Protein AF-A0A7S1AYF3-F1 (afdb_monomer_lite)

Sequence (453 aa):
MYRYEAGACAIVADTLNGVNEFLEQVSSAYAESTRLTEGALSRAVKERAADLDVLSENIHALALESGRELLPRVRAGDPLPLDALNALNTGIRECESKLGDPQSQSDVIPTQLLACNAGGKLYVNLGKKVVALCDRTLNTWSDILRTRLSNNILKGGVHAGFDAADTQISGERAELFQQLCCQYSDVLARSDHFPISETVPCDSSEIVIASWNVLEFPRLSGVESAFFSSCGRHVAPGLKPVIDGVQPHCCRLLTGLNRSSKELPWLLDAMCSRTVIQKHSDQVLEWLRSTLEGVCSIVTLQEVSQDMKERIRSEADLRGWWTHFSACAGAAGKCDAITAIISRLSLEDPTEFVCEANKKVRQFAAARFDDTWILSVHIPHAKHGACNEDIASALLERVATQFLRDGNSLICAGDWNADVRVVSRASRGQLFAPSGETQFMTGHPIDGVIKFS

InterPro domains:
  IPR036691 Endonuclease/exonuclease/phosphatase superfamily [G3DSA:3.60.10.10] (262-442)
  IPR036691 Endonuclease/exonuclease/phosphatase superfamily [SSF56219] (207-422)

Organism: Noctiluca scintillans (NCBI:txid2966)

Secondary structure (DSSP, 8-state):
---HHHHHHHHHHHHHHHHHHHHHHHHHHHHHHHHHHHHHHHHHHHHTHHHHHHHHHHHHHHHHHHHHHHHHHHHHTPPPPHHHHHHHHHHHHHHHHTTS-TTS---SPPHHHHTPPTTSHHHHHHHHHHHHHHT--HHHHHHHHHHHHHHHHHTSSS-HHHHHHHHHHHHHHHHHHHHHHHHTHHHHT--SBPPEEEEEEETTEEEEEEEEE---PPPHHHHTT---GGGS--PPTT-----TTHHHHHHHHHHHTT--GGGHHHHHHHHTSHHHHHHHHHHHHHHHHHHHHTT-SEEEEEEE-HHHHHHHHHHHHHHT-EEEEPPP---TTS---EEEEEESS--EEEEEEEEEETTEEEEEEEEEETTEEEEEEEPPPPGGG---HHHHHHHHHHHHHHHTTSSSEEEEEEE-SS-HHHHHHHHTPEEE--SS-SBTT-SS--EEEEEE-

Radius of gyration: 32.83 Å; chains: 1; bounding box: 61×55×93 Å

Foldseek 3Di:
DDPPPVVLVVLLVVLLVLVVVLLVLLVVLVVVLVVLLVVLLVVQLVVCLVVLLVLLVQLLVLLQVLCVQAVVCLVVLHDDDLVSLVSNQVSQLVSLVLLQDPPPDGLHDDPVLSPDDRPDPSVNVVSVSSCVRSVDDSVNSSVVSSVSSSVSVVVDPRGPSSNVSNVVSLVVSVVVLVVSLLVSLLSLLAALFDKDWFWDDDPVDIAIEIEDALFAFWDPQLLVQDQDPVSPDDRPPPRHTQCQRVQVVLVLSCVVNVHDPVSSVSSSSSSSDPSNNVSSLVVVLVCVCVQQVPRHFKYKYWQQAPVSVVVVVVSCVVVVKDKDKWAFQPDPSHGRGIMMMIGPDDWADWDWDWDDDPNRIDIWTWTHDPQEIEIRDDQDADPPLDADLPSLLVVVLVVCVVSVVRGVKYKYWYFSSHAVVSSCVSNVWDWDDDQADRGPPPRHDRTTMTMDD

pLDDT: mean 87.75, std 12.59, range [30.77, 98.56]

Structure (mmCIF, N/CA/C/O backbone):
data_AF-A0A7S1AYF3-F1
#
_entry.id   AF-A0A7S1AYF3-F1
#
loop_
_atom_site.group_PDB
_atom_site.id
_atom_site.type_symbol
_atom_site.label_atom_id
_atom_site.label_alt_id
_atom_site.label_comp_id
_atom_site.label_asym_id
_atom_site.label_entity_id
_atom_site.label_seq_id
_atom_site.pdbx_PDB_ins_code
_atom_site.Cartn_x
_atom_site.Cartn_y
_atom_site.Cartn_z
_atom_site.occupancy
_atom_site.B_iso_or_equiv
_atom_site.auth_seq_id
_atom_site.auth_comp_id
_atom_site.auth_asym_id
_atom_site.auth_atom_id
_atom_site.pdbx_PDB_model_num
ATOM 1 N N . MET A 1 1 ? -1.696 -8.951 35.986 1.00 30.77 1 MET A N 1
ATOM 2 C CA . MET A 1 1 ? -1.007 -7.664 35.758 1.00 30.77 1 MET A CA 1
ATOM 3 C C . MET A 1 1 ? 0.229 -7.948 34.903 1.00 30.77 1 MET A C 1
ATOM 5 O O . MET A 1 1 ? 1.269 -8.320 35.433 1.00 30.77 1 MET A O 1
ATOM 9 N N . TYR A 1 2 ? 0.063 -7.968 33.576 1.00 30.77 2 TYR A N 1
ATOM 10 C CA . TYR A 1 2 ? 1.123 -8.326 32.624 1.00 30.77 2 TYR A CA 1
ATOM 11 C C . TYR A 1 2 ? 2.004 -7.113 32.301 1.00 30.77 2 TYR A C 1
ATOM 13 O O . TYR A 1 2 ? 1.558 -5.972 32.356 1.00 30.77 2 TYR A O 1
ATOM 21 N N . ARG A 1 3 ? 3.267 -7.397 31.973 1.00 39.19 3 ARG A N 1
ATOM 22 C CA . ARG A 1 3 ? 4.348 -6.475 31.593 1.00 39.19 3 ARG A CA 1
ATOM 23 C C . ARG A 1 3 ? 4.040 -5.715 30.285 1.00 39.19 3 ARG A C 1
ATOM 25 O O . ARG A 1 3 ? 4.679 -5.979 29.271 1.00 39.19 3 ARG A O 1
ATOM 32 N N . TYR A 1 4 ? 3.067 -4.807 30.297 1.00 48.12 4 TYR A N 1
ATOM 33 C CA . TYR A 1 4 ? 2.606 -4.093 29.099 1.00 48.12 4 TYR A CA 1
ATOM 34 C C . TYR A 1 4 ? 3.722 -3.251 28.451 1.00 48.12 4 TYR A C 1
ATOM 36 O O . TYR A 1 4 ? 3.983 -3.383 27.260 1.00 48.12 4 TYR A O 1
ATOM 44 N N . GLU A 1 5 ? 4.472 -2.480 29.246 1.00 51.25 5 GLU A N 1
ATOM 45 C CA . GLU A 1 5 ? 5.506 -1.567 28.726 1.00 51.25 5 GLU A CA 1
ATOM 46 C C . GLU A 1 5 ? 6.706 -2.295 28.097 1.00 51.25 5 GLU A C 1
ATOM 48 O O . GLU A 1 5 ? 7.189 -1.907 27.036 1.00 51.25 5 GLU A O 1
ATOM 53 N N . ALA A 1 6 ? 7.167 -3.397 28.700 1.00 52.94 6 ALA A N 1
ATOM 54 C CA . ALA A 1 6 ? 8.260 -4.189 28.129 1.00 52.94 6 ALA A CA 1
ATOM 55 C C . ALA A 1 6 ? 7.823 -4.970 26.874 1.00 52.94 6 ALA A C 1
ATOM 57 O O . ALA A 1 6 ? 8.640 -5.207 25.986 1.00 52.94 6 ALA A O 1
ATOM 58 N N . GLY A 1 7 ? 6.545 -5.366 26.800 1.00 59.28 7 GLY A N 1
ATOM 59 C CA . GLY A 1 7 ? 5.970 -6.065 25.649 1.00 59.28 7 GLY A CA 1
ATOM 60 C C . GLY A 1 7 ? 5.776 -5.155 24.438 1.00 59.28 7 GLY A C 1
ATOM 61 O O . GLY A 1 7 ? 6.166 -5.534 23.337 1.00 59.28 7 GLY A O 1
ATOM 62 N N . ALA A 1 8 ? 5.255 -3.940 24.639 1.00 66.69 8 ALA A N 1
ATOM 63 C CA . ALA A 1 8 ? 5.050 -2.970 23.562 1.00 66.69 8 ALA A CA 1
ATOM 64 C C . ALA A 1 8 ? 6.377 -2.589 22.880 1.00 66.69 8 ALA A C 1
ATOM 66 O O . ALA A 1 8 ? 6.487 -2.686 21.661 1.00 66.69 8 ALA A O 1
ATOM 67 N N . CYS A 1 9 ? 7.426 -2.278 23.653 1.00 68.50 9 CYS A N 1
ATOM 68 C CA . CYS A 1 9 ? 8.747 -1.957 23.099 1.00 68.50 9 CYS A CA 1
ATOM 69 C C . CYS A 1 9 ? 9.353 -3.101 22.267 1.00 68.50 9 CYS A C 1
ATOM 71 O O . CYS A 1 9 ? 9.948 -2.846 21.220 1.00 68.50 9 CYS A O 1
ATOM 73 N N . ALA A 1 10 ? 9.196 -4.357 22.704 1.00 77.88 10 ALA A N 1
ATOM 74 C CA . ALA A 1 10 ? 9.683 -5.515 21.954 1.00 77.88 10 ALA A CA 1
ATOM 75 C C . ALA A 1 10 ? 8.902 -5.712 20.644 1.00 77.88 10 ALA A C 1
ATOM 77 O O . ALA A 1 10 ? 9.506 -5.886 19.591 1.00 77.88 10 ALA A O 1
ATOM 78 N N . ILE A 1 11 ? 7.569 -5.594 20.685 1.00 80.69 11 ILE A N 1
ATOM 79 C CA . ILE A 1 11 ? 6.719 -5.714 19.491 1.00 80.69 11 ILE A CA 1
ATOM 80 C C . ILE A 1 11 ? 7.039 -4.608 18.479 1.00 80.69 11 ILE A C 1
ATOM 82 O O . ILE A 1 11 ? 7.104 -4.887 17.279 1.00 80.69 11 ILE A O 1
ATOM 86 N N . VAL A 1 12 ? 7.266 -3.374 18.943 1.00 82.94 12 VAL A N 1
ATOM 87 C CA . VAL A 1 12 ? 7.681 -2.254 18.086 1.00 82.94 12 VAL A CA 1
ATOM 88 C C . VAL A 1 12 ? 8.998 -2.576 17.389 1.00 82.94 12 VAL A C 1
ATOM 90 O O . VAL A 1 12 ? 9.074 -2.488 16.164 1.00 82.94 12 VAL A O 1
ATOM 93 N N . ALA A 1 13 ? 10.014 -2.983 18.154 1.00 86.00 13 ALA A N 1
ATOM 94 C CA . ALA A 1 13 ? 11.328 -3.312 17.614 1.00 86.00 13 ALA A CA 1
ATOM 95 C C . ALA A 1 13 ? 11.255 -4.464 16.602 1.00 86.00 13 ALA A C 1
ATOM 97 O O . ALA A 1 13 ? 11.793 -4.342 15.506 1.00 86.00 13 ALA A O 1
ATOM 98 N N . ASP A 1 14 ? 10.534 -5.540 16.921 1.00 88.81 14 ASP A N 1
ATOM 99 C CA . ASP A 1 14 ? 10.357 -6.690 16.029 1.00 88.81 14 ASP A CA 1
ATOM 100 C C . ASP A 1 14 ? 9.645 -6.303 14.728 1.00 88.81 14 ASP A C 1
ATOM 102 O O . ASP A 1 14 ? 10.022 -6.754 13.647 1.00 88.81 14 ASP A O 1
ATOM 106 N N . THR A 1 15 ? 8.628 -5.441 14.819 1.00 90.00 15 THR A N 1
ATOM 107 C CA . THR A 1 15 ? 7.884 -4.962 13.646 1.00 90.00 15 THR A CA 1
ATOM 108 C C . THR A 1 15 ? 8.774 -4.094 12.763 1.00 90.00 15 THR A C 1
ATOM 110 O O . THR A 1 15 ? 8.853 -4.332 11.561 1.00 90.00 15 THR A O 1
ATOM 113 N N . LEU A 1 16 ? 9.494 -3.133 13.350 1.00 92.19 16 LEU A N 1
ATOM 114 C CA . LEU A 1 16 ? 10.424 -2.277 12.615 1.00 92.19 16 LEU A CA 1
ATOM 115 C C . LEU A 1 16 ? 11.549 -3.097 11.972 1.00 92.19 16 LEU A C 1
ATOM 117 O O . LEU A 1 16 ? 11.817 -2.920 10.787 1.00 92.19 16 LEU A O 1
ATOM 121 N N . ASN A 1 17 ? 12.153 -4.037 12.702 1.00 94.50 17 ASN A N 1
ATOM 122 C CA . ASN A 1 17 ? 13.199 -4.912 12.172 1.00 94.50 17 ASN A CA 1
ATOM 123 C C . ASN A 1 17 ? 12.688 -5.748 10.993 1.00 94.50 17 ASN A C 1
ATOM 125 O O . ASN A 1 17 ? 13.302 -5.740 9.929 1.00 94.50 17 ASN A O 1
ATOM 129 N N . GLY A 1 18 ? 11.532 -6.402 11.136 1.00 96.44 18 GLY A N 1
ATOM 130 C CA . GLY A 1 18 ? 10.958 -7.212 10.062 1.00 96.44 18 GLY A CA 1
ATOM 131 C C . GLY A 1 18 ? 10.568 -6.389 8.828 1.00 96.44 18 GLY A C 1
ATOM 132 O O . GLY A 1 18 ? 10.832 -6.804 7.702 1.00 96.44 18 GLY A O 1
ATOM 133 N N . VAL A 1 19 ? 9.998 -5.192 9.013 1.00 96.69 19 VAL A N 1
ATOM 134 C CA . VAL A 1 19 ? 9.696 -4.273 7.900 1.00 96.69 19 VAL A CA 1
ATOM 135 C C . VAL A 1 19 ? 10.980 -3.770 7.233 1.00 96.69 19 VAL A C 1
ATOM 137 O O . VAL A 1 19 ? 11.033 -3.651 6.008 1.00 96.69 19 VAL A O 1
ATOM 140 N N . ASN A 1 20 ? 12.029 -3.499 8.010 1.00 97.25 20 ASN A N 1
ATOM 141 C CA . ASN A 1 20 ? 13.323 -3.082 7.485 1.00 97.25 20 ASN A CA 1
ATOM 142 C C . ASN A 1 20 ? 13.962 -4.174 6.617 1.00 97.25 20 ASN A C 1
ATOM 144 O O . ASN A 1 20 ? 14.391 -3.889 5.501 1.00 97.25 20 ASN A O 1
ATOM 148 N N . GLU A 1 21 ? 13.979 -5.418 7.098 1.00 97.88 21 GLU A N 1
ATOM 149 C CA . GLU A 1 21 ? 14.482 -6.562 6.332 1.00 97.88 21 GLU A CA 1
ATOM 150 C C . GLU A 1 21 ? 13.672 -6.797 5.051 1.00 97.88 21 GLU A C 1
ATOM 152 O O . GLU A 1 21 ? 14.252 -7.024 3.987 1.00 97.88 21 GLU A O 1
ATOM 157 N N . PHE A 1 22 ? 12.340 -6.694 5.125 1.00 98.06 22 PHE A N 1
ATOM 158 C CA . PHE A 1 22 ? 11.476 -6.759 3.947 1.00 98.06 22 PHE A CA 1
ATOM 159 C C . PHE A 1 22 ? 11.894 -5.718 2.897 1.00 98.06 22 PHE A C 1
ATOM 161 O O . PHE A 1 22 ? 12.134 -6.061 1.738 1.00 98.06 22 PHE A O 1
ATOM 168 N N . LEU A 1 23 ? 12.034 -4.452 3.303 1.00 97.50 23 LEU A N 1
ATOM 169 C CA . LEU A 1 23 ? 12.423 -3.358 2.411 1.00 97.50 23 LEU A CA 1
ATOM 170 C C . LEU A 1 23 ? 13.820 -3.546 1.814 1.00 97.50 23 LEU A C 1
ATOM 172 O O . LEU A 1 23 ? 14.022 -3.257 0.635 1.00 97.50 23 LEU A O 1
ATOM 176 N N . GLU A 1 24 ? 14.779 -4.051 2.589 1.00 97.69 24 GLU A N 1
ATOM 177 C CA . GLU A 1 24 ? 16.127 -4.355 2.100 1.00 97.69 24 GLU A CA 1
ATOM 178 C C . GLU A 1 24 ? 16.113 -5.436 1.020 1.00 97.69 24 GLU A C 1
ATOM 180 O O . GLU A 1 24 ? 16.757 -5.274 -0.021 1.00 97.69 24 GLU A O 1
ATOM 185 N N . GLN A 1 25 ? 15.337 -6.503 1.219 1.00 97.69 25 GLN A N 1
ATOM 186 C CA . GLN A 1 25 ? 15.220 -7.577 0.236 1.00 97.69 25 GLN A CA 1
ATOM 187 C C . GLN A 1 25 ? 14.492 -7.128 -1.031 1.00 97.69 25 GLN A C 1
ATOM 189 O O . GLN A 1 25 ? 14.946 -7.435 -2.135 1.00 97.69 25 GLN A O 1
ATOM 194 N N . VAL A 1 26 ? 13.418 -6.342 -0.898 1.00 95.38 26 VAL A N 1
ATOM 195 C CA . VAL A 1 26 ? 12.737 -5.748 -2.057 1.00 95.38 26 VAL A CA 1
ATOM 196 C C . VAL A 1 26 ? 13.691 -4.825 -2.815 1.00 95.38 26 VAL A C 1
ATOM 198 O O . VAL A 1 26 ? 13.854 -4.974 -4.023 1.00 95.38 26 VAL A O 1
ATOM 201 N N . SER A 1 27 ? 14.378 -3.916 -2.124 1.00 95.12 27 SER A N 1
ATOM 202 C CA . SER A 1 27 ? 15.336 -2.992 -2.741 1.00 95.12 27 SER A CA 1
ATOM 203 C C . SER A 1 27 ? 16.444 -3.734 -3.498 1.00 95.12 27 SER A C 1
ATOM 205 O O . SER A 1 27 ? 16.735 -3.411 -4.652 1.00 95.12 27 SER A O 1
ATOM 207 N N . SER A 1 28 ? 16.990 -4.796 -2.897 1.00 95.75 28 SER A N 1
ATOM 208 C CA . SER A 1 28 ? 17.972 -5.683 -3.531 1.00 95.75 28 SER A CA 1
ATOM 209 C C . SER A 1 28 ? 17.422 -6.343 -4.802 1.00 95.75 28 SER A C 1
ATOM 211 O O . SER A 1 28 ? 18.072 -6.313 -5.848 1.00 95.75 28 SER A O 1
ATOM 213 N N . ALA A 1 29 ? 16.187 -6.855 -4.764 1.00 93.81 29 ALA A N 1
ATOM 214 C CA . ALA A 1 29 ? 15.530 -7.452 -5.925 1.00 93.81 29 ALA A CA 1
ATOM 215 C C . ALA A 1 29 ? 15.318 -6.447 -7.073 1.00 93.81 29 ALA A C 1
ATOM 217 O O . ALA A 1 29 ? 15.532 -6.779 -8.241 1.00 93.81 29 ALA A O 1
ATOM 218 N N . TYR A 1 30 ? 14.935 -5.203 -6.765 1.00 92.38 30 TYR A N 1
ATOM 219 C CA . TYR A 1 30 ? 14.793 -4.143 -7.770 1.00 92.38 30 TYR A CA 1
ATOM 220 C C . TYR A 1 30 ? 16.140 -3.717 -8.363 1.00 92.38 30 TYR A C 1
ATOM 222 O O . TYR A 1 30 ? 16.229 -3.488 -9.573 1.00 92.38 30 TYR A O 1
ATOM 230 N N . ALA A 1 31 ? 17.189 -3.634 -7.543 1.00 94.25 31 ALA A N 1
ATOM 231 C CA . ALA A 1 31 ? 18.538 -3.336 -8.012 1.00 94.25 31 ALA A CA 1
ATOM 232 C C . ALA A 1 31 ? 19.063 -4.438 -8.947 1.00 94.25 31 ALA A C 1
ATOM 234 O O . ALA A 1 31 ? 19.574 -4.139 -10.028 1.00 94.25 31 ALA A O 1
ATOM 235 N N . GLU A 1 32 ? 18.873 -5.707 -8.580 1.00 95.75 32 GLU A N 1
ATOM 236 C CA . GLU A 1 32 ? 19.278 -6.846 -9.405 1.00 95.75 32 GLU A CA 1
ATOM 237 C C . GLU A 1 32 ? 18.482 -6.912 -10.711 1.00 95.75 32 GLU A C 1
ATOM 239 O O . GLU A 1 32 ? 19.064 -7.049 -11.786 1.00 95.75 32 GLU A O 1
ATOM 244 N N . SER A 1 33 ? 17.163 -6.721 -10.648 1.00 93.69 33 SER A N 1
ATOM 245 C CA . SER A 1 33 ? 16.314 -6.641 -11.837 1.00 93.69 33 SER A CA 1
ATOM 246 C C . SER A 1 33 ? 16.767 -5.526 -12.783 1.00 93.69 33 SER A C 1
ATOM 248 O O . SER A 1 33 ? 16.907 -5.769 -13.979 1.00 93.69 33 SER A O 1
ATOM 250 N N . THR A 1 34 ? 17.083 -4.339 -12.253 1.00 94.50 34 THR A N 1
ATOM 251 C CA . THR A 1 34 ? 17.613 -3.217 -13.046 1.00 94.50 34 THR A CA 1
ATOM 252 C C . THR A 1 34 ? 18.924 -3.607 -13.730 1.00 94.50 34 THR A C 1
ATOM 254 O O . THR A 1 34 ? 19.063 -3.441 -14.940 1.00 94.50 34 THR A O 1
ATOM 257 N N . ARG A 1 35 ? 19.860 -4.213 -12.987 1.00 97.75 35 ARG A N 1
ATOM 258 C CA . ARG A 1 35 ? 21.152 -4.675 -13.514 1.00 97.75 35 ARG A CA 1
ATOM 259 C C . ARG A 1 35 ? 20.987 -5.725 -14.619 1.00 97.75 35 ARG A C 1
ATOM 261 O O . ARG A 1 35 ? 21.705 -5.691 -15.621 1.00 97.75 35 ARG A O 1
ATOM 268 N N . LEU A 1 36 ? 20.060 -6.669 -14.450 1.00 96.81 36 LEU A N 1
ATOM 269 C CA . LEU A 1 36 ? 19.768 -7.705 -15.443 1.00 96.81 36 LEU A CA 1
ATOM 270 C C . LEU A 1 36 ? 19.127 -7.113 -16.704 1.00 96.81 36 LEU A C 1
ATOM 272 O O . LEU A 1 36 ? 19.549 -7.473 -17.807 1.00 96.81 36 LEU A O 1
ATOM 276 N N . THR A 1 37 ? 18.185 -6.176 -16.558 1.00 95.38 37 THR A N 1
ATOM 277 C CA . THR A 1 37 ? 17.554 -5.463 -17.680 1.00 95.38 37 THR A CA 1
ATOM 278 C C . THR A 1 37 ? 18.577 -4.617 -18.441 1.00 95.38 37 THR A C 1
ATOM 280 O O . THR A 1 37 ? 18.648 -4.707 -19.666 1.00 95.38 37 THR A O 1
ATOM 283 N N . GLU A 1 38 ? 19.446 -3.869 -17.754 1.00 96.06 38 GLU A N 1
ATOM 284 C CA . GLU A 1 38 ? 20.549 -3.124 -18.382 1.00 96.06 38 GLU A CA 1
ATOM 285 C C . GLU A 1 38 ? 21.519 -4.056 -19.127 1.00 96.06 38 GLU A C 1
ATOM 287 O O . GLU A 1 38 ? 21.937 -3.771 -20.253 1.00 96.06 38 GLU A O 1
ATOM 292 N N . GLY A 1 39 ? 21.844 -5.209 -18.535 1.00 97.25 39 GLY A N 1
ATOM 293 C CA . GLY A 1 39 ? 22.662 -6.237 -19.174 1.00 97.25 39 GLY A CA 1
ATOM 294 C C . GLY A 1 39 ? 22.006 -6.831 -20.425 1.00 97.25 39 GLY A C 1
ATOM 295 O O . GLY A 1 39 ? 22.684 -7.036 -21.434 1.00 97.25 39 GLY A O 1
ATOM 296 N N . ALA A 1 40 ? 20.697 -7.090 -20.387 1.00 96.94 40 ALA A N 1
ATOM 297 C CA . ALA A 1 40 ? 19.927 -7.567 -21.533 1.00 96.94 40 ALA A CA 1
ATOM 298 C C . ALA A 1 40 ? 19.847 -6.512 -22.645 1.00 96.94 40 ALA A C 1
ATOM 300 O O . ALA A 1 40 ? 20.074 -6.838 -23.810 1.00 96.94 40 ALA A O 1
ATOM 301 N N . LEU A 1 41 ? 19.613 -5.248 -22.284 1.00 96.88 41 LEU A N 1
ATOM 302 C CA . LEU A 1 41 ? 19.594 -4.121 -23.212 1.00 96.88 41 LEU A CA 1
ATOM 303 C C . LEU A 1 41 ? 20.946 -3.955 -23.910 1.00 96.88 41 LEU A C 1
ATOM 305 O O . LEU A 1 41 ? 21.009 -3.851 -25.132 1.00 96.88 41 LEU A O 1
ATOM 309 N N . SER A 1 42 ? 22.039 -3.987 -23.144 1.00 96.69 42 SER A N 1
ATOM 310 C CA . SER A 1 42 ? 23.401 -3.889 -23.678 1.00 96.69 42 SER A CA 1
ATOM 311 C C . SER A 1 42 ? 23.709 -5.010 -24.677 1.00 96.69 42 SER A C 1
ATOM 313 O O . SER A 1 42 ? 24.269 -4.749 -25.744 1.00 96.69 42 SER A O 1
ATOM 315 N N . ARG A 1 43 ? 23.281 -6.251 -24.391 1.00 96.56 43 ARG A N 1
ATOM 316 C CA . ARG A 1 43 ? 23.396 -7.374 -25.340 1.00 96.56 43 ARG A CA 1
ATOM 317 C C . ARG A 1 43 ? 22.593 -7.128 -26.618 1.00 96.56 43 ARG A C 1
ATOM 319 O O . ARG A 1 43 ? 23.169 -7.227 -27.696 1.00 96.56 43 ARG A O 1
ATOM 326 N N . ALA A 1 44 ? 21.327 -6.730 -26.500 1.00 96.00 44 ALA A N 1
ATOM 327 C CA . ALA A 1 44 ? 20.456 -6.468 -27.647 1.00 96.00 44 ALA A CA 1
ATOM 328 C C . ALA A 1 44 ? 20.987 -5.334 -28.548 1.00 96.00 44 ALA A C 1
ATOM 330 O O . ALA A 1 44 ? 20.983 -5.437 -29.774 1.00 96.00 44 ALA A O 1
ATOM 331 N N . VAL A 1 45 ? 21.528 -4.265 -27.956 1.00 95.31 45 VAL A N 1
ATOM 332 C CA . VAL A 1 45 ? 22.181 -3.181 -28.710 1.00 95.31 45 VAL A CA 1
ATOM 333 C C . VAL A 1 45 ? 23.461 -3.676 -29.390 1.00 95.31 45 VAL A C 1
ATOM 335 O O . VAL A 1 45 ? 23.716 -3.330 -30.543 1.00 95.31 45 VAL A O 1
ATOM 338 N N . LYS A 1 46 ? 24.260 -4.510 -28.710 1.00 95.62 46 LYS A N 1
ATOM 339 C CA . LYS A 1 46 ? 25.500 -5.078 -29.260 1.00 95.62 46 LYS A CA 1
ATOM 340 C C . LYS A 1 46 ? 25.243 -6.030 -30.430 1.00 95.62 46 LYS A C 1
ATOM 342 O O . LYS A 1 46 ? 26.014 -6.013 -31.386 1.00 95.62 46 LYS A O 1
ATOM 347 N N . GLU A 1 47 ? 24.170 -6.816 -30.387 1.00 95.12 47 GLU A N 1
ATOM 348 C CA . GLU A 1 47 ? 23.745 -7.684 -31.498 1.00 95.12 47 GLU A CA 1
ATOM 349 C C . GLU A 1 47 ? 23.470 -6.883 -32.780 1.00 95.12 47 GLU A C 1
ATOM 351 O O . GLU A 1 47 ? 23.691 -7.381 -33.882 1.00 95.12 47 GLU A O 1
ATOM 356 N N . ARG A 1 48 ? 23.087 -5.608 -32.642 1.00 92.88 48 ARG A N 1
ATOM 357 C CA . ARG A 1 48 ? 22.865 -4.673 -33.753 1.00 92.88 48 ARG A CA 1
ATOM 358 C C . ARG A 1 48 ? 24.026 -3.716 -34.025 1.00 92.88 48 ARG A C 1
ATOM 360 O O . ARG A 1 48 ? 23.868 -2.797 -34.825 1.00 92.88 48 ARG A O 1
ATOM 367 N N . ALA A 1 49 ? 25.190 -3.904 -33.400 1.00 93.75 49 ALA A N 1
ATOM 368 C CA . ALA A 1 49 ? 26.304 -2.958 -33.511 1.00 93.75 49 ALA A CA 1
ATOM 369 C C . ALA A 1 49 ? 26.760 -2.743 -34.964 1.00 93.75 49 ALA A C 1
ATOM 371 O O . ALA A 1 49 ? 26.883 -1.601 -35.392 1.00 93.75 49 ALA A O 1
ATOM 372 N N . ALA A 1 50 ? 26.921 -3.823 -35.737 1.00 94.25 50 ALA A N 1
ATOM 373 C CA . ALA A 1 50 ? 27.342 -3.732 -37.136 1.00 94.25 50 ALA A CA 1
ATOM 374 C C . ALA A 1 50 ? 26.325 -2.970 -38.005 1.00 94.25 50 ALA A C 1
ATOM 376 O O . ALA A 1 50 ? 26.708 -2.120 -38.806 1.00 94.25 50 ALA A O 1
ATOM 377 N N . ASP A 1 51 ? 25.025 -3.218 -37.808 1.00 93.69 51 ASP A N 1
ATOM 378 C CA . ASP A 1 51 ? 23.972 -2.471 -38.500 1.00 93.69 51 ASP A CA 1
ATOM 379 C C . ASP A 1 51 ? 24.021 -0.985 -38.140 1.00 93.69 51 ASP A C 1
ATOM 381 O O . ASP A 1 51 ? 23.885 -0.129 -39.011 1.00 93.69 51 ASP A O 1
ATOM 385 N N . LEU A 1 52 ? 24.202 -0.666 -36.856 1.00 94.19 52 LEU A N 1
ATOM 386 C CA . LEU A 1 52 ? 24.284 0.714 -36.386 1.00 94.19 52 LEU A CA 1
ATOM 387 C C . LEU A 1 52 ? 25.497 1.440 -36.963 1.00 94.19 52 LEU A C 1
ATOM 389 O O . LEU A 1 52 ? 25.367 2.612 -37.314 1.00 94.19 52 LEU A O 1
ATOM 393 N N . ASP A 1 53 ? 26.639 0.769 -37.092 1.00 95.06 53 ASP A N 1
ATOM 394 C CA . ASP A 1 53 ? 27.839 1.346 -37.697 1.00 95.06 53 ASP A CA 1
ATOM 395 C C . ASP A 1 53 ? 27.573 1.680 -39.178 1.00 95.06 53 ASP A C 1
ATOM 397 O O . ASP A 1 53 ? 27.747 2.830 -39.584 1.00 95.06 53 ASP A O 1
ATOM 401 N N . VAL A 1 54 ? 26.983 0.750 -39.944 1.00 95.75 54 VAL A N 1
ATOM 402 C CA . VAL A 1 54 ? 26.575 0.984 -41.345 1.00 95.75 54 VAL A CA 1
ATOM 403 C C . VAL A 1 54 ? 25.552 2.121 -41.463 1.00 95.75 54 VAL A C 1
ATOM 405 O O . VAL A 1 54 ? 25.643 2.965 -42.355 1.00 95.75 54 VAL A O 1
ATOM 408 N N . LEU A 1 55 ? 24.552 2.181 -40.578 1.00 94.38 55 LEU A N 1
ATOM 409 C CA . LEU A 1 55 ? 23.565 3.267 -40.577 1.00 94.38 55 LEU A CA 1
ATOM 410 C C . LEU A 1 55 ? 24.207 4.618 -40.243 1.00 94.38 55 LEU A C 1
ATOM 412 O O . LEU A 1 55 ? 23.866 5.621 -40.868 1.00 94.38 55 LEU A O 1
ATOM 416 N N . SER A 1 56 ? 25.147 4.643 -39.299 1.00 94.88 56 SER A N 1
ATOM 417 C CA . SER A 1 56 ? 25.874 5.857 -38.913 1.00 94.88 56 SER A CA 1
ATOM 418 C C . SER A 1 56 ? 26.722 6.379 -40.068 1.00 94.88 56 SER A C 1
ATOM 420 O O . SER A 1 56 ? 26.681 7.573 -40.362 1.00 94.88 56 SER A O 1
ATOM 422 N N . GLU A 1 57 ? 27.443 5.490 -40.754 1.00 96.31 57 GLU A N 1
ATOM 423 C CA . GLU A 1 57 ? 28.236 5.816 -41.942 1.00 96.31 57 GLU A CA 1
ATOM 424 C C . GLU A 1 57 ? 27.357 6.371 -43.066 1.00 96.31 57 GLU A C 1
ATOM 426 O O . GLU A 1 57 ? 27.683 7.410 -43.638 1.00 96.31 57 GLU A O 1
ATOM 431 N N . ASN A 1 58 ? 26.204 5.745 -43.328 1.00 94.69 58 ASN A N 1
ATOM 432 C CA . ASN A 1 58 ? 25.260 6.202 -44.349 1.00 94.69 58 ASN A CA 1
ATOM 433 C C . ASN A 1 58 ? 24.691 7.594 -44.038 1.00 94.69 58 ASN A C 1
ATOM 435 O O . ASN A 1 58 ? 24.695 8.465 -44.911 1.00 94.69 58 ASN A O 1
ATOM 439 N N . ILE A 1 59 ? 24.232 7.835 -42.802 1.00 94.12 59 ILE A N 1
ATOM 440 C CA . ILE A 1 59 ? 23.731 9.159 -42.405 1.00 94.12 59 ILE A CA 1
ATOM 441 C C . ILE A 1 59 ? 24.856 10.194 -42.464 1.00 94.12 59 ILE A C 1
ATOM 443 O O . ILE A 1 59 ? 24.635 11.308 -42.938 1.00 94.12 59 ILE A O 1
ATOM 447 N N . HIS A 1 60 ? 26.063 9.853 -42.009 1.00 95.56 60 HIS A N 1
ATOM 448 C CA . HIS A 1 60 ? 27.188 10.781 -42.032 1.00 95.56 60 HIS A CA 1
ATOM 449 C C . HIS A 1 60 ? 27.607 11.137 -43.464 1.00 95.56 60 HIS A C 1
ATOM 451 O O . HIS A 1 60 ? 27.780 12.316 -43.768 1.00 95.56 60 HIS A O 1
ATOM 457 N N . ALA A 1 61 ? 27.700 10.154 -44.364 1.00 94.81 61 ALA A N 1
ATOM 458 C CA . ALA A 1 61 ? 27.996 10.383 -45.776 1.00 94.81 61 ALA A CA 1
ATOM 459 C C . ALA A 1 61 ? 26.928 11.267 -46.444 1.00 94.81 61 ALA A C 1
ATOM 461 O O . ALA A 1 61 ? 27.272 12.224 -47.138 1.00 94.81 61 ALA A O 1
ATOM 462 N N . LEU A 1 62 ? 25.644 11.008 -46.171 1.00 94.69 62 LEU A N 1
ATOM 463 C CA . LEU A 1 62 ? 24.529 11.842 -46.630 1.00 94.69 62 LEU A CA 1
ATOM 464 C C . LEU A 1 62 ? 24.637 13.280 -46.103 1.00 94.69 62 LEU A C 1
ATOM 466 O O . LEU A 1 62 ? 24.476 14.236 -46.862 1.00 94.69 62 LEU A O 1
ATOM 470 N N . ALA A 1 63 ? 24.917 13.435 -44.808 1.00 93.81 63 ALA A N 1
ATOM 471 C CA . ALA A 1 63 ? 25.047 14.727 -44.147 1.00 93.81 63 ALA A CA 1
ATOM 472 C C . ALA A 1 63 ? 26.229 15.538 -44.701 1.00 93.81 63 ALA A C 1
ATOM 474 O O . ALA A 1 63 ? 26.085 16.745 -44.900 1.00 93.81 63 ALA A O 1
ATOM 475 N N . LEU A 1 64 ? 27.357 14.883 -45.005 1.00 94.19 64 LEU A N 1
ATOM 476 C CA . LEU A 1 64 ? 28.512 15.497 -45.664 1.00 94.19 64 LEU A CA 1
ATOM 477 C C . LEU A 1 64 ? 28.184 15.932 -47.092 1.00 94.19 64 LEU A C 1
ATOM 479 O O . LEU A 1 64 ? 28.501 17.060 -47.468 1.00 94.19 64 LEU A O 1
ATOM 483 N N . GLU A 1 65 ? 27.541 15.065 -47.877 1.00 93.50 65 GLU A N 1
ATOM 484 C CA . GLU A 1 65 ? 27.201 15.367 -49.268 1.00 93.50 65 GLU A CA 1
ATOM 485 C C . GLU A 1 65 ? 26.189 16.515 -49.355 1.00 93.50 65 GLU A C 1
ATOM 487 O O . GLU A 1 65 ? 26.446 17.517 -50.018 1.00 93.50 65 GLU A O 1
ATOM 492 N N . SER A 1 66 ? 25.103 16.449 -48.580 1.00 93.50 66 SER A N 1
ATOM 493 C CA . SER A 1 66 ? 24.146 17.559 -48.463 1.00 93.50 66 SER A CA 1
ATOM 494 C C . SER A 1 66 ? 24.801 18.815 -47.876 1.00 93.50 66 SER A C 1
ATOM 496 O O . SER A 1 66 ? 24.484 19.936 -48.271 1.00 93.50 66 SER A O 1
ATOM 498 N N . GLY A 1 67 ? 25.753 18.652 -46.954 1.00 92.94 67 GLY A N 1
ATOM 499 C CA . GLY A 1 67 ? 26.483 19.747 -46.323 1.00 92.94 67 GLY A CA 1
ATOM 500 C C . GLY A 1 67 ? 27.346 20.550 -47.299 1.00 92.94 67 GLY A C 1
ATOM 501 O O . GLY A 1 67 ? 27.438 21.769 -47.148 1.00 92.94 67 GLY A O 1
ATOM 502 N N . ARG A 1 68 ? 27.921 19.911 -48.329 1.00 93.75 68 ARG A N 1
ATOM 503 C CA . ARG A 1 68 ? 28.701 20.591 -49.384 1.00 93.75 68 ARG A CA 1
ATOM 504 C C . ARG A 1 68 ? 27.878 21.633 -50.134 1.00 93.75 68 ARG A C 1
ATOM 506 O O . ARG A 1 68 ? 28.411 22.683 -50.483 1.00 93.75 68 ARG A O 1
ATOM 513 N N . GLU A 1 69 ? 26.594 21.363 -50.348 1.00 93.62 69 GLU A N 1
ATOM 514 C CA . GLU A 1 69 ? 25.677 22.290 -51.012 1.00 93.62 69 GLU A CA 1
ATOM 515 C C . GLU A 1 69 ? 25.012 23.263 -50.026 1.00 93.62 69 GLU A C 1
ATOM 517 O O . GLU A 1 69 ? 24.940 24.469 -50.279 1.00 93.62 69 GLU A O 1
ATOM 522 N N . LEU A 1 70 ? 24.522 22.755 -48.892 1.00 94.06 70 LEU A N 1
ATOM 523 C CA . LEU A 1 70 ? 23.672 23.515 -47.977 1.00 94.06 70 LEU A CA 1
ATOM 524 C C . LEU A 1 70 ? 24.464 24.468 -47.072 1.00 94.06 70 LEU A C 1
ATOM 526 O O . LEU A 1 70 ? 24.043 25.608 -46.875 1.00 94.06 70 LEU A O 1
ATOM 530 N N . LEU A 1 71 ? 25.610 24.048 -46.522 1.00 94.44 71 LEU A N 1
ATOM 531 C CA . LEU A 1 71 ? 26.348 24.851 -45.535 1.00 94.44 71 LEU A CA 1
ATOM 532 C C . LEU A 1 71 ? 26.887 26.177 -46.099 1.00 94.44 71 LEU A C 1
ATOM 534 O O . LEU A 1 71 ? 26.749 27.191 -45.407 1.00 94.44 71 LEU A O 1
ATOM 538 N N . PRO A 1 72 ? 27.461 26.243 -47.322 1.00 94.44 72 PRO A N 1
ATOM 539 C CA . PRO A 1 72 ? 27.871 27.519 -47.908 1.00 94.44 72 PRO A CA 1
ATOM 540 C C . PRO A 1 72 ? 26.702 28.503 -48.047 1.00 94.44 72 PRO A C 1
ATOM 542 O O . PRO A 1 72 ? 26.856 29.678 -47.720 1.00 94.44 72 PRO A O 1
ATOM 545 N N . ARG A 1 73 ? 25.518 28.013 -48.439 1.00 92.88 73 ARG A N 1
ATOM 546 C CA . ARG A 1 73 ? 24.300 28.826 -48.592 1.00 92.88 73 ARG A CA 1
ATOM 547 C C . ARG A 1 73 ? 23.766 29.325 -47.253 1.00 92.88 73 ARG A C 1
ATOM 549 O O . ARG A 1 73 ? 23.435 30.501 -47.139 1.00 92.88 73 ARG A O 1
ATOM 556 N N . VAL A 1 74 ? 23.763 28.479 -46.213 1.00 92.00 74 VAL A N 1
ATOM 557 C CA . VAL A 1 74 ? 23.414 28.915 -44.846 1.00 92.00 74 VAL A CA 1
ATOM 558 C C . VAL A 1 74 ? 24.323 30.063 -44.398 1.00 92.00 74 VAL A C 1
ATOM 560 O O . VAL A 1 74 ? 23.834 31.046 -43.844 1.00 92.00 74 VAL A O 1
ATOM 563 N N . ARG A 1 75 ? 25.636 29.962 -44.649 1.00 90.06 75 ARG A N 1
ATOM 564 C CA . ARG A 1 75 ? 26.626 30.984 -44.259 1.00 90.06 75 ARG A CA 1
ATOM 565 C C . ARG A 1 75 ? 26.472 32.288 -45.043 1.00 90.06 75 ARG A C 1
ATOM 567 O O . ARG A 1 75 ? 26.673 33.352 -44.469 1.00 90.06 75 ARG A O 1
ATOM 574 N N . ALA A 1 76 ? 26.112 32.199 -46.322 1.00 89.06 76 ALA A N 1
ATOM 575 C CA . ALA A 1 76 ? 25.841 33.354 -47.176 1.00 89.06 76 ALA A CA 1
ATOM 576 C C . ALA A 1 76 ? 24.473 34.009 -46.899 1.00 89.06 76 ALA A C 1
ATOM 578 O O . ALA A 1 76 ? 24.243 35.142 -47.309 1.00 89.06 76 ALA A O 1
ATOM 579 N N . GLY A 1 77 ? 23.573 33.322 -46.183 1.00 84.69 77 GLY A N 1
ATOM 580 C CA . GLY A 1 77 ? 22.188 33.760 -45.994 1.00 84.69 77 GLY A CA 1
ATOM 581 C C . GLY A 1 77 ? 21.299 33.529 -47.222 1.00 84.69 77 GLY A C 1
ATOM 582 O O . GLY A 1 77 ? 20.196 34.071 -47.285 1.00 84.69 77 GLY A O 1
ATOM 583 N N . ASP A 1 78 ? 21.758 32.716 -48.174 1.00 89.25 78 ASP A N 1
ATOM 584 C CA . ASP A 1 78 ? 21.064 32.428 -49.427 1.00 89.25 78 ASP A CA 1
ATOM 585 C C . ASP A 1 78 ? 19.914 31.430 -49.231 1.00 89.25 78 ASP A C 1
ATOM 587 O O . ASP A 1 78 ? 19.976 30.609 -48.308 1.00 89.25 78 ASP A O 1
ATOM 591 N N . PRO A 1 79 ? 18.893 31.434 -50.115 1.00 88.81 79 PRO A N 1
ATOM 592 C CA . PRO A 1 79 ? 17.848 30.410 -50.170 1.00 88.81 79 PRO A CA 1
ATOM 593 C C . PRO A 1 79 ? 18.405 28.974 -50.225 1.00 88.81 79 PRO A C 1
ATOM 595 O O . PRO A 1 79 ? 19.252 28.654 -51.067 1.00 88.81 79 PRO A O 1
ATOM 598 N N . LEU A 1 80 ? 17.900 28.102 -49.344 1.00 91.44 80 LEU A N 1
ATOM 599 C CA . LEU A 1 80 ? 18.238 26.676 -49.295 1.00 91.44 80 LEU A CA 1
ATOM 600 C C . LEU A 1 80 ? 17.359 25.865 -50.267 1.00 91.44 80 LEU A C 1
ATOM 602 O O . LEU A 1 80 ? 16.133 25.976 -50.193 1.00 91.44 80 LEU A O 1
ATOM 606 N N . PRO A 1 81 ? 17.944 25.035 -51.153 1.00 92.06 81 PRO A N 1
ATOM 607 C CA . PRO A 1 81 ? 17.187 24.213 -52.095 1.00 92.06 81 PRO A CA 1
ATOM 608 C C . PRO A 1 81 ? 16.305 23.186 -51.381 1.00 92.06 81 PRO A C 1
ATOM 610 O O . PRO A 1 81 ? 16.793 22.355 -50.613 1.00 92.06 81 PRO A O 1
ATOM 613 N N . LEU A 1 82 ? 15.001 23.222 -51.662 1.00 90.38 82 LEU A N 1
ATOM 614 C CA . LEU A 1 82 ? 14.031 22.326 -51.031 1.00 90.38 82 LEU A CA 1
ATOM 615 C C . LEU A 1 82 ? 14.309 20.850 -51.356 1.00 90.38 82 LEU A C 1
ATOM 617 O O . LEU A 1 82 ? 14.165 20.005 -50.478 1.00 90.38 82 LEU A O 1
ATOM 621 N N . ASP A 1 83 ? 14.763 20.547 -52.573 1.00 90.94 83 ASP A N 1
ATOM 622 C CA . ASP A 1 83 ? 15.092 19.178 -52.987 1.00 90.94 83 ASP A CA 1
ATOM 623 C C . ASP A 1 83 ? 16.251 18.596 -52.169 1.00 90.94 83 ASP A C 1
ATOM 625 O O . ASP A 1 83 ? 16.158 17.464 -51.698 1.00 90.94 83 ASP A O 1
ATOM 629 N N . ALA A 1 84 ? 17.293 19.390 -51.898 1.00 91.25 84 ALA A N 1
ATOM 630 C CA . ALA A 1 84 ? 18.414 18.980 -51.053 1.00 91.25 84 ALA A CA 1
ATOM 631 C C . ALA A 1 84 ? 17.988 18.785 -49.584 1.00 91.25 84 ALA A C 1
ATOM 633 O O . ALA A 1 84 ? 18.377 17.808 -48.943 1.00 91.25 84 ALA A O 1
ATOM 634 N N . LEU A 1 85 ? 17.131 19.667 -49.049 1.00 93.81 85 LEU A N 1
ATOM 635 C CA . LEU A 1 85 ? 16.569 19.516 -47.699 1.00 93.81 85 LEU A CA 1
ATOM 636 C C . LEU A 1 85 ? 15.677 18.269 -47.581 1.00 93.81 85 LEU A C 1
ATOM 638 O O . LEU A 1 85 ? 15.732 17.555 -46.577 1.00 93.81 85 LEU A O 1
ATOM 642 N N . ASN A 1 86 ? 14.869 17.990 -48.606 1.00 92.75 86 ASN A N 1
ATOM 643 C CA . ASN A 1 86 ? 14.020 16.804 -48.672 1.00 92.75 86 ASN A CA 1
ATOM 644 C C . ASN A 1 86 ? 14.844 15.523 -48.823 1.00 92.75 86 ASN A C 1
ATOM 646 O O . ASN A 1 86 ? 14.517 14.533 -48.172 1.00 92.75 86 ASN A O 1
ATOM 650 N N . ALA A 1 87 ? 15.915 15.537 -49.620 1.00 91.12 87 ALA A N 1
ATOM 651 C CA . ALA A 1 87 ? 16.831 14.409 -49.762 1.00 91.12 87 ALA A CA 1
ATOM 652 C C . ALA A 1 87 ? 17.522 14.079 -48.430 1.00 91.12 87 ALA A C 1
ATOM 654 O O . ALA A 1 87 ? 17.492 12.927 -47.995 1.00 91.12 87 ALA A O 1
ATOM 655 N N . LEU A 1 88 ? 18.042 15.095 -47.726 1.00 93.56 88 LEU A N 1
ATOM 656 C CA . LEU A 1 88 ? 18.631 14.937 -46.393 1.00 93.56 88 LEU A CA 1
ATOM 657 C C . LEU A 1 88 ? 17.623 14.347 -45.396 1.00 93.56 88 LEU A C 1
ATOM 659 O O . LEU A 1 88 ? 17.920 13.374 -44.703 1.00 93.56 88 LEU A O 1
ATOM 663 N N . ASN A 1 89 ? 16.408 14.898 -45.346 1.00 94.44 89 ASN A N 1
ATOM 664 C CA . ASN A 1 89 ? 15.347 14.379 -44.486 1.00 94.44 89 ASN A CA 1
ATOM 665 C C . ASN A 1 89 ? 14.967 12.936 -44.830 1.00 94.44 89 ASN A C 1
ATOM 667 O O . ASN A 1 89 ? 14.763 12.130 -43.927 1.00 94.44 89 ASN A O 1
ATOM 671 N N . THR A 1 90 ? 14.849 12.617 -46.117 1.00 91.94 90 THR A N 1
ATOM 672 C CA . THR A 1 90 ? 14.456 11.284 -46.585 1.00 91.94 90 THR A CA 1
ATOM 673 C C . THR A 1 90 ? 15.496 10.253 -46.178 1.00 91.94 90 THR A C 1
ATOM 675 O O . THR A 1 90 ? 15.143 9.284 -45.512 1.00 91.94 90 THR A O 1
ATOM 678 N N . GLY A 1 91 ? 16.778 10.502 -46.452 1.00 90.94 91 GLY A N 1
ATOM 679 C CA . GLY A 1 91 ? 17.831 9.554 -46.093 1.00 90.94 91 GLY A CA 1
ATOM 680 C C . GLY A 1 91 ? 18.005 9.378 -44.577 1.00 90.94 91 GLY A C 1
ATOM 681 O O . GLY A 1 91 ? 18.236 8.259 -44.115 1.00 90.94 91 GLY A O 1
ATOM 682 N N . ILE A 1 92 ? 17.800 10.435 -43.774 1.00 92.19 92 ILE A N 1
ATOM 683 C CA . ILE A 1 92 ? 17.752 10.308 -42.306 1.00 92.19 92 ILE A CA 1
ATOM 684 C C . ILE A 1 92 ? 16.578 9.410 -41.880 1.00 92.19 92 ILE A C 1
ATOM 686 O O . ILE A 1 92 ? 16.788 8.474 -41.108 1.00 92.19 92 ILE A O 1
ATOM 690 N N . ARG A 1 93 ? 15.360 9.630 -42.404 1.00 90.56 93 ARG A N 1
ATOM 691 C CA . ARG A 1 93 ? 14.184 8.796 -42.068 1.00 90.56 93 ARG A CA 1
ATOM 692 C C . ARG A 1 93 ? 14.360 7.348 -42.480 1.00 90.56 93 ARG A C 1
ATOM 694 O O . ARG A 1 93 ? 13.973 6.460 -41.730 1.00 90.56 93 ARG A O 1
ATOM 701 N N . GLU A 1 94 ? 14.921 7.098 -43.657 1.00 89.31 94 GLU A N 1
ATOM 702 C CA . GLU A 1 94 ? 15.175 5.742 -44.139 1.00 89.31 94 GLU A CA 1
ATOM 703 C C . GLU A 1 94 ? 16.109 4.988 -43.191 1.00 89.31 94 GLU A C 1
ATOM 705 O O . GLU A 1 94 ? 15.838 3.836 -42.845 1.00 89.31 94 GLU A O 1
ATOM 710 N N . CYS A 1 95 ? 17.162 5.643 -42.699 1.00 89.00 95 CYS A N 1
ATOM 711 C CA . CYS A 1 95 ? 18.062 5.039 -41.723 1.00 89.00 95 CYS A CA 1
ATOM 712 C C . CYS A 1 95 ? 17.386 4.835 -40.358 1.00 89.00 95 CYS A C 1
ATOM 714 O O . CYS A 1 95 ? 17.486 3.755 -39.780 1.00 89.00 95 CYS A O 1
ATOM 716 N N . GLU A 1 96 ? 16.652 5.833 -39.863 1.00 89.06 96 GLU A N 1
ATOM 717 C CA . GLU A 1 96 ? 15.915 5.752 -38.595 1.00 89.06 96 GLU A CA 1
ATOM 718 C C . GLU A 1 96 ? 14.809 4.685 -38.619 1.00 89.06 96 GLU A C 1
ATOM 720 O O . GLU A 1 96 ? 14.595 3.999 -37.621 1.00 89.06 96 GLU A O 1
ATOM 725 N N . SER A 1 97 ? 14.140 4.483 -39.760 1.00 87.88 97 SER A N 1
ATOM 726 C CA . SER A 1 97 ? 13.061 3.494 -39.913 1.00 87.88 97 SER A CA 1
ATOM 727 C C . SER A 1 97 ? 13.521 2.061 -39.625 1.00 87.88 97 SER A C 1
ATOM 729 O O . SER A 1 97 ? 12.747 1.233 -39.146 1.00 87.88 97 SER A O 1
ATOM 731 N N . LYS A 1 98 ? 14.815 1.784 -39.824 1.00 88.38 98 LYS A N 1
ATOM 732 C CA . LYS A 1 98 ? 15.446 0.487 -39.547 1.00 88.38 98 LYS A CA 1
ATOM 733 C C . LYS A 1 98 ? 15.692 0.240 -38.052 1.00 88.38 98 LYS A C 1
ATOM 735 O O . LYS A 1 98 ? 16.196 -0.825 -37.691 1.00 88.38 98 LYS A O 1
ATOM 740 N N . LEU A 1 99 ? 15.352 1.193 -37.177 1.00 86.31 99 LEU A N 1
ATOM 741 C CA . LEU A 1 99 ? 15.436 1.067 -35.716 1.00 86.31 99 LEU A CA 1
ATOM 742 C C . LEU A 1 99 ? 14.137 0.557 -35.062 1.00 86.31 99 LEU A C 1
ATOM 744 O O . LEU A 1 99 ? 14.100 0.432 -33.840 1.00 86.31 99 LEU A O 1
ATOM 748 N N . GLY A 1 100 ? 13.088 0.266 -35.840 1.00 76.00 100 GLY A N 1
ATOM 749 C CA . GLY A 1 100 ? 11.937 -0.526 -35.384 1.00 76.00 100 GLY A CA 1
ATOM 750 C C . GLY A 1 100 ? 10.794 0.214 -34.674 1.00 76.00 100 GLY A C 1
ATOM 751 O O . GLY A 1 100 ? 9.803 -0.431 -34.358 1.00 76.00 100 GLY A O 1
ATOM 752 N N . ASP A 1 101 ? 10.865 1.537 -34.467 1.00 75.44 101 ASP A N 1
ATOM 753 C CA . ASP A 1 101 ? 9.744 2.331 -33.925 1.00 75.44 101 ASP A CA 1
ATOM 754 C C . ASP A 1 101 ? 9.408 3.530 -34.840 1.00 75.44 101 ASP A C 1
ATOM 756 O O . ASP A 1 101 ? 10.121 4.544 -34.814 1.00 75.44 101 ASP A O 1
ATOM 760 N N . PRO A 1 102 ? 8.316 3.462 -35.630 1.00 64.44 102 PRO A N 1
ATOM 761 C CA . PRO A 1 102 ? 7.894 4.554 -36.505 1.00 64.44 102 PRO A CA 1
ATOM 762 C C . PRO A 1 102 ? 7.352 5.777 -35.744 1.00 64.44 102 PRO A C 1
ATOM 764 O O . PRO A 1 102 ? 7.195 6.835 -36.350 1.00 64.44 102 PRO A O 1
ATOM 767 N N . GLN A 1 103 ? 7.066 5.660 -34.440 1.00 67.06 103 GLN A N 1
ATOM 768 C CA . GLN A 1 103 ? 6.636 6.771 -33.582 1.00 67.06 103 GLN A CA 1
ATOM 769 C C . GLN A 1 103 ? 7.798 7.434 -32.823 1.00 67.06 103 GLN A C 1
ATOM 771 O O . GLN A 1 103 ? 7.586 8.407 -32.093 1.00 67.06 103 GLN A O 1
ATOM 776 N N . SER A 1 104 ? 9.032 6.944 -32.984 1.00 69.62 104 SER A N 1
ATOM 777 C CA . SER A 1 104 ? 10.206 7.577 -32.381 1.00 69.62 104 SER A CA 1
ATOM 778 C C . SER A 1 104 ? 10.440 8.985 -32.957 1.00 69.62 104 SER A C 1
ATOM 780 O O . SER A 1 104 ? 10.222 9.246 -34.142 1.00 69.62 104 SER A O 1
ATOM 782 N N . GLN A 1 105 ? 10.848 9.937 -32.107 1.00 74.94 105 GLN A N 1
ATOM 783 C CA . GLN A 1 105 ? 11.113 11.310 -32.548 1.00 74.94 105 GLN A CA 1
ATOM 784 C C . GLN A 1 105 ? 12.296 11.333 -33.526 1.00 74.94 105 GLN A C 1
ATOM 786 O O . GLN A 1 105 ? 13.446 11.134 -33.138 1.00 74.94 105 GLN A O 1
ATOM 791 N N . SER A 1 106 ? 11.990 11.597 -34.795 1.00 82.06 106 SER A N 1
ATOM 792 C CA . SER A 1 106 ? 12.960 11.715 -35.884 1.00 82.06 106 SER A CA 1
ATOM 793 C C . SER A 1 106 ? 13.833 12.966 -35.735 1.00 82.06 106 SER A C 1
ATOM 795 O O . SER A 1 106 ? 13.363 14.016 -35.294 1.00 82.06 106 SER A O 1
ATOM 797 N N . ASP A 1 107 ? 15.114 12.882 -36.113 1.00 85.06 107 ASP A N 1
ATOM 798 C CA . ASP A 1 107 ? 16.047 14.020 -36.041 1.00 85.06 107 ASP A CA 1
ATOM 799 C C . ASP A 1 107 ? 15.920 14.986 -37.228 1.00 85.06 107 ASP A C 1
ATOM 801 O O . ASP A 1 107 ? 16.624 15.996 -37.284 1.00 85.06 107 ASP A O 1
ATOM 805 N N . VAL A 1 108 ? 15.017 14.700 -38.162 1.00 91.00 108 VAL A N 1
ATOM 806 C CA . VAL A 1 108 ? 14.799 15.452 -39.403 1.00 91.00 108 VAL A CA 1
ATOM 807 C C . VAL A 1 108 ? 14.415 16.911 -39.179 1.00 91.00 108 VAL A C 1
ATOM 809 O O . VAL A 1 108 ? 14.005 17.341 -38.099 1.00 91.00 108 VAL A O 1
ATOM 812 N N . ILE A 1 109 ? 14.510 17.694 -40.247 1.00 93.06 109 ILE A N 1
ATOM 813 C CA . ILE A 1 109 ? 13.998 19.058 -40.306 1.00 93.06 109 ILE A CA 1
ATOM 814 C C . ILE A 1 109 ? 12.457 19.004 -40.246 1.00 93.06 109 ILE A C 1
ATOM 816 O O . ILE A 1 109 ? 11.844 18.394 -41.131 1.00 93.06 109 ILE A O 1
ATOM 820 N N . PRO A 1 110 ? 11.810 19.634 -39.243 1.00 90.88 110 PRO A N 1
ATOM 821 C CA . PRO A 1 110 ? 10.354 19.692 -39.146 1.00 90.88 110 PRO A CA 1
ATOM 822 C C . PRO A 1 110 ? 9.710 20.343 -40.372 1.00 90.88 110 PRO A C 1
ATOM 824 O O . PRO A 1 110 ? 10.252 21.291 -40.944 1.00 90.88 110 PRO A O 1
ATOM 827 N N . THR A 1 111 ? 8.507 19.897 -40.733 1.00 90.25 111 THR A N 1
ATOM 828 C CA . THR A 1 111 ? 7.767 20.405 -41.902 1.00 90.25 111 THR A CA 1
ATOM 829 C C . THR A 1 111 ? 7.508 21.909 -41.833 1.00 90.25 111 THR A C 1
ATOM 831 O O . THR A 1 111 ? 7.560 22.577 -42.863 1.00 90.25 111 THR A O 1
ATOM 834 N N . GLN A 1 112 ? 7.322 22.477 -40.633 1.00 90.44 112 GLN A N 1
ATOM 835 C CA . GLN A 1 112 ? 7.155 23.928 -40.475 1.00 90.44 112 GLN A CA 1
ATOM 836 C C . GLN A 1 112 ? 8.425 24.716 -40.832 1.00 90.44 112 GLN A C 1
ATOM 838 O O . GLN A 1 112 ? 8.326 25.861 -41.269 1.00 90.44 112 GLN A O 1
ATOM 843 N N . LEU A 1 113 ? 9.613 24.124 -40.650 1.00 91.31 113 LEU A N 1
ATOM 844 C CA . LEU A 1 113 ? 10.874 24.748 -41.058 1.00 91.31 113 LEU A CA 1
ATOM 845 C C . LEU A 1 113 ? 11.119 24.587 -42.560 1.00 91.31 113 LEU A C 1
ATOM 847 O O . LEU A 1 113 ? 11.642 25.509 -43.172 1.00 91.31 113 LEU A O 1
ATOM 851 N N . LEU A 1 114 ? 10.701 23.473 -43.169 1.00 90.19 114 LEU A N 1
ATOM 852 C CA . LEU A 1 114 ? 10.798 23.288 -44.625 1.00 90.19 114 LEU A CA 1
ATOM 853 C C . LEU A 1 114 ? 9.934 24.290 -45.407 1.00 90.19 114 LEU A C 1
ATOM 855 O O . LEU A 1 114 ? 10.308 24.693 -46.500 1.00 90.19 114 LEU A O 1
ATOM 859 N N . ALA A 1 115 ? 8.796 24.705 -44.845 1.00 87.25 115 ALA A N 1
ATOM 860 C CA . ALA A 1 115 ? 7.852 25.625 -45.483 1.00 87.25 115 ALA A CA 1
ATOM 861 C C . ALA A 1 115 ? 8.138 27.118 -45.211 1.00 87.25 115 ALA A C 1
ATOM 863 O O . ALA A 1 115 ? 7.293 27.968 -45.496 1.00 87.25 115 ALA A O 1
ATOM 864 N N . CYS A 1 116 ? 9.275 27.464 -44.596 1.00 87.75 116 CYS A N 1
ATOM 865 C CA . CYS A 1 116 ? 9.544 28.845 -44.198 1.00 87.75 116 CYS A CA 1
ATOM 866 C C . CYS A 1 116 ? 10.089 29.716 -45.349 1.00 87.75 116 CYS A C 1
ATOM 868 O O . CYS A 1 116 ? 10.821 29.249 -46.216 1.00 87.75 116 CYS A O 1
ATOM 870 N N . ASN A 1 117 ? 9.763 31.014 -45.327 1.00 82.50 117 ASN A N 1
ATOM 871 C CA . ASN A 1 117 ? 10.260 31.983 -46.309 1.00 82.50 117 ASN A CA 1
ATOM 872 C C . ASN A 1 117 ? 11.677 32.460 -45.962 1.00 82.50 117 ASN A C 1
ATOM 874 O O . ASN A 1 117 ? 11.972 32.739 -44.793 1.00 82.50 117 ASN A O 1
ATOM 878 N N . ALA A 1 118 ? 12.519 32.638 -46.984 1.00 77.12 118 ALA A N 1
ATOM 879 C CA . ALA A 1 118 ? 13.848 33.228 -46.839 1.00 77.12 118 ALA A CA 1
ATOM 880 C C . ALA A 1 118 ? 13.781 34.605 -46.145 1.00 77.12 118 ALA A C 1
ATOM 882 O O . ALA A 1 118 ? 12.893 35.411 -46.420 1.00 77.12 118 ALA A O 1
ATOM 883 N N . GLY A 1 119 ? 14.700 34.858 -45.206 1.00 73.75 119 GLY A N 1
ATOM 884 C CA . GLY A 1 119 ? 14.778 36.115 -44.442 1.00 73.75 119 GLY A CA 1
ATOM 885 C C . GLY A 1 119 ? 13.850 36.226 -43.219 1.00 73.75 119 GLY A C 1
ATOM 886 O O . GLY A 1 119 ? 13.948 37.192 -42.465 1.00 73.75 119 GLY A O 1
ATOM 887 N N . GLY A 1 120 ? 12.970 35.248 -42.972 1.00 81.81 120 GL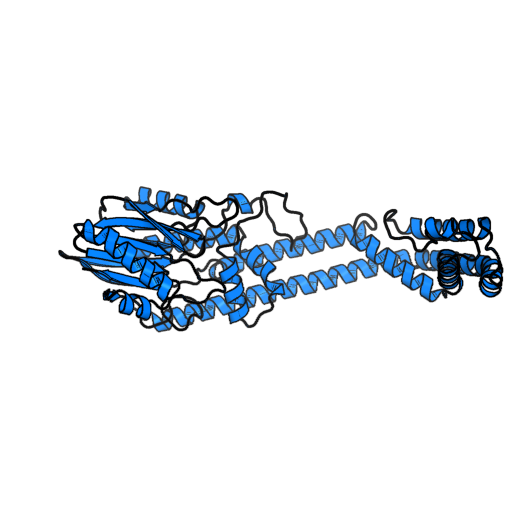Y A N 1
ATOM 888 C CA . GLY A 1 120 ? 12.096 35.224 -41.792 1.00 81.81 120 GLY A CA 1
ATOM 889 C C . GLY A 1 120 ? 12.756 34.661 -40.521 1.00 81.81 120 GLY A C 1
ATOM 890 O O . GLY A 1 120 ? 13.771 33.970 -40.568 1.00 81.81 120 GLY A O 1
ATOM 891 N N . LYS A 1 121 ? 12.125 34.862 -39.352 1.00 83.75 121 LYS A N 1
ATOM 892 C CA . LYS A 1 121 ? 12.603 34.303 -38.063 1.00 83.75 121 LYS A CA 1
ATOM 893 C C . LYS A 1 121 ? 12.731 32.770 -38.071 1.00 83.75 121 LYS A C 1
ATOM 895 O O . LYS A 1 121 ? 13.644 32.230 -37.454 1.00 83.75 121 LYS A O 1
ATOM 900 N N . LEU A 1 122 ? 11.837 32.069 -38.773 1.00 87.56 122 LEU A N 1
ATOM 901 C CA . LEU A 1 122 ? 11.884 30.607 -38.916 1.00 87.56 122 LEU A CA 1
ATOM 902 C C . LEU A 1 122 ? 13.030 30.136 -39.825 1.00 87.56 122 LEU A C 1
ATOM 904 O O . LEU A 1 122 ? 13.566 29.056 -39.600 1.00 87.56 122 LEU A O 1
ATOM 908 N N . TYR A 1 123 ? 13.463 30.968 -40.775 1.00 88.19 123 TYR A N 1
ATOM 909 C CA . TYR A 1 123 ? 14.579 30.669 -41.673 1.00 88.19 123 TYR A CA 1
ATOM 910 C C . TYR A 1 123 ? 15.911 30.568 -40.926 1.00 88.19 123 TYR A C 1
ATOM 912 O O . TYR A 1 123 ? 16.713 29.671 -41.171 1.00 88.19 123 TYR A O 1
ATOM 920 N N . VAL A 1 124 ? 16.109 31.429 -39.922 1.00 88.75 124 VAL A N 1
ATOM 921 C CA . VAL A 1 124 ? 17.260 31.345 -39.010 1.00 88.75 124 VAL A CA 1
ATOM 922 C C . VAL A 1 124 ? 17.280 29.999 -38.272 1.00 88.75 124 VAL A C 1
ATOM 924 O O . VAL A 1 124 ? 18.339 29.396 -38.111 1.00 88.75 124 VAL A O 1
ATOM 927 N N . ASN A 1 125 ? 16.118 29.492 -37.849 1.00 92.12 125 ASN A N 1
ATOM 928 C CA . ASN A 1 125 ? 16.017 28.189 -37.185 1.00 92.12 125 ASN A CA 1
ATOM 929 C C . ASN A 1 125 ? 16.225 27.019 -38.155 1.00 92.12 125 ASN A C 1
ATOM 931 O O . ASN A 1 125 ? 16.843 26.028 -37.767 1.00 92.12 125 ASN A O 1
ATOM 935 N N . LEU A 1 126 ? 15.772 27.143 -39.408 1.00 93.75 126 LEU A N 1
ATOM 936 C CA . LEU A 1 126 ? 16.078 26.184 -40.471 1.00 93.75 126 LEU A CA 1
ATOM 937 C C . LEU A 1 126 ? 17.595 26.091 -40.688 1.00 93.75 126 LEU A C 1
ATOM 939 O O . LEU A 1 126 ? 18.148 24.997 -40.613 1.00 93.75 126 LEU A O 1
ATOM 943 N N . GLY A 1 127 ? 18.278 27.230 -40.855 1.00 92.69 127 GLY A N 1
ATOM 944 C CA . GLY A 1 127 ? 19.735 27.280 -41.000 1.00 92.69 127 GLY A CA 1
ATOM 945 C C . GLY A 1 127 ? 20.468 26.637 -39.818 1.00 92.69 127 GLY A C 1
ATOM 946 O O . GLY A 1 127 ? 21.343 25.800 -40.022 1.00 92.69 127 GLY A O 1
ATOM 947 N N . LYS A 1 128 ? 20.055 26.937 -38.576 1.00 93.25 128 LYS A N 1
ATOM 948 C CA . LYS A 1 128 ? 20.598 26.283 -37.369 1.00 93.25 128 LYS A CA 1
ATOM 949 C C . LYS A 1 128 ? 20.400 24.767 -37.377 1.00 93.25 128 LYS A C 1
ATOM 951 O O . LYS A 1 128 ? 21.315 24.045 -36.997 1.00 93.25 128 LYS A O 1
ATOM 956 N N . LYS A 1 129 ? 19.226 24.275 -37.793 1.00 94.50 129 LYS A N 1
ATOM 957 C CA . LYS A 1 129 ? 18.940 22.833 -37.852 1.00 94.50 129 LYS A CA 1
ATOM 958 C C . LYS A 1 129 ? 19.772 22.140 -38.933 1.00 94.50 129 LYS A C 1
ATOM 960 O O . LYS A 1 129 ? 20.287 21.063 -38.670 1.00 94.50 129 LYS A O 1
ATOM 965 N N . VAL A 1 130 ? 19.941 22.764 -40.100 1.00 95.00 130 VAL A N 1
ATOM 966 C CA . VAL A 1 130 ? 20.793 22.253 -41.188 1.00 95.00 130 VAL A CA 1
ATOM 967 C C . VAL A 1 130 ? 22.248 22.164 -40.741 1.00 95.00 130 VAL A C 1
ATOM 969 O O . VAL A 1 130 ? 22.847 21.102 -40.863 1.00 95.00 130 VAL A O 1
ATOM 972 N N . VAL A 1 131 ? 22.786 23.227 -40.137 1.00 94.69 131 VAL A N 1
ATOM 973 C CA . VAL A 1 131 ? 24.132 23.218 -39.538 1.00 94.69 131 VAL A CA 1
ATOM 974 C C . VAL A 1 131 ? 24.248 22.094 -38.511 1.00 94.69 131 VAL A C 1
ATOM 976 O O . VAL A 1 131 ? 25.142 21.263 -38.601 1.00 94.69 131 VAL A O 1
ATOM 979 N N . ALA A 1 132 ? 23.288 21.991 -37.590 1.00 93.94 132 ALA A N 1
ATOM 980 C CA . ALA A 1 132 ? 23.292 20.965 -36.553 1.00 93.94 132 ALA A CA 1
ATOM 981 C C . ALA A 1 132 ? 23.168 19.525 -37.077 1.00 93.94 132 ALA A C 1
ATOM 983 O O . ALA A 1 132 ? 23.473 18.608 -36.322 1.00 93.94 132 ALA A O 1
ATOM 984 N N . LEU A 1 133 ? 22.687 19.301 -38.303 1.00 94.31 133 LEU A N 1
ATOM 985 C CA . LEU A 1 133 ? 22.620 17.977 -38.928 1.00 94.31 133 LEU A CA 1
ATOM 986 C C . LEU A 1 133 ? 23.880 17.676 -39.746 1.00 94.31 133 LEU A C 1
ATOM 988 O O . LEU A 1 133 ? 24.438 16.589 -39.616 1.00 94.31 133 LEU A O 1
ATOM 992 N N . CYS A 1 134 ? 24.336 18.637 -40.551 1.00 94.44 134 CYS A N 1
ATOM 993 C CA . CYS A 1 134 ? 25.478 18.482 -41.452 1.00 94.44 134 CYS A CA 1
ATOM 994 C C . CYS A 1 134 ? 26.840 18.533 -40.739 1.00 94.44 134 CYS A C 1
ATOM 996 O O . CYS A 1 134 ? 27.773 17.883 -41.199 1.00 94.44 134 CYS A O 1
ATOM 998 N N . ASP A 1 135 ? 26.957 19.242 -39.610 1.00 93.19 135 ASP A N 1
ATOM 999 C CA . ASP A 1 135 ? 28.218 19.353 -38.856 1.00 93.19 135 ASP A CA 1
ATOM 1000 C C . ASP A 1 135 ? 28.429 18.202 -37.850 1.00 93.19 135 ASP A C 1
ATOM 1002 O O . ASP A 1 135 ? 29.460 18.136 -37.177 1.00 93.19 135 ASP A O 1
ATOM 1006 N N . ARG A 1 136 ? 27.469 17.276 -37.712 1.00 94.00 136 ARG A N 1
ATOM 1007 C CA . ARG A 1 136 ? 27.613 16.118 -36.815 1.00 94.00 136 ARG A CA 1
ATOM 1008 C C . ARG A 1 136 ? 28.700 15.177 -37.324 1.00 94.00 136 ARG A C 1
ATOM 1010 O O . ARG A 1 136 ? 28.704 14.754 -38.481 1.00 94.00 136 ARG A O 1
ATOM 1017 N N . THR A 1 137 ? 29.585 14.791 -36.412 1.00 95.44 137 THR A N 1
ATOM 1018 C CA . THR A 1 137 ? 30.599 13.767 -36.679 1.00 95.44 137 THR A CA 1
ATOM 1019 C C . THR A 1 137 ? 29.963 12.382 -36.796 1.00 95.44 137 THR A C 1
ATOM 1021 O O . THR A 1 137 ? 28.854 12.160 -36.301 1.00 95.44 137 THR A O 1
ATOM 1024 N N . LEU A 1 138 ? 30.690 11.431 -37.389 1.00 95.12 138 LEU A N 1
ATOM 1025 C CA . LEU A 1 138 ? 30.292 10.023 -37.409 1.00 95.12 138 LEU A CA 1
ATOM 1026 C C . LEU A 1 138 ? 29.986 9.497 -35.996 1.00 95.12 138 LEU A C 1
ATOM 1028 O O . LEU A 1 138 ? 28.912 8.949 -35.776 1.00 95.12 138 LEU A O 1
ATOM 1032 N N . ASN A 1 139 ? 30.869 9.763 -35.026 1.00 96.12 139 ASN A N 1
ATOM 1033 C CA . ASN A 1 139 ? 30.679 9.343 -33.633 1.00 96.12 139 ASN A CA 1
ATOM 1034 C C . ASN A 1 139 ? 29.385 9.909 -33.034 1.00 96.12 139 ASN A C 1
ATOM 1036 O O . ASN A 1 139 ? 28.646 9.197 -32.365 1.00 96.12 139 ASN A O 1
ATOM 1040 N N . THR A 1 140 ? 29.071 11.176 -33.324 1.00 95.12 140 THR A N 1
ATOM 1041 C CA . THR A 1 140 ? 27.823 11.798 -32.864 1.00 95.12 140 THR A CA 1
ATOM 1042 C C . THR A 1 140 ? 26.598 11.083 -33.432 1.00 95.12 140 THR A C 1
ATOM 1044 O O . THR A 1 140 ? 25.628 10.867 -32.710 1.00 95.12 140 THR A O 1
ATOM 1047 N N . TRP A 1 141 ? 26.629 10.691 -34.709 1.00 93.56 141 TRP A N 1
ATOM 1048 C CA . TRP A 1 141 ? 25.550 9.905 -35.307 1.00 93.56 141 TRP A CA 1
ATOM 1049 C C . TRP A 1 141 ? 25.444 8.509 -34.693 1.00 93.56 141 TRP A C 1
ATOM 1051 O O . TRP A 1 141 ? 24.337 8.092 -34.351 1.00 93.56 141 TRP A O 1
ATOM 1061 N N . SER A 1 142 ? 26.570 7.833 -34.463 1.00 94.44 142 SER A N 1
ATOM 1062 C CA . SER A 1 142 ? 26.603 6.534 -33.784 1.00 94.44 142 SER A CA 1
ATOM 1063 C C . SER A 1 142 ? 25.982 6.582 -32.390 1.00 94.44 142 SER A C 1
ATOM 1065 O O . SER A 1 142 ? 25.141 5.741 -32.069 1.00 94.44 142 SER A O 1
ATOM 1067 N N . ASP A 1 143 ? 26.323 7.582 -31.579 1.00 94.06 143 ASP A N 1
ATOM 1068 C CA . ASP A 1 143 ? 25.786 7.728 -30.222 1.00 94.06 143 ASP A CA 1
ATOM 1069 C C . ASP A 1 143 ? 24.274 8.005 -30.224 1.00 94.06 143 ASP A C 1
ATOM 1071 O O . ASP A 1 143 ? 23.523 7.434 -29.423 1.00 94.06 143 ASP A O 1
ATOM 1075 N N . ILE A 1 144 ? 23.802 8.837 -31.159 1.00 91.81 144 ILE A N 1
ATOM 1076 C CA . ILE A 1 144 ? 22.374 9.136 -31.329 1.00 91.81 144 ILE A CA 1
ATOM 1077 C C . ILE A 1 144 ? 21.600 7.876 -31.724 1.00 91.81 144 ILE A C 1
ATOM 1079 O O . ILE A 1 144 ? 20.571 7.576 -31.112 1.00 91.81 144 ILE A O 1
ATOM 1083 N N . LEU A 1 145 ? 22.079 7.124 -32.721 1.00 92.81 145 LEU A N 1
ATOM 1084 C CA . LEU A 1 145 ? 21.402 5.911 -33.183 1.00 92.81 145 LEU A CA 1
ATOM 1085 C C . LEU A 1 145 ? 21.406 4.816 -32.110 1.00 92.81 145 LEU A C 1
ATOM 1087 O O . LEU A 1 145 ? 20.374 4.178 -31.906 1.00 92.81 145 LEU A O 1
ATOM 1091 N N . ARG A 1 146 ? 22.511 4.644 -31.369 1.00 93.62 146 ARG A N 1
ATOM 1092 C CA . ARG A 1 146 ? 22.586 3.716 -30.224 1.00 93.62 146 ARG A CA 1
ATOM 1093 C C . ARG A 1 146 ? 21.580 4.079 -29.140 1.00 93.62 146 ARG A C 1
ATOM 1095 O O . ARG A 1 146 ? 20.803 3.226 -28.728 1.00 93.62 146 ARG A O 1
ATOM 1102 N N . THR A 1 147 ? 21.535 5.346 -28.730 1.00 92.75 147 THR A N 1
ATOM 1103 C CA . THR A 1 147 ? 20.586 5.828 -27.711 1.00 92.75 147 THR A CA 1
ATOM 1104 C C . THR A 1 147 ? 19.138 5.596 -28.140 1.00 92.75 147 THR A C 1
ATOM 1106 O O . THR A 1 147 ? 18.304 5.156 -27.350 1.00 92.75 147 THR A O 1
ATOM 1109 N N . ARG A 1 148 ? 18.824 5.861 -29.411 1.00 91.06 148 ARG A N 1
ATOM 1110 C CA . ARG A 1 148 ? 17.482 5.637 -29.956 1.00 91.06 148 ARG A CA 1
ATOM 1111 C C . ARG A 1 148 ? 17.117 4.169 -30.025 1.00 91.06 148 ARG A C 1
ATOM 1113 O O . ARG A 1 148 ? 16.009 3.829 -29.628 1.00 91.06 148 ARG A O 1
ATOM 1120 N N . LEU A 1 149 ? 18.031 3.313 -30.481 1.00 93.00 149 LEU A N 1
ATOM 1121 C CA . LEU A 1 149 ? 17.800 1.875 -30.474 1.00 93.00 149 LEU A CA 1
ATOM 1122 C C . LEU A 1 149 ? 17.529 1.388 -29.048 1.00 93.00 149 LEU A C 1
ATOM 1124 O O . LEU A 1 149 ? 16.541 0.694 -28.845 1.00 93.00 149 LEU A O 1
ATOM 1128 N N . SER A 1 150 ? 18.334 1.803 -28.065 1.00 93.19 150 SER A N 1
ATOM 1129 C CA . SER A 1 150 ? 18.111 1.455 -26.657 1.00 93.19 150 SER A CA 1
ATOM 1130 C C . SER A 1 150 ? 16.714 1.855 -26.184 1.00 93.19 150 SER A C 1
ATOM 1132 O O . SER A 1 150 ? 15.987 1.037 -25.630 1.00 93.19 150 SER A O 1
ATOM 1134 N N . ASN A 1 151 ? 16.303 3.096 -26.455 1.00 91.44 151 ASN A N 1
ATOM 1135 C CA . ASN A 1 151 ? 14.978 3.587 -26.078 1.00 91.44 151 ASN A CA 1
ATOM 1136 C C . ASN A 1 151 ? 13.845 2.838 -26.793 1.00 91.44 151 ASN A C 1
ATOM 1138 O O . ASN A 1 151 ? 12.795 2.616 -26.200 1.00 91.44 151 ASN A O 1
ATOM 1142 N N . ASN A 1 152 ? 14.040 2.457 -28.055 1.00 90.88 152 ASN A N 1
ATOM 1143 C CA . ASN A 1 152 ? 13.063 1.688 -28.821 1.00 90.88 152 ASN A CA 1
ATOM 1144 C C . ASN A 1 152 ? 12.944 0.251 -28.296 1.00 90.88 152 ASN A C 1
ATOM 1146 O O . ASN A 1 152 ? 11.835 -0.248 -28.158 1.00 90.88 152 ASN A O 1
ATOM 1150 N N . ILE A 1 153 ? 14.065 -0.385 -27.944 1.00 92.56 153 ILE A N 1
ATOM 1151 C CA . ILE A 1 153 ? 14.084 -1.710 -27.313 1.00 92.56 153 ILE A CA 1
ATOM 1152 C C . ILE A 1 153 ? 13.356 -1.669 -25.963 1.00 92.56 153 ILE A C 1
ATOM 1154 O O . ILE A 1 153 ? 12.495 -2.503 -25.717 1.00 92.56 153 ILE A O 1
ATOM 1158 N N . LEU A 1 154 ? 13.625 -0.659 -25.127 1.00 91.19 154 LEU A N 1
ATOM 1159 C CA . LEU A 1 154 ? 12.973 -0.490 -23.820 1.00 91.19 154 LEU A CA 1
ATOM 1160 C C . LEU A 1 154 ? 11.449 -0.295 -23.897 1.00 91.19 154 LEU A C 1
ATOM 1162 O O . LEU A 1 154 ? 10.756 -0.567 -22.922 1.00 91.19 154 LEU A O 1
ATOM 1166 N N . LYS A 1 155 ? 10.911 0.182 -25.026 1.00 88.56 155 LYS A N 1
ATOM 1167 C CA . LYS A 1 155 ? 9.456 0.296 -25.237 1.00 88.56 155 LYS A CA 1
ATOM 1168 C C . LYS A 1 155 ? 8.779 -1.048 -25.536 1.00 88.56 155 LYS A C 1
ATOM 1170 O O . LYS A 1 155 ? 7.554 -1.119 -25.471 1.00 88.56 155 LYS A O 1
ATOM 1175 N N . GLY A 1 156 ? 9.557 -2.080 -25.858 1.00 89.00 156 GLY A N 1
ATOM 1176 C CA . GLY A 1 156 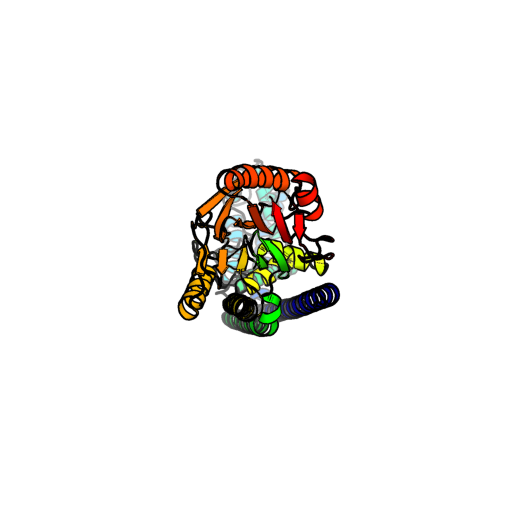? 9.077 -3.406 -26.232 1.00 89.00 156 GLY A CA 1
ATOM 1177 C C . GLY A 1 156 ? 8.675 -3.535 -27.706 1.00 89.00 156 GLY A C 1
ATOM 1178 O O . GLY A 1 156 ? 8.383 -2.553 -28.390 1.00 89.00 156 GLY A O 1
ATOM 1179 N N . GLY A 1 157 ? 8.666 -4.771 -28.213 1.00 86.44 157 GLY A N 1
ATOM 1180 C CA . GLY A 1 157 ? 8.204 -5.124 -29.563 1.00 86.44 157 GLY A CA 1
ATOM 1181 C C . GLY A 1 157 ? 9.245 -4.939 -30.671 1.00 86.44 157 GLY A C 1
ATOM 1182 O O . GLY A 1 157 ? 8.977 -5.263 -31.827 1.00 86.44 157 GLY A O 1
ATOM 1183 N N . VAL A 1 158 ? 10.435 -4.439 -30.330 1.00 88.44 158 VAL A N 1
ATOM 1184 C CA . VAL A 1 158 ? 11.535 -4.177 -31.275 1.00 88.44 158 VAL A CA 1
ATOM 1185 C C . VAL A 1 158 ? 12.571 -5.300 -31.266 1.00 88.44 158 VAL A C 1
ATOM 1187 O O . VAL A 1 158 ? 13.203 -5.560 -32.290 1.00 88.44 158 VAL A O 1
ATOM 1190 N N . HIS A 1 159 ? 12.756 -5.982 -30.132 1.00 93.38 159 HIS A N 1
ATOM 1191 C CA . HIS A 1 159 ? 13.777 -7.015 -29.980 1.00 93.38 159 HIS A CA 1
ATOM 1192 C C . HIS A 1 159 ? 13.256 -8.188 -29.148 1.00 93.38 159 HIS A C 1
ATOM 1194 O O . HIS A 1 159 ? 13.318 -8.171 -27.921 1.00 93.38 159 HIS A O 1
ATOM 1200 N N . ALA A 1 160 ? 12.817 -9.255 -29.823 1.00 93.25 160 ALA A N 1
ATOM 1201 C CA . ALA A 1 160 ? 12.164 -10.401 -29.186 1.00 93.25 160 ALA A CA 1
ATOM 1202 C C . ALA A 1 160 ? 12.983 -11.033 -28.043 1.00 93.25 160 ALA A C 1
ATOM 1204 O O . ALA A 1 160 ? 12.421 -11.428 -27.026 1.00 93.25 160 ALA A O 1
ATOM 1205 N N . GLY A 1 161 ? 14.314 -11.099 -28.176 1.00 94.44 161 GLY A N 1
ATOM 1206 C CA . GLY A 1 161 ? 15.182 -11.626 -27.117 1.00 94.44 161 GLY A CA 1
ATOM 1207 C C . GLY A 1 161 ? 15.264 -10.725 -25.878 1.00 94.44 161 GLY A C 1
ATOM 1208 O O . GLY A 1 161 ? 15.422 -11.230 -24.770 1.00 94.44 161 GLY A O 1
ATOM 1209 N N . PHE A 1 162 ? 15.122 -9.405 -26.051 1.00 95.62 162 PHE A N 1
ATOM 1210 C CA . PHE A 1 162 ? 15.068 -8.468 -24.928 1.00 95.62 162 PHE A CA 1
ATOM 1211 C C . PHE A 1 162 ? 13.689 -8.535 -24.280 1.00 95.62 162 PHE A C 1
ATOM 1213 O O . PHE A 1 162 ? 13.614 -8.698 -23.072 1.00 95.62 162 PHE A O 1
ATOM 1220 N N . ASP A 1 163 ? 12.622 -8.513 -25.082 1.00 93.81 163 ASP A N 1
ATOM 1221 C CA . ASP A 1 163 ? 11.240 -8.593 -24.598 1.00 93.81 163 ASP A CA 1
ATOM 1222 C C . ASP A 1 163 ? 11.002 -9.870 -23.772 1.00 93.81 163 ASP A C 1
ATOM 1224 O O . ASP A 1 163 ? 10.377 -9.831 -22.710 1.00 93.81 163 ASP A O 1
ATOM 1228 N N . ALA A 1 164 ? 11.545 -11.008 -24.225 1.00 94.62 164 ALA A N 1
ATOM 1229 C CA . ALA A 1 164 ? 11.496 -12.268 -23.488 1.00 94.62 164 ALA A CA 1
ATOM 1230 C C . ALA A 1 164 ? 12.277 -12.195 -22.165 1.00 94.62 164 ALA A C 1
ATOM 1232 O O . ALA A 1 164 ? 11.766 -12.628 -21.132 1.00 94.62 164 ALA A O 1
ATOM 1233 N N . ALA A 1 165 ? 13.486 -11.622 -22.181 1.00 94.62 165 ALA A N 1
ATOM 1234 C CA . ALA A 1 165 ? 14.298 -11.455 -20.978 1.00 94.62 165 ALA A CA 1
ATOM 1235 C C . ALA A 1 165 ? 13.645 -10.495 -19.970 1.00 94.62 165 ALA A C 1
ATOM 1237 O O . ALA A 1 165 ? 13.584 -10.815 -18.790 1.00 94.62 165 ALA A O 1
ATOM 1238 N N . ASP A 1 166 ? 13.120 -9.355 -20.417 1.00 92.44 166 ASP A N 1
ATOM 1239 C CA . ASP A 1 166 ? 12.452 -8.366 -19.564 1.00 92.44 166 ASP A CA 1
ATOM 1240 C C . ASP A 1 166 ? 11.161 -8.924 -18.945 1.00 92.44 166 ASP A C 1
ATOM 1242 O O . ASP A 1 166 ? 10.897 -8.733 -17.754 1.00 92.44 166 ASP A O 1
ATOM 1246 N N . THR A 1 167 ? 10.407 -9.714 -19.719 1.00 91.06 167 THR A N 1
ATOM 1247 C CA . THR A 1 167 ? 9.242 -10.458 -19.218 1.00 91.06 167 THR A CA 1
ATOM 1248 C C . THR A 1 167 ? 9.645 -11.460 -18.139 1.00 91.06 167 THR A C 1
ATOM 1250 O O . THR A 1 167 ? 8.999 -11.516 -17.091 1.00 91.06 167 THR A O 1
ATOM 1253 N N . GLN A 1 168 ? 10.709 -12.237 -18.368 1.00 93.81 168 GLN A N 1
ATOM 1254 C CA . GLN A 1 168 ? 11.218 -13.201 -17.393 1.00 93.81 168 GLN A CA 1
ATOM 1255 C C . GLN A 1 168 ? 11.694 -12.500 -16.112 1.00 93.81 168 GLN A C 1
ATOM 1257 O O . GLN A 1 168 ? 11.244 -12.858 -15.029 1.00 93.81 168 GLN A O 1
ATOM 1262 N N . ILE A 1 169 ? 12.530 -11.464 -16.233 1.00 93.06 169 ILE A N 1
ATOM 1263 C CA . ILE A 1 169 ? 13.062 -10.682 -15.105 1.00 93.06 169 ILE A CA 1
ATOM 1264 C C . ILE A 1 169 ? 11.920 -10.071 -14.282 1.00 93.06 169 ILE A C 1
ATOM 1266 O O . ILE A 1 169 ? 11.930 -10.124 -13.052 1.00 93.06 169 ILE A O 1
ATOM 1270 N N . SER A 1 170 ? 10.914 -9.498 -14.947 1.00 88.31 170 SER A N 1
ATOM 1271 C CA . SER A 1 170 ? 9.743 -8.934 -14.270 1.00 88.31 170 SER A CA 1
ATOM 1272 C C . SER A 1 170 ? 8.896 -10.008 -13.580 1.00 88.31 170 SER A C 1
ATOM 1274 O O . SER A 1 170 ? 8.374 -9.756 -12.494 1.00 88.31 170 SER A O 1
ATOM 1276 N N . GLY A 1 171 ? 8.779 -11.199 -14.179 1.00 87.88 171 GLY A N 1
ATOM 1277 C CA . GLY A 1 171 ? 8.116 -12.360 -13.582 1.00 87.88 171 GLY A CA 1
ATOM 1278 C C . GLY A 1 171 ? 8.826 -12.856 -12.323 1.00 87.88 171 GLY A C 1
ATOM 1279 O O . GLY A 1 171 ? 8.202 -12.931 -11.269 1.00 87.88 171 GLY A O 1
ATOM 1280 N N . GLU A 1 172 ? 10.136 -13.090 -12.401 1.00 90.94 172 GLU A N 1
ATOM 1281 C CA . GLU A 1 172 ? 10.972 -13.509 -11.267 1.00 90.94 172 GLU A CA 1
ATOM 1282 C C . GLU A 1 172 ? 10.922 -12.486 -10.120 1.00 90.94 172 GLU A C 1
ATOM 1284 O O . GLU A 1 172 ? 10.765 -12.854 -8.955 1.00 90.94 172 GLU A O 1
ATOM 1289 N N . ARG A 1 173 ? 10.974 -11.182 -10.437 1.00 91.75 173 ARG A N 1
ATOM 1290 C CA . ARG A 1 173 ? 10.823 -10.109 -9.441 1.00 91.75 173 ARG A CA 1
ATOM 1291 C C . ARG A 1 173 ? 9.448 -10.141 -8.771 1.00 91.75 173 ARG A C 1
ATOM 1293 O O . ARG A 1 173 ? 9.366 -9.954 -7.559 1.00 91.75 173 ARG A O 1
ATOM 1300 N N . ALA A 1 174 ? 8.376 -10.348 -9.537 1.00 87.38 174 ALA A N 1
ATOM 1301 C CA . ALA A 1 174 ? 7.018 -10.411 -8.998 1.00 87.38 174 ALA A CA 1
ATOM 1302 C C . ALA A 1 174 ? 6.814 -11.643 -8.099 1.00 87.38 174 ALA A C 1
ATOM 1304 O O . ALA A 1 174 ? 6.228 -11.522 -7.022 1.00 87.38 174 ALA A O 1
ATOM 1305 N N . GLU A 1 175 ? 7.339 -12.803 -8.500 1.00 88.81 175 GLU A N 1
ATOM 1306 C CA . GLU A 1 175 ? 7.324 -14.024 -7.688 1.00 88.81 175 GLU A CA 1
ATOM 1307 C C . GLU A 1 175 ? 8.098 -13.836 -6.381 1.00 88.81 175 GLU A C 1
ATOM 1309 O O . GLU A 1 175 ? 7.578 -14.150 -5.309 1.00 88.81 175 GLU A O 1
ATOM 1314 N N . LEU A 1 176 ? 9.303 -13.259 -6.443 1.00 92.88 176 LEU A N 1
ATOM 1315 C CA . LEU A 1 176 ? 10.089 -12.952 -5.250 1.00 92.88 176 LEU A CA 1
ATOM 1316 C C . LEU A 1 176 ? 9.357 -11.963 -4.337 1.00 92.88 176 LEU A C 1
ATOM 1318 O O . LEU A 1 176 ? 9.276 -12.185 -3.133 1.00 92.88 176 LEU A O 1
ATOM 1322 N N . PHE A 1 177 ? 8.761 -10.902 -4.886 1.00 92.31 177 PHE A N 1
ATOM 1323 C CA . PHE A 1 177 ? 7.980 -9.951 -4.094 1.00 92.31 177 PHE A CA 1
ATOM 1324 C C . PHE A 1 177 ? 6.811 -10.633 -3.368 1.00 92.31 177 PHE A C 1
ATOM 1326 O O . PHE A 1 177 ? 6.578 -10.377 -2.185 1.00 92.31 177 PHE A O 1
ATOM 1333 N N . GLN A 1 178 ? 6.106 -11.549 -4.039 1.00 91.00 178 GLN A N 1
ATOM 1334 C CA . GLN A 1 178 ? 5.044 -12.338 -3.416 1.00 91.00 178 GLN A CA 1
ATOM 1335 C C . GLN A 1 178 ? 5.584 -13.245 -2.301 1.00 91.00 178 GLN A C 1
ATOM 1337 O O . GLN A 1 178 ? 4.979 -13.316 -1.231 1.00 91.00 178 GLN A O 1
ATOM 1342 N N . GLN A 1 179 ? 6.721 -13.912 -2.521 1.00 94.75 179 GLN A N 1
ATOM 1343 C CA . GLN A 1 179 ? 7.380 -14.726 -1.495 1.00 94.75 179 GLN A CA 1
ATOM 1344 C C . GLN A 1 179 ? 7.754 -13.884 -0.271 1.00 94.75 179 GLN A C 1
ATOM 1346 O O . GLN A 1 179 ? 7.478 -14.301 0.852 1.00 94.75 179 GLN A O 1
ATOM 1351 N N . LEU A 1 180 ? 8.289 -12.677 -0.479 1.00 95.94 180 LEU A N 1
ATOM 1352 C CA . LEU A 1 180 ? 8.610 -11.740 0.597 1.00 95.94 180 LEU A CA 1
ATOM 1353 C C . LEU A 1 180 ? 7.355 -11.289 1.354 1.00 95.94 180 LEU A C 1
ATOM 1355 O O . LEU A 1 180 ? 7.372 -11.254 2.582 1.00 95.94 180 LEU A O 1
ATOM 1359 N N . CYS A 1 181 ? 6.241 -11.019 0.664 1.00 94.81 181 CYS A N 1
ATOM 1360 C CA . CYS A 1 181 ? 4.967 -10.708 1.325 1.00 94.81 181 CYS A CA 1
ATOM 1361 C C . CYS A 1 181 ? 4.483 -11.864 2.211 1.00 94.81 181 CYS A C 1
ATOM 1363 O O . CYS A 1 181 ? 3.975 -11.624 3.303 1.00 94.81 181 CYS A O 1
ATOM 1365 N N . CYS A 1 182 ? 4.645 -13.114 1.764 1.00 94.50 182 CYS A N 1
ATOM 1366 C CA . CYS A 1 182 ? 4.322 -14.294 2.566 1.00 94.50 182 CYS A CA 1
ATOM 1367 C C . CYS A 1 182 ? 5.277 -14.467 3.754 1.00 94.50 182 CYS A C 1
ATOM 1369 O O . CYS A 1 182 ? 4.830 -14.759 4.856 1.00 94.50 182 CYS A O 1
ATOM 1371 N N . GLN A 1 183 ? 6.580 -14.279 3.545 1.00 97.38 183 GLN A N 1
ATOM 1372 C CA . GLN A 1 183 ? 7.594 -14.423 4.589 1.00 97.38 183 GLN A CA 1
ATOM 1373 C C . GLN A 1 183 ? 7.421 -13.384 5.703 1.00 97.38 183 GLN A C 1
ATOM 1375 O O . GLN A 1 183 ? 7.533 -13.715 6.881 1.00 97.38 183 GLN A O 1
ATOM 1380 N N . TYR A 1 184 ? 7.133 -12.136 5.333 1.00 97.50 184 TYR A N 1
ATOM 1381 C CA . TYR A 1 184 ? 7.019 -11.007 6.257 1.00 97.50 184 TYR A CA 1
ATOM 1382 C C . TYR A 1 184 ? 5.567 -10.666 6.620 1.00 97.50 184 TYR A C 1
ATOM 1384 O O . TYR A 1 184 ? 5.312 -9.623 7.226 1.00 97.50 184 TYR A O 1
ATOM 1392 N N . SER A 1 185 ? 4.599 -11.538 6.303 1.00 96.50 185 SER A N 1
ATOM 1393 C CA . SER A 1 185 ? 3.177 -11.253 6.532 1.00 96.50 185 SER A CA 1
ATOM 1394 C C . SER A 1 185 ? 2.869 -10.933 7.990 1.00 96.50 185 SER A C 1
ATOM 1396 O O . SER A 1 185 ? 2.034 -10.084 8.268 1.00 96.50 185 SER A O 1
ATOM 1398 N N . ASP A 1 186 ? 3.561 -11.582 8.926 1.00 94.94 186 ASP A N 1
ATOM 1399 C CA . ASP A 1 186 ? 3.284 -11.466 10.359 1.00 94.94 186 ASP A CA 1
ATOM 1400 C C . ASP A 1 186 ? 3.606 -10.092 10.939 1.00 94.94 186 ASP A C 1
ATOM 1402 O O . ASP A 1 186 ? 2.980 -9.709 11.927 1.00 94.94 186 ASP A O 1
ATOM 1406 N N . VAL A 1 187 ? 4.568 -9.375 10.350 1.00 95.31 187 VAL A N 1
ATOM 1407 C CA . VAL A 1 187 ? 4.926 -8.003 10.739 1.00 95.31 187 VAL A CA 1
ATOM 1408 C C . VAL A 1 187 ? 4.186 -6.971 9.894 1.00 95.31 187 VAL A C 1
ATOM 1410 O O . VAL A 1 187 ? 3.742 -5.969 10.438 1.00 95.31 187 VAL A O 1
ATOM 1413 N N . LEU A 1 188 ? 3.980 -7.242 8.600 1.00 95.56 188 LEU A N 1
ATOM 1414 C CA . LEU A 1 188 ? 3.255 -6.353 7.683 1.00 95.56 188 LEU A CA 1
ATOM 1415 C C . LEU A 1 188 ? 1.756 -6.257 8.005 1.00 95.56 188 LEU A C 1
ATOM 1417 O O . LEU A 1 188 ? 1.123 -5.260 7.677 1.00 95.56 188 LEU A O 1
ATOM 1421 N N . ALA A 1 189 ? 1.185 -7.296 8.617 1.00 95.44 189 ALA A N 1
ATOM 1422 C CA . ALA A 1 189 ? -0.227 -7.370 8.987 1.00 95.44 189 ALA A CA 1
ATOM 1423 C C . ALA A 1 189 ? -0.567 -6.692 10.326 1.00 95.44 189 ALA A C 1
ATOM 1425 O O . ALA A 1 189 ? -1.739 -6.646 10.705 1.00 95.44 189 ALA A O 1
ATOM 1426 N N . ARG A 1 190 ? 0.433 -6.212 11.075 1.00 92.94 190 ARG A N 1
ATOM 1427 C CA . ARG A 1 190 ? 0.217 -5.663 12.419 1.00 92.94 190 ARG A CA 1
ATOM 1428 C C . ARG A 1 190 ? -0.406 -4.273 12.340 1.00 92.94 190 ARG A C 1
ATOM 1430 O O . ARG A 1 190 ? 0.005 -3.454 11.526 1.00 92.94 190 ARG A O 1
ATOM 1437 N N . SER A 1 191 ? -1.357 -4.009 13.234 1.00 92.38 191 SER A N 1
ATOM 1438 C CA . SER A 1 191 ? -1.804 -2.643 13.518 1.00 92.38 191 SER A CA 1
ATOM 1439 C C . SER A 1 191 ? -0.659 -1.843 14.142 1.00 92.38 191 SER A C 1
ATOM 1441 O O . SER A 1 191 ? 0.198 -2.409 14.830 1.00 92.38 191 SER A O 1
ATOM 1443 N N . ASP A 1 192 ? -0.660 -0.524 13.945 1.00 89.12 192 ASP A N 1
ATOM 1444 C CA . ASP A 1 192 ? 0.175 0.359 14.750 1.00 89.12 192 ASP A CA 1
ATOM 1445 C C . ASP A 1 192 ? -0.376 0.681 16.133 1.00 89.12 192 ASP A C 1
ATOM 1447 O O . ASP A 1 192 ? 0.299 1.361 16.902 1.00 89.12 192 ASP A O 1
ATOM 1451 N N . HIS A 1 193 ? -1.555 0.195 16.485 1.00 92.25 193 HIS A N 1
ATOM 1452 C CA . HIS A 1 193 ? -2.056 0.306 17.843 1.00 92.25 193 HIS A CA 1
ATOM 1453 C C . HIS A 1 193 ? -1.872 -1.004 18.595 1.00 92.25 193 HIS A C 1
ATOM 1455 O O . HIS A 1 193 ? -2.009 -2.101 18.042 1.00 92.25 193 HIS A O 1
ATOM 1461 N N . PHE A 1 194 ? -1.604 -0.876 19.888 1.00 90.38 194 PHE A N 1
ATOM 1462 C CA . PHE A 1 194 ? -1.552 -1.990 20.819 1.00 90.38 194 PHE A CA 1
ATOM 1463 C C . PHE A 1 194 ? -2.908 -2.131 21.515 1.00 90.38 194 PHE A C 1
ATOM 1465 O O . PHE A 1 194 ? -3.453 -1.133 21.989 1.00 90.38 194 PHE A O 1
ATOM 1472 N N . PRO A 1 195 ? -3.464 -3.351 21.602 1.00 92.12 195 PRO A N 1
ATOM 1473 C CA . PRO A 1 195 ? -4.721 -3.564 22.300 1.00 92.12 195 PRO A CA 1
ATOM 1474 C C . PRO A 1 195 ? -4.566 -3.248 23.791 1.00 92.12 195 PRO A C 1
ATOM 1476 O O . PRO A 1 195 ? -3.660 -3.763 24.449 1.00 92.12 195 PRO A O 1
ATOM 1479 N N . ILE A 1 196 ? -5.489 -2.461 24.337 1.00 93.88 196 ILE A N 1
ATOM 1480 C CA . ILE A 1 196 ? -5.562 -2.147 25.770 1.00 93.88 196 ILE A CA 1
ATOM 1481 C C . ILE A 1 196 ? -6.672 -2.957 26.437 1.00 93.88 196 ILE A C 1
ATOM 1483 O O . ILE A 1 196 ? -7.639 -3.339 25.782 1.00 93.88 196 ILE A O 1
ATOM 1487 N N . SER A 1 197 ? -6.555 -3.208 27.742 1.00 94.19 197 SER A N 1
ATOM 1488 C CA . SER A 1 197 ? -7.605 -3.852 28.536 1.00 94.19 197 SER A CA 1
ATOM 1489 C C . SER A 1 197 ? -7.633 -3.265 29.936 1.00 94.19 197 SER A C 1
ATOM 1491 O O . SER A 1 197 ? -6.626 -3.297 30.637 1.00 94.19 197 SER A O 1
ATOM 1493 N N . GLU A 1 198 ? -8.805 -2.808 30.358 1.00 94.69 198 GLU A N 1
ATOM 1494 C CA . GLU A 1 198 ? -9.002 -2.093 31.614 1.00 94.69 198 GLU A CA 1
ATOM 1495 C C . GLU A 1 198 ? -10.215 -2.639 32.368 1.00 94.69 198 GLU A C 1
ATOM 1497 O O . GLU A 1 198 ? -11.229 -3.004 31.769 1.00 94.69 198 GLU A O 1
ATOM 1502 N N . THR A 1 199 ? -10.116 -2.683 33.696 1.00 95.50 199 THR A N 1
ATOM 1503 C CA . THR A 1 199 ? -11.255 -2.980 34.571 1.00 95.50 199 THR A CA 1
ATOM 1504 C C . THR A 1 199 ? -11.934 -1.671 34.945 1.00 95.50 199 THR A C 1
ATOM 1506 O O . THR A 1 199 ? -11.314 -0.802 35.560 1.00 95.50 199 THR A O 1
ATOM 1509 N N . VAL A 1 200 ? -13.208 -1.535 34.588 1.00 93.75 200 VAL A N 1
ATOM 1510 C CA . VAL A 1 200 ? -13.993 -0.318 34.787 1.00 93.75 200 VAL A CA 1
ATOM 1511 C C . VAL A 1 200 ? -15.164 -0.615 35.728 1.00 93.75 200 VAL A C 1
ATOM 1513 O O . VAL A 1 200 ? -15.919 -1.561 35.481 1.00 93.75 200 VAL A O 1
ATOM 1516 N N . PRO A 1 201 ? -15.353 0.172 36.801 1.00 90.62 201 PRO A N 1
ATOM 1517 C CA . PRO A 1 201 ? -16.490 0.005 37.693 1.00 90.62 201 PRO A CA 1
ATOM 1518 C C . PRO A 1 201 ? -17.780 0.465 37.006 1.00 90.62 201 PRO A C 1
ATOM 1520 O O . PRO A 1 201 ? -17.862 1.600 36.537 1.00 90.62 201 PRO A O 1
ATOM 1523 N N . CYS A 1 202 ? -18.789 -0.396 36.999 1.00 85.56 202 CYS A N 1
ATOM 1524 C CA . CYS A 1 202 ? -20.189 -0.099 36.696 1.00 85.56 202 CYS A CA 1
ATOM 1525 C C . CYS A 1 202 ? -21.011 -0.210 37.990 1.00 85.56 202 CYS A C 1
ATOM 1527 O O . CYS A 1 202 ? -20.578 -0.845 38.950 1.00 85.56 202 CYS A O 1
ATOM 1529 N N . ASP A 1 203 ? -22.187 0.414 38.041 1.00 76.06 203 ASP A N 1
ATOM 1530 C CA . ASP A 1 203 ? -22.947 0.618 39.289 1.00 76.06 203 ASP A CA 1
ATOM 1531 C C . ASP A 1 203 ? -23.145 -0.661 40.128 1.00 76.06 203 ASP A C 1
ATOM 1533 O O . ASP A 1 203 ? -23.072 -0.625 41.357 1.00 76.06 203 ASP A O 1
ATOM 1537 N N . SER A 1 204 ? -23.355 -1.800 39.466 1.00 72.50 204 SER A N 1
ATOM 1538 C CA . SER A 1 204 ? -23.616 -3.106 40.082 1.00 72.50 204 SER A CA 1
ATOM 1539 C C . SER A 1 204 ? -22.438 -4.093 40.011 1.00 72.50 204 SER A C 1
ATOM 1541 O O . SER A 1 204 ? -22.481 -5.136 40.669 1.00 72.50 204 SER A O 1
ATOM 1543 N N . SER A 1 205 ? -21.406 -3.821 39.204 1.00 83.56 205 SER A N 1
ATOM 1544 C CA . SER A 1 205 ? -20.354 -4.792 38.873 1.00 83.56 205 SER A CA 1
ATOM 1545 C C . SER A 1 205 ? -19.105 -4.139 38.279 1.00 83.56 205 SER A C 1
ATOM 1547 O O . SER A 1 205 ? -19.134 -3.007 37.816 1.00 83.56 205 SER A O 1
ATOM 1549 N N . GLU A 1 206 ? -17.986 -4.856 38.253 1.00 90.88 206 GLU A N 1
ATOM 1550 C CA . GLU A 1 206 ? -16.833 -4.457 37.444 1.00 90.88 206 GLU A CA 1
ATOM 1551 C C . GLU A 1 206 ? -16.895 -5.158 36.088 1.00 90.88 206 GLU A C 1
ATOM 1553 O O . GLU A 1 206 ? -17.132 -6.367 36.014 1.00 90.88 206 GLU A O 1
ATOM 1558 N N . ILE A 1 207 ? -16.640 -4.407 35.018 1.00 93.25 207 ILE A N 1
ATOM 1559 C CA . ILE A 1 207 ? -16.507 -4.963 33.673 1.00 93.25 207 ILE A CA 1
ATOM 1560 C C . ILE A 1 207 ? -15.076 -4.799 33.183 1.00 93.25 207 ILE A C 1
ATOM 1562 O O . ILE A 1 207 ? -14.437 -3.773 33.402 1.00 93.25 207 ILE A O 1
ATOM 1566 N N . VAL A 1 208 ? -14.568 -5.820 32.500 1.00 95.88 208 VAL A N 1
ATOM 1567 C CA . VAL A 1 208 ? -13.280 -5.739 31.814 1.00 95.88 208 VAL A CA 1
ATOM 1568 C C . VAL A 1 208 ? -13.554 -5.373 30.364 1.00 95.88 208 VAL A C 1
ATOM 1570 O O . VAL A 1 208 ? -14.170 -6.161 29.639 1.00 95.88 208 VAL A O 1
ATOM 1573 N N . ILE A 1 209 ? -13.106 -4.189 29.953 1.00 96.31 209 ILE A N 1
ATOM 1574 C CA . ILE A 1 209 ? -13.224 -3.697 28.580 1.00 96.31 209 ILE A CA 1
ATOM 1575 C C . ILE A 1 209 ? -11.856 -3.748 27.919 1.00 96.31 209 ILE A C 1
ATOM 1577 O O . ILE A 1 209 ? -10.885 -3.238 28.475 1.00 96.31 209 ILE A O 1
ATOM 1581 N N . ALA A 1 210 ? -11.790 -4.322 26.722 1.00 97.06 210 ALA A N 1
ATOM 1582 C CA . ALA A 1 210 ? -10.631 -4.200 25.852 1.00 97.06 210 ALA A CA 1
ATOM 1583 C C . ALA A 1 210 ? -10.943 -3.301 24.655 1.00 97.06 210 ALA A C 1
ATOM 1585 O O . ALA A 1 210 ? -12.066 -3.293 24.159 1.00 97.06 210 ALA A O 1
ATOM 1586 N N . SER A 1 211 ? -9.950 -2.550 24.188 1.00 96.75 211 SER A N 1
ATOM 1587 C CA . SER A 1 211 ? -10.086 -1.663 23.032 1.00 96.75 211 SER A CA 1
ATOM 1588 C C . SER A 1 211 ? -8.905 -1.817 22.094 1.00 96.75 211 SER A C 1
ATOM 1590 O O . SER A 1 211 ? -7.766 -1.923 22.554 1.00 96.75 211 SER A O 1
ATOM 1592 N N . TRP A 1 212 ? -9.169 -1.799 20.788 1.00 96.75 212 TRP A N 1
ATOM 1593 C CA . TRP A 1 212 ? -8.118 -1.855 19.780 1.00 96.75 212 TRP A CA 1
ATOM 1594 C C . TRP A 1 212 ? -8.520 -1.183 18.462 1.00 96.75 212 TRP A C 1
ATOM 1596 O O . TRP A 1 212 ? -9.502 -1.572 17.823 1.00 96.75 212 TRP A O 1
ATOM 1606 N N . ASN A 1 213 ? -7.712 -0.221 18.012 1.00 95.38 213 ASN A N 1
ATOM 1607 C CA . ASN A 1 213 ? -7.732 0.228 16.626 1.00 95.38 213 ASN A CA 1
ATOM 1608 C C . ASN A 1 213 ? -7.001 -0.810 15.764 1.00 95.38 213 ASN A C 1
ATOM 1610 O O . ASN A 1 213 ? -5.790 -1.004 15.883 1.00 95.38 213 ASN A O 1
ATOM 1614 N N . VAL A 1 214 ? -7.744 -1.523 14.920 1.00 94.81 214 VAL A N 1
ATOM 1615 C CA . VAL A 1 214 ? -7.190 -2.665 14.185 1.00 94.81 214 VAL A CA 1
ATOM 1616 C C . VAL A 1 214 ? -6.436 -2.263 12.923 1.00 94.81 214 VAL A C 1
ATOM 1618 O O . VAL A 1 214 ? -5.800 -3.135 12.355 1.00 94.81 214 VAL A O 1
ATOM 1621 N N . LEU A 1 215 ? -6.421 -0.985 12.52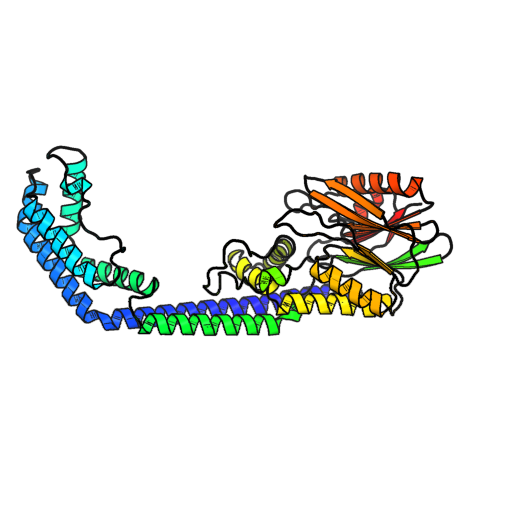9 1.00 92.94 215 LEU A N 1
ATOM 1622 C CA . LEU A 1 215 ? -5.940 -0.502 11.229 1.00 92.94 215 LEU A CA 1
ATOM 1623 C C . LEU A 1 215 ? -6.805 -0.982 10.052 1.00 92.94 215 LEU A C 1
ATOM 1625 O O . LEU A 1 215 ? -6.995 -2.177 9.815 1.00 92.94 215 LEU A O 1
ATOM 1629 N N . GLU A 1 216 ? -7.289 -0.043 9.240 1.00 90.75 216 GLU A N 1
ATOM 1630 C CA . GLU A 1 216 ? -8.170 -0.401 8.129 1.00 90.75 216 GLU A CA 1
ATOM 1631 C C . GLU A 1 216 ? -7.403 -0.879 6.887 1.00 90.75 216 GLU A C 1
ATOM 1633 O O . GLU A 1 216 ? -6.950 -0.084 6.054 1.00 90.75 216 GLU A O 1
ATOM 1638 N N . PHE A 1 217 ? -7.319 -2.200 6.717 1.00 90.69 217 PHE A N 1
ATOM 1639 C CA . PHE A 1 217 ? -6.805 -2.809 5.490 1.00 90.69 217 PHE A CA 1
ATOM 1640 C C . PHE A 1 217 ? -7.784 -2.688 4.304 1.00 90.69 217 PHE A C 1
ATOM 1642 O O . PHE A 1 217 ? -9.005 -2.763 4.494 1.00 90.69 217 PHE A O 1
ATOM 1649 N N . PRO A 1 218 ? -7.274 -2.574 3.058 1.00 86.50 218 PRO A N 1
ATOM 1650 C CA . PRO A 1 218 ? -8.115 -2.543 1.866 1.00 86.50 218 PRO A CA 1
ATOM 1651 C C . PRO A 1 218 ? -8.972 -3.805 1.708 1.00 86.50 218 PRO A C 1
ATOM 1653 O O . PRO A 1 218 ? -8.559 -4.911 2.058 1.00 86.50 218 PRO A O 1
ATOM 1656 N N . ARG A 1 219 ? -10.149 -3.651 1.093 1.00 82.69 219 ARG A N 1
ATOM 1657 C CA . ARG A 1 219 ? -11.051 -4.773 0.784 1.00 82.69 219 ARG A CA 1
ATOM 1658 C C . ARG A 1 219 ? -10.423 -5.739 -0.224 1.00 82.69 219 ARG A C 1
ATOM 1660 O O . ARG A 1 219 ? -9.913 -5.307 -1.261 1.00 82.69 219 ARG A O 1
ATOM 1667 N N . LEU A 1 220 ? -10.551 -7.044 0.016 1.00 76.06 220 LEU A N 1
ATOM 1668 C CA . LEU A 1 220 ? -10.005 -8.112 -0.832 1.00 76.06 220 LEU A CA 1
ATOM 1669 C C . LEU A 1 220 ? -10.573 -8.076 -2.255 1.00 76.06 220 LEU A C 1
ATOM 1671 O O . LEU A 1 220 ? -9.842 -8.300 -3.221 1.00 76.06 220 LEU A O 1
ATOM 1675 N N . SER A 1 221 ? -11.852 -7.724 -2.392 1.00 68.00 221 SER A N 1
ATOM 1676 C CA . SER A 1 221 ? -12.525 -7.584 -3.692 1.00 68.00 221 SER A CA 1
ATOM 1677 C C . SER A 1 221 ? -11.890 -6.520 -4.600 1.00 68.00 221 SER A C 1
ATOM 1679 O O . SER A 1 221 ? -11.948 -6.653 -5.820 1.00 68.00 221 SER A O 1
ATOM 1681 N N . GLY A 1 222 ? -11.244 -5.493 -4.033 1.00 59.44 222 GLY A N 1
ATOM 1682 C CA . GLY A 1 222 ? -10.492 -4.480 -4.786 1.00 59.44 222 GLY A CA 1
ATOM 1683 C C . GLY A 1 222 ? -9.041 -4.871 -5.091 1.00 59.44 222 GLY A C 1
ATOM 1684 O O . GLY A 1 222 ? -8.384 -4.212 -5.892 1.00 59.44 222 GLY A O 1
ATOM 1685 N N . VAL A 1 223 ? -8.536 -5.935 -4.463 1.00 62.00 223 VAL A N 1
ATOM 1686 C CA . VAL A 1 223 ? -7.135 -6.381 -4.538 1.00 62.00 223 VAL A CA 1
ATOM 1687 C C . VAL A 1 223 ? -6.936 -7.486 -5.571 1.00 62.00 223 VAL A C 1
ATOM 1689 O O . VAL A 1 223 ? -5.912 -7.508 -6.248 1.00 62.00 223 VAL A O 1
ATOM 1692 N N . GLU A 1 224 ? -7.917 -8.373 -5.761 1.00 54.34 224 GLU A N 1
ATOM 1693 C CA . GLU A 1 224 ? -7.848 -9.460 -6.759 1.00 54.34 224 GLU A CA 1
ATOM 1694 C C . GLU A 1 224 ? -7.605 -8.963 -8.194 1.00 54.34 224 GLU A C 1
ATOM 1696 O O . GLU A 1 224 ? -7.074 -9.687 -9.033 1.00 54.34 224 GLU A O 1
ATOM 1701 N N . SER A 1 225 ? -7.943 -7.704 -8.463 1.00 46.06 225 SER A N 1
ATOM 1702 C CA . SER A 1 225 ? -7.764 -7.022 -9.745 1.00 46.06 225 SER A CA 1
ATOM 1703 C C . SER A 1 225 ? -6.551 -6.089 -9.823 1.00 46.06 225 SER A C 1
ATOM 1705 O O . SER A 1 225 ? -6.280 -5.546 -10.895 1.00 46.06 225 SER A O 1
ATOM 1707 N N . ALA A 1 226 ? -5.845 -5.856 -8.713 1.00 48.53 226 ALA A N 1
ATOM 1708 C CA . ALA A 1 226 ? -4.842 -4.804 -8.582 1.00 48.53 226 ALA A CA 1
ATOM 1709 C C . ALA A 1 226 ? -3.503 -5.351 -8.068 1.00 48.53 226 ALA A C 1
ATOM 1711 O O . ALA A 1 226 ? -3.067 -5.042 -6.964 1.00 48.53 226 ALA A O 1
ATOM 1712 N N . PHE A 1 227 ? -2.799 -6.123 -8.901 1.00 50.78 227 PHE A N 1
ATOM 1713 C CA . PHE A 1 227 ? -1.341 -6.173 -8.775 1.00 50.78 227 PHE A CA 1
ATOM 1714 C C . PHE A 1 227 ? -0.816 -4.778 -9.122 1.00 50.78 227 PHE A C 1
ATOM 1716 O O . PHE A 1 227 ? -0.945 -4.322 -10.259 1.00 50.78 227 PHE A O 1
ATOM 1723 N N . PHE A 1 228 ? -0.317 -4.064 -8.120 1.00 51.25 228 PHE A N 1
ATOM 1724 C CA . PHE A 1 228 ? 0.109 -2.682 -8.263 1.00 51.25 228 PHE A CA 1
ATOM 1725 C C . PHE A 1 228 ? 1.273 -2.499 -9.253 1.00 51.25 228 PHE A C 1
ATOM 1727 O O . PHE A 1 228 ? 2.022 -3.412 -9.607 1.00 51.25 228 PHE A O 1
ATOM 1734 N N . SER A 1 229 ? 1.413 -1.247 -9.692 1.00 49.00 229 SER A N 1
ATOM 1735 C CA . SER A 1 229 ? 2.276 -0.758 -10.770 1.00 49.00 229 SER A CA 1
ATOM 1736 C C . SER A 1 229 ? 3.768 -1.074 -10.650 1.00 49.00 229 SER A C 1
ATOM 1738 O O . SER A 1 229 ? 4.472 -0.969 -11.651 1.00 49.00 229 SER A O 1
ATOM 1740 N N . SER A 1 230 ? 4.270 -1.448 -9.472 1.00 46.47 230 SER A N 1
ATOM 1741 C CA . SER A 1 230 ? 5.693 -1.756 -9.280 1.00 46.47 230 SER A CA 1
ATOM 1742 C C . SER A 1 230 ? 6.108 -3.062 -9.993 1.00 46.47 230 SER A C 1
ATOM 1744 O O . SER A 1 230 ? 7.242 -3.209 -10.453 1.00 46.47 230 SER A O 1
ATOM 1746 N N . CYS A 1 231 ? 5.143 -3.958 -10.235 1.00 42.72 231 CYS A N 1
ATOM 1747 C CA . CYS A 1 231 ? 5.318 -5.196 -11.001 1.00 42.72 231 CYS A CA 1
ATOM 1748 C C . CYS A 1 231 ? 4.979 -5.060 -12.503 1.00 42.72 231 CYS A C 1
ATOM 1750 O O . CYS A 1 231 ? 4.926 -6.062 -13.212 1.00 42.72 231 CYS A O 1
ATOM 1752 N N . GLY A 1 232 ? 4.761 -3.843 -13.018 1.00 39.31 232 GLY A N 1
ATOM 1753 C CA . GLY A 1 232 ? 4.708 -3.595 -14.465 1.00 39.31 232 GLY A CA 1
ATOM 1754 C C . GLY A 1 232 ? 3.415 -3.990 -15.195 1.00 39.31 232 GLY A C 1
ATOM 1755 O O . GLY A 1 232 ? 3.435 -4.106 -16.418 1.00 39.31 232 GLY A O 1
ATOM 1756 N N . ARG A 1 233 ? 2.271 -4.163 -14.514 1.00 41.38 233 ARG A N 1
ATOM 1757 C CA . ARG A 1 233 ? 0.967 -4.313 -15.194 1.00 41.38 233 ARG A CA 1
ATOM 1758 C C . ARG A 1 233 ? 0.009 -3.179 -14.846 1.00 41.38 233 ARG A C 1
ATOM 1760 O O . ARG A 1 233 ? -0.162 -2.805 -13.690 1.00 41.38 233 ARG A O 1
ATOM 1767 N N . HIS A 1 234 ? -0.615 -2.621 -15.880 1.00 39.72 234 HIS A N 1
ATOM 1768 C CA . HIS A 1 234 ? -1.657 -1.610 -15.757 1.00 39.72 234 HIS A CA 1
ATOM 1769 C C . HIS A 1 234 ? -2.882 -2.201 -15.044 1.00 39.72 234 HIS A C 1
ATOM 1771 O O . HIS A 1 234 ? -3.578 -3.046 -15.601 1.00 39.72 234 HIS A O 1
ATOM 1777 N N . VAL A 1 235 ? -3.163 -1.735 -13.825 1.00 45.91 235 VAL A N 1
ATOM 1778 C CA . VAL A 1 235 ? -4.448 -1.985 -13.156 1.00 45.91 235 VAL A CA 1
ATOM 1779 C C . VAL A 1 235 ? -5.549 -1.306 -13.971 1.00 45.91 235 VAL A C 1
ATOM 1781 O O . VAL A 1 235 ? -5.419 -0.130 -14.329 1.00 45.91 235 VAL A O 1
ATOM 1784 N N . ALA A 1 236 ? -6.628 -2.031 -14.273 1.00 43.66 236 ALA A N 1
ATOM 1785 C CA . ALA A 1 236 ? -7.772 -1.473 -14.986 1.00 43.66 236 ALA A CA 1
ATOM 1786 C C . ALA A 1 236 ? -8.329 -0.233 -14.241 1.00 43.66 236 ALA A C 1
ATOM 1788 O O . ALA A 1 236 ? -8.444 -0.252 -13.009 1.00 43.66 236 ALA A O 1
ATOM 1789 N N . PRO A 1 237 ? -8.678 0.861 -14.945 1.00 40.47 237 PRO A N 1
ATOM 1790 C CA . PRO A 1 237 ? -9.248 2.040 -14.303 1.00 40.47 237 PRO A CA 1
ATOM 1791 C C . PRO A 1 237 ? -10.590 1.688 -13.639 1.00 40.47 237 PRO A C 1
ATOM 1793 O O . PRO A 1 237 ? -11.523 1.278 -14.320 1.00 40.47 237 PRO A O 1
ATOM 1796 N N . GLY A 1 238 ? -10.679 1.851 -12.312 1.00 46.12 238 GLY A N 1
ATOM 1797 C CA . GLY A 1 238 ? -11.906 1.633 -11.526 1.00 46.12 238 GLY A CA 1
ATOM 1798 C C . GLY A 1 238 ? -11.782 0.654 -10.352 1.00 46.12 238 GLY A C 1
ATOM 1799 O O . GLY A 1 238 ? -12.679 0.613 -9.520 1.00 46.12 238 GLY A O 1
ATOM 1800 N N . LEU A 1 239 ? -10.670 -0.081 -10.245 1.00 56.62 239 LEU A N 1
ATOM 1801 C CA . LEU A 1 239 ? -10.459 -1.125 -9.230 1.00 56.62 239 LEU A CA 1
ATOM 1802 C C . LEU A 1 239 ? -9.230 -0.861 -8.345 1.00 56.62 239 LEU A C 1
ATOM 1804 O O . LEU A 1 239 ? -8.523 -1.781 -7.948 1.00 56.62 239 LEU A O 1
ATOM 1808 N N . LYS A 1 240 ? -8.913 0.411 -8.079 1.00 65.56 240 LYS A N 1
ATOM 1809 C CA . LYS A 1 240 ? -7.802 0.734 -7.175 1.00 65.56 240 LYS A CA 1
ATOM 1810 C C . LYS A 1 240 ? -8.230 0.454 -5.732 1.00 65.56 240 LYS A C 1
ATOM 1812 O O . LYS A 1 240 ? -9.285 0.955 -5.336 1.00 65.56 240 LYS A O 1
ATOM 1817 N N . PRO A 1 241 ? -7.434 -0.287 -4.946 1.00 74.75 241 PRO A N 1
ATOM 1818 C CA . PRO A 1 241 ? -7.740 -0.495 -3.543 1.00 74.75 241 PRO A CA 1
ATOM 1819 C C . PRO A 1 241 ? -7.685 0.842 -2.804 1.00 74.75 241 PRO A C 1
ATOM 1821 O O . PRO A 1 241 ? -6.897 1.736 -3.127 1.00 74.75 241 PRO A O 1
ATOM 1824 N N . VAL A 1 242 ? -8.571 0.988 -1.825 1.00 81.94 242 VAL A N 1
ATOM 1825 C CA . VAL A 1 242 ? -8.610 2.159 -0.953 1.00 81.94 242 VAL A CA 1
ATOM 1826 C C . VAL A 1 242 ? -7.491 2.014 0.070 1.00 81.94 242 VAL A C 1
ATOM 1828 O O . VAL A 1 242 ? -7.535 1.111 0.895 1.00 81.94 242 VAL A O 1
ATOM 1831 N N . ILE A 1 243 ? -6.490 2.892 -0.004 1.00 85.75 243 ILE A N 1
ATOM 1832 C CA . ILE A 1 243 ? -5.279 2.836 0.832 1.00 85.75 243 ILE A CA 1
ATOM 1833 C C . ILE A 1 243 ? -5.265 3.873 1.964 1.00 85.75 243 ILE A C 1
ATOM 1835 O O . ILE A 1 243 ? -4.273 3.973 2.680 1.00 85.75 243 ILE A O 1
ATOM 1839 N N . ASP A 1 244 ? -6.337 4.657 2.124 1.00 83.56 244 ASP A N 1
ATOM 1840 C CA . ASP A 1 244 ? -6.404 5.779 3.076 1.00 83.56 244 ASP A CA 1
ATOM 1841 C C . ASP A 1 244 ? -6.142 5.349 4.540 1.00 83.56 244 ASP A C 1
ATOM 1843 O O . ASP A 1 244 ? -5.672 6.176 5.321 1.00 83.56 244 ASP A O 1
ATOM 1847 N N . GLY A 1 245 ? -6.417 4.085 4.894 1.00 85.38 245 GLY A N 1
ATOM 1848 C CA . GLY A 1 245 ? -6.206 3.504 6.226 1.00 85.38 245 GLY A CA 1
ATOM 1849 C C . GLY A 1 245 ? -4.766 3.042 6.453 1.00 85.38 245 GLY A C 1
ATOM 1850 O O . GLY A 1 245 ? -4.135 3.432 7.427 1.00 85.38 245 GLY A O 1
ATOM 1851 N N . VAL A 1 246 ? -4.183 2.306 5.501 1.00 90.62 246 VAL A N 1
ATOM 1852 C CA . VAL A 1 246 ? -2.807 1.777 5.621 1.00 90.62 246 VAL A CA 1
ATOM 1853 C C . VAL A 1 246 ? -1.713 2.789 5.269 1.00 90.62 246 VAL A C 1
ATOM 1855 O O . VAL A 1 246 ? -0.593 2.690 5.764 1.00 90.62 246 VAL A O 1
ATOM 1858 N N . GLN A 1 247 ? -1.993 3.791 4.431 1.00 91.31 247 GLN A N 1
ATOM 1859 C CA . GLN A 1 247 ? -0.965 4.732 3.976 1.00 91.31 247 GLN A CA 1
ATOM 1860 C C . GLN A 1 247 ? -0.324 5.548 5.117 1.00 91.31 247 GLN A C 1
ATOM 1862 O O . GLN A 1 247 ? 0.907 5.657 5.125 1.00 91.31 247 GLN A O 1
ATOM 1867 N N . PRO A 1 248 ? -1.077 6.123 6.079 1.00 88.38 248 PRO A N 1
ATOM 1868 C CA . PRO A 1 248 ? -0.482 6.795 7.234 1.00 88.38 248 PRO A CA 1
ATOM 1869 C C . PRO A 1 248 ? 0.453 5.879 8.032 1.00 88.38 248 PRO A C 1
ATOM 1871 O O . PRO A 1 248 ? 1.537 6.314 8.424 1.00 88.38 248 PRO A O 1
ATOM 1874 N N . HIS A 1 249 ? 0.072 4.610 8.195 1.00 91.06 249 HIS A N 1
ATOM 1875 C CA . HIS A 1 249 ? 0.888 3.597 8.853 1.00 91.06 249 HIS A CA 1
ATOM 1876 C C . HIS A 1 249 ? 2.200 3.332 8.097 1.00 91.06 249 HIS A C 1
ATOM 1878 O O . HIS A 1 249 ? 3.277 3.431 8.687 1.00 91.06 249 HIS A O 1
ATOM 1884 N N . CYS A 1 250 ? 2.153 3.111 6.775 1.00 93.12 250 CYS A N 1
ATOM 1885 C CA . CYS A 1 250 ? 3.367 2.951 5.963 1.00 93.12 250 CYS A CA 1
ATOM 1886 C C . CYS A 1 250 ? 4.307 4.160 6.083 1.00 93.12 250 CYS A C 1
ATOM 1888 O O . CYS A 1 250 ? 5.522 4.000 6.188 1.00 93.12 250 CYS A O 1
ATOM 1890 N N . CYS A 1 251 ? 3.757 5.379 6.078 1.00 91.50 251 CYS A N 1
ATOM 1891 C CA . CYS A 1 251 ? 4.545 6.595 6.266 1.00 91.50 251 CYS A CA 1
ATOM 1892 C C . CYS A 1 251 ? 5.230 6.618 7.640 1.00 91.50 251 CYS A C 1
ATOM 1894 O O . CYS A 1 251 ? 6.422 6.916 7.704 1.00 91.50 251 CYS A O 1
ATOM 1896 N N . ARG A 1 252 ? 4.511 6.272 8.720 1.00 88.94 252 ARG A N 1
ATOM 1897 C CA . ARG A 1 252 ? 5.079 6.176 10.076 1.00 88.94 252 ARG A CA 1
ATOM 1898 C C . ARG A 1 252 ? 6.204 5.147 10.146 1.00 88.94 252 ARG A C 1
ATOM 1900 O O . ARG A 1 252 ? 7.264 5.473 10.672 1.00 88.94 252 ARG A O 1
ATOM 1907 N N . LEU A 1 253 ? 6.020 3.963 9.557 1.00 92.50 253 LEU A N 1
ATOM 1908 C CA . LEU A 1 253 ? 7.060 2.930 9.483 1.00 92.50 253 LEU A CA 1
ATOM 1909 C C . LEU A 1 253 ? 8.324 3.444 8.781 1.00 92.50 253 LEU A C 1
ATOM 1911 O O . LEU A 1 253 ? 9.421 3.313 9.318 1.00 92.50 253 LEU A O 1
ATOM 1915 N N . LEU A 1 254 ? 8.187 4.082 7.612 1.00 93.62 254 LEU A N 1
ATOM 1916 C CA . LEU A 1 254 ? 9.338 4.641 6.893 1.00 93.62 254 LEU A CA 1
ATOM 1917 C C . LEU A 1 254 ? 10.040 5.738 7.696 1.00 93.62 254 LEU A C 1
ATOM 1919 O O . LEU A 1 254 ? 11.268 5.771 7.735 1.00 93.62 254 LEU A O 1
ATOM 1923 N N . THR A 1 255 ? 9.284 6.615 8.361 1.00 90.75 255 THR A N 1
ATOM 1924 C CA . THR A 1 255 ? 9.855 7.631 9.251 1.00 90.75 255 THR A CA 1
ATOM 1925 C C . THR A 1 255 ? 10.600 6.991 10.423 1.00 90.75 255 THR A C 1
ATOM 1927 O O . THR A 1 255 ? 11.735 7.381 10.688 1.00 90.75 255 THR A O 1
ATOM 1930 N N . GLY A 1 256 ? 10.012 5.990 11.083 1.00 88.25 256 GLY A N 1
ATOM 1931 C CA . GLY A 1 256 ? 10.632 5.266 12.198 1.00 88.25 256 GLY A CA 1
ATOM 1932 C C . GLY A 1 256 ? 11.914 4.531 11.813 1.00 88.25 256 GLY A C 1
ATOM 1933 O O . GLY A 1 256 ? 12.847 4.455 12.606 1.00 88.25 256 GLY A O 1
ATOM 1934 N N . LEU A 1 257 ? 11.991 4.055 10.569 1.00 93.25 257 LEU A N 1
ATOM 1935 C CA . LEU A 1 257 ? 13.173 3.404 10.002 1.00 93.25 257 LEU A CA 1
ATOM 1936 C C . LEU A 1 257 ? 14.177 4.376 9.365 1.00 93.25 257 LEU A C 1
ATOM 1938 O O . LEU A 1 257 ? 15.216 3.935 8.877 1.00 93.25 257 LEU A O 1
ATOM 1942 N N . ASN A 1 258 ? 13.885 5.682 9.338 1.00 93.75 258 ASN A N 1
ATOM 1943 C CA . ASN A 1 258 ? 14.670 6.688 8.614 1.00 93.75 258 ASN A CA 1
ATOM 1944 C C . ASN A 1 258 ? 14.895 6.317 7.126 1.00 93.75 258 ASN A C 1
ATOM 1946 O O . ASN A 1 258 ? 15.990 6.453 6.575 1.00 93.75 258 ASN A O 1
ATOM 1950 N N . ARG A 1 259 ? 13.838 5.805 6.488 1.00 93.12 259 ARG A N 1
ATOM 1951 C CA . ARG A 1 259 ? 13.802 5.281 5.115 1.00 93.12 259 ARG A CA 1
ATOM 1952 C C . ARG A 1 259 ? 13.218 6.295 4.128 1.00 93.12 259 ARG A C 1
ATOM 1954 O O . ARG A 1 259 ? 12.615 7.300 4.507 1.00 93.12 259 ARG A O 1
ATOM 1961 N N . SER A 1 260 ? 13.420 6.061 2.829 1.00 92.50 260 SER A N 1
ATOM 1962 C CA . SER A 1 260 ? 13.009 7.015 1.792 1.00 92.50 260 SER A CA 1
ATOM 1963 C C . SER A 1 260 ? 11.523 6.888 1.465 1.00 92.50 260 SER A C 1
ATOM 1965 O O . SER A 1 260 ? 11.006 5.790 1.295 1.00 92.50 260 SER A O 1
ATOM 1967 N N . SER A 1 261 ? 10.842 8.010 1.207 1.00 91.06 261 SER A N 1
ATOM 1968 C CA . SER A 1 261 ? 9.467 7.991 0.679 1.00 91.06 261 SER A CA 1
ATOM 1969 C C . SER A 1 261 ? 9.343 7.332 -0.703 1.00 91.06 261 SER A C 1
ATOM 1971 O O . SER A 1 261 ? 8.238 6.992 -1.117 1.00 91.06 261 SER A O 1
ATOM 1973 N N . LYS A 1 262 ? 10.459 7.106 -1.412 1.00 89.88 262 LYS A N 1
ATOM 1974 C CA . LYS A 1 262 ? 10.490 6.322 -2.658 1.00 89.88 262 LYS A CA 1
ATOM 1975 C C . LYS A 1 262 ? 10.158 4.842 -2.448 1.00 89.88 262 LYS A C 1
ATOM 1977 O O . LYS A 1 262 ? 9.771 4.190 -3.409 1.00 89.88 262 LYS A O 1
ATOM 1982 N N . GLU A 1 263 ? 10.292 4.336 -1.222 1.00 93.38 263 GLU A N 1
ATOM 1983 C CA . GLU A 1 263 ? 10.002 2.945 -0.846 1.00 93.38 263 GLU A CA 1
ATOM 1984 C C . GLU A 1 263 ? 8.530 2.761 -0.421 1.00 93.38 263 GLU A C 1
ATOM 1986 O O . GLU A 1 263 ? 8.054 1.635 -0.294 1.00 93.38 263 GLU A O 1
ATOM 1991 N N . LEU A 1 264 ? 7.773 3.859 -0.265 1.00 92.38 264 LEU A N 1
ATOM 1992 C CA . LEU A 1 264 ? 6.348 3.837 0.087 1.00 92.38 264 LEU A CA 1
ATOM 1993 C C . LEU A 1 264 ? 5.494 2.970 -0.854 1.00 92.38 264 LEU A C 1
ATOM 1995 O O . LEU A 1 264 ? 4.670 2.217 -0.339 1.00 92.38 264 LEU A O 1
ATOM 1999 N N . PRO A 1 265 ? 5.670 3.009 -2.191 1.00 91.19 265 PRO A N 1
ATOM 2000 C CA . PRO A 1 265 ? 4.919 2.130 -3.081 1.00 91.19 265 PRO A CA 1
ATOM 2001 C C . PRO A 1 265 ? 5.131 0.646 -2.764 1.00 91.19 265 PRO A C 1
ATOM 2003 O O . PRO A 1 265 ? 4.173 -0.109 -2.788 1.00 91.19 265 PRO A O 1
ATOM 2006 N N . TRP A 1 266 ? 6.344 0.222 -2.396 1.00 92.75 266 TRP A N 1
ATOM 2007 C CA . TRP A 1 266 ? 6.613 -1.184 -2.080 1.00 92.75 266 TRP A CA 1
ATOM 2008 C C . TRP A 1 266 ? 5.889 -1.648 -0.813 1.00 92.75 266 TRP A C 1
ATOM 2010 O O . TRP A 1 266 ? 5.352 -2.752 -0.793 1.00 92.75 266 TRP A O 1
ATOM 2020 N N . LEU A 1 267 ? 5.828 -0.805 0.224 1.00 93.75 267 LEU A N 1
ATOM 2021 C CA . LEU A 1 267 ? 5.056 -1.114 1.434 1.00 93.75 267 LEU A CA 1
ATOM 2022 C C . LEU A 1 267 ? 3.556 -1.140 1.164 1.00 93.75 267 LEU A C 1
ATOM 2024 O O . LEU A 1 267 ? 2.877 -2.061 1.610 1.00 93.75 267 LEU A O 1
ATOM 2028 N N . LEU A 1 268 ? 3.044 -0.153 0.426 1.00 92.62 268 LEU A N 1
ATOM 2029 C CA . LEU A 1 268 ? 1.629 -0.101 0.069 1.00 92.62 268 LEU A CA 1
ATOM 2030 C C . LEU A 1 268 ? 1.226 -1.338 -0.733 1.00 92.62 268 LEU A C 1
ATOM 2032 O O . LEU A 1 268 ? 0.221 -1.965 -0.409 1.00 92.62 268 LEU A O 1
ATOM 2036 N N . ASP A 1 269 ? 2.033 -1.730 -1.718 1.00 88.75 269 ASP A N 1
ATOM 2037 C CA . ASP A 1 269 ? 1.798 -2.922 -2.530 1.00 88.75 269 ASP A CA 1
ATOM 2038 C C . ASP A 1 269 ? 1.771 -4.191 -1.661 1.00 88.75 269 ASP A C 1
ATOM 2040 O O . ASP A 1 269 ? 0.901 -5.046 -1.837 1.00 88.75 269 ASP A O 1
ATOM 2044 N N . ALA A 1 270 ? 2.673 -4.293 -0.680 1.00 92.44 270 ALA A N 1
ATOM 2045 C CA . ALA A 1 270 ? 2.737 -5.426 0.239 1.00 92.44 270 ALA A CA 1
ATOM 2046 C C . ALA A 1 270 ? 1.532 -5.483 1.190 1.00 92.44 270 ALA A C 1
ATOM 2048 O O . ALA A 1 270 ? 0.907 -6.536 1.330 1.00 92.44 270 ALA A O 1
ATOM 2049 N N . MET A 1 271 ? 1.157 -4.355 1.802 1.00 92.38 271 MET A N 1
ATOM 2050 C CA . MET A 1 271 ? -0.004 -4.259 2.696 1.00 92.38 271 MET A CA 1
ATOM 2051 C C . MET A 1 271 ? -1.332 -4.437 1.959 1.00 92.38 271 MET A C 1
ATOM 2053 O O . MET A 1 271 ? -2.308 -4.901 2.542 1.00 92.38 271 MET A O 1
ATOM 2057 N N . CYS A 1 272 ? -1.366 -4.129 0.664 1.00 89.44 272 CYS A N 1
ATOM 2058 C CA . CYS A 1 272 ? -2.499 -4.433 -0.197 1.00 89.44 272 CYS A CA 1
ATOM 2059 C C . CYS A 1 272 ? -2.495 -5.881 -0.697 1.00 89.44 272 CYS A C 1
ATOM 2061 O O . CYS A 1 272 ? -3.420 -6.256 -1.406 1.00 89.44 272 CYS A O 1
ATOM 2063 N N . SER A 1 273 ? -1.492 -6.705 -0.388 1.00 88.25 273 SER A N 1
ATOM 2064 C CA . SER A 1 273 ? -1.483 -8.095 -0.840 1.00 88.25 273 SER A CA 1
ATOM 2065 C C . SER A 1 273 ? -2.532 -8.921 -0.094 1.00 88.25 273 SER A C 1
ATOM 2067 O O . SER A 1 273 ? -2.738 -8.777 1.113 1.00 88.25 273 SER A O 1
ATOM 2069 N N . ARG A 1 274 ? -3.173 -9.857 -0.807 1.00 88.62 274 ARG A N 1
ATOM 2070 C CA . ARG A 1 274 ? -4.156 -10.775 -0.212 1.00 88.62 274 ARG A CA 1
ATOM 2071 C C . ARG A 1 274 ? -3.587 -11.505 1.007 1.00 88.62 274 ARG A C 1
ATOM 2073 O O . ARG A 1 274 ? -4.298 -11.640 1.997 1.00 88.62 274 ARG A O 1
ATOM 2080 N N . THR A 1 275 ? -2.335 -11.961 0.938 1.00 91.44 275 THR A N 1
ATOM 2081 C CA . THR A 1 275 ? -1.685 -12.686 2.036 1.00 91.44 275 THR A CA 1
ATOM 2082 C C . THR A 1 275 ? -1.622 -11.842 3.304 1.00 91.44 275 THR A C 1
ATOM 2084 O O . THR A 1 275 ? -1.998 -12.323 4.370 1.00 91.44 275 THR A O 1
ATOM 2087 N N . VAL A 1 276 ? -1.204 -10.577 3.198 1.00 94.06 276 VAL A N 1
ATOM 2088 C CA . VAL A 1 276 ? -1.099 -9.685 4.359 1.00 94.06 276 VAL A CA 1
ATOM 2089 C C . VAL A 1 276 ? -2.485 -9.325 4.901 1.00 94.06 276 VAL A C 1
ATOM 2091 O O . VAL A 1 276 ? -2.700 -9.424 6.104 1.00 94.06 276 VAL A O 1
ATOM 2094 N N . ILE A 1 277 ? -3.455 -9.011 4.036 1.00 92.88 277 ILE A N 1
ATOM 2095 C CA . ILE A 1 277 ? -4.835 -8.694 4.455 1.00 92.88 277 ILE A CA 1
ATOM 2096 C C . ILE A 1 277 ? -5.494 -9.884 5.175 1.00 92.88 277 ILE A C 1
ATOM 2098 O O . ILE A 1 277 ? -6.181 -9.720 6.188 1.00 92.88 277 ILE A O 1
ATOM 2102 N N . GLN A 1 278 ? -5.289 -11.102 4.668 1.00 93.12 278 GLN A N 1
ATOM 2103 C CA . GLN A 1 278 ? -5.789 -12.318 5.311 1.00 93.12 278 GLN A CA 1
ATOM 2104 C C . GLN A 1 278 ? -5.093 -12.561 6.646 1.00 93.12 278 GLN A C 1
ATOM 2106 O O . GLN A 1 278 ? -5.780 -12.780 7.639 1.00 93.12 278 GLN A O 1
ATOM 2111 N N . LYS A 1 279 ? -3.762 -12.431 6.696 1.00 95.56 279 LYS A N 1
ATOM 2112 C CA . LYS A 1 279 ? -3.007 -12.567 7.943 1.00 95.56 279 LYS A CA 1
ATOM 2113 C C . LYS A 1 279 ? -3.471 -11.560 8.995 1.00 95.56 279 LYS A C 1
ATOM 2115 O O . LYS A 1 279 ? -3.629 -11.937 10.151 1.00 95.56 279 LYS A O 1
ATOM 2120 N N . HIS A 1 280 ? -3.734 -10.318 8.594 1.00 95.88 280 HIS A N 1
ATOM 2121 C CA . HIS A 1 280 ? -4.285 -9.285 9.465 1.00 95.88 280 HIS A CA 1
ATOM 2122 C C . HIS A 1 280 ? -5.651 -9.703 10.025 1.00 95.88 280 HIS A C 1
ATOM 2124 O O . HIS A 1 280 ? -5.871 -9.680 11.234 1.00 95.88 280 HIS A O 1
ATOM 2130 N N . SER A 1 281 ? -6.537 -10.191 9.154 1.00 95.50 281 SER A N 1
ATOM 2131 C CA . SER A 1 281 ? -7.841 -10.726 9.561 1.00 95.50 281 SER A CA 1
ATOM 2132 C C . SER A 1 281 ? -7.725 -11.859 10.575 1.00 95.50 281 SER A C 1
ATOM 2134 O O . SER A 1 281 ? -8.436 -11.869 11.577 1.00 95.50 281 SER A O 1
ATOM 2136 N N . ASP A 1 282 ? -6.806 -12.790 10.343 1.00 96.31 282 ASP A N 1
ATOM 2137 C CA . ASP A 1 282 ? -6.593 -13.925 11.234 1.00 96.31 282 ASP A CA 1
ATOM 2138 C C . ASP A 1 282 ? -6.022 -13.475 12.589 1.00 96.31 282 ASP A C 1
ATOM 2140 O O . ASP A 1 282 ? -6.456 -13.974 13.625 1.00 96.31 282 ASP A O 1
ATOM 2144 N N . GLN A 1 283 ? -5.109 -12.496 12.601 1.00 95.75 283 GLN A N 1
ATOM 2145 C CA . GLN A 1 283 ? -4.578 -11.896 13.831 1.00 95.75 283 GLN A CA 1
ATOM 2146 C C . GLN A 1 283 ? -5.679 -11.211 14.652 1.00 95.75 283 GLN A C 1
ATOM 2148 O O . GLN A 1 283 ? -5.739 -11.409 15.866 1.00 95.75 283 GLN A O 1
ATOM 2153 N N . VAL A 1 284 ? -6.572 -10.452 14.006 1.00 96.88 284 VAL A N 1
ATOM 2154 C CA . VAL A 1 284 ? -7.689 -9.781 14.689 1.00 96.88 284 VAL A CA 1
ATOM 2155 C C . VAL A 1 284 ? -8.656 -10.790 15.300 1.00 96.88 284 VAL A C 1
ATOM 2157 O O . VAL A 1 284 ? -9.012 -10.671 16.472 1.00 96.88 284 VAL A O 1
ATOM 2160 N N . LEU A 1 285 ? -9.055 -11.809 14.536 1.00 97.56 285 LEU A N 1
ATOM 2161 C CA . LEU A 1 285 ? -9.964 -12.844 15.030 1.00 97.56 285 LEU A CA 1
ATOM 2162 C C . LEU A 1 285 ? -9.340 -13.663 16.163 1.00 97.56 285 LEU A C 1
ATOM 2164 O O . LEU A 1 285 ? -10.012 -13.942 17.152 1.00 97.56 285 LEU A O 1
ATOM 2168 N N . GLU A 1 286 ? -8.062 -14.024 16.061 1.00 96.88 286 GLU A N 1
ATOM 2169 C CA . GLU A 1 286 ? -7.371 -14.766 17.118 1.00 96.88 286 GLU A CA 1
ATOM 2170 C C . GLU A 1 286 ? -7.246 -13.949 18.412 1.00 96.88 286 GLU A C 1
ATOM 2172 O O . GLU A 1 286 ? -7.477 -14.459 19.515 1.00 96.88 286 GLU A O 1
ATOM 2177 N N . TRP A 1 287 ? -6.956 -12.652 18.291 1.00 96.12 287 TRP A N 1
ATOM 2178 C CA . TRP A 1 287 ? -6.960 -11.752 19.439 1.00 96.12 287 TRP A CA 1
ATOM 2179 C C . TRP A 1 287 ? -8.359 -11.624 20.061 1.00 96.12 287 TRP A C 1
ATOM 2181 O O . TRP A 1 287 ? -8.489 -11.704 21.283 1.00 96.12 287 TRP A O 1
ATOM 2191 N N . LEU A 1 288 ? -9.416 -11.503 19.248 1.00 97.12 288 LEU A N 1
ATOM 2192 C CA . LEU A 1 288 ? -10.799 -11.454 19.736 1.00 97.12 288 LEU A CA 1
ATOM 2193 C C . LEU A 1 288 ? -11.174 -12.712 20.524 1.00 97.12 288 LEU A C 1
ATOM 2195 O O . LEU A 1 288 ? -11.717 -12.596 21.622 1.00 97.12 288 LEU A O 1
ATOM 2199 N N . ARG A 1 289 ? -10.845 -13.900 20.001 1.00 96.50 289 ARG A N 1
ATOM 2200 C CA . ARG A 1 289 ? -11.067 -15.187 20.685 1.00 96.50 289 ARG A CA 1
ATOM 2201 C C . ARG A 1 289 ? -10.368 -15.232 22.026 1.00 96.50 289 ARG A C 1
ATOM 2203 O O . ARG A 1 289 ? -11.029 -15.365 23.049 1.00 96.50 289 ARG A O 1
ATOM 2210 N N . SER A 1 290 ? -9.051 -15.053 22.028 1.00 95.19 290 SER A N 1
ATOM 2211 C CA . SER A 1 290 ? -8.261 -15.128 23.258 1.00 95.19 290 SER A CA 1
ATOM 2212 C C . SER A 1 290 ? -8.707 -14.101 24.308 1.00 95.19 290 SER A C 1
ATOM 2214 O O . SER A 1 290 ? -8.731 -14.406 25.501 1.00 95.19 290 SER A O 1
ATOM 2216 N N . THR A 1 291 ? -9.123 -12.910 23.871 1.00 95.00 291 THR A N 1
ATOM 2217 C CA . THR A 1 291 ? -9.572 -11.822 24.747 1.00 95.00 291 THR A CA 1
ATOM 2218 C C . THR A 1 291 ? -10.951 -12.098 25.343 1.00 95.00 291 THR A C 1
ATOM 2220 O O . THR A 1 291 ? -11.101 -12.081 26.569 1.00 95.00 291 THR A O 1
ATOM 2223 N N . LEU A 1 292 ? -11.950 -12.388 24.504 1.00 95.50 292 LEU A N 1
ATOM 2224 C CA . LEU A 1 292 ? -13.329 -12.612 24.944 1.00 95.50 292 LEU A CA 1
ATOM 2225 C C . LEU A 1 292 ? -13.495 -13.954 25.654 1.00 95.50 292 LEU A C 1
ATOM 2227 O O . LEU A 1 292 ? -14.209 -14.017 26.642 1.00 95.50 292 LEU A O 1
ATOM 2231 N N . GLU A 1 293 ? -12.838 -15.032 25.228 1.00 93.31 293 GLU A N 1
ATOM 2232 C CA . GLU A 1 293 ? -12.917 -16.317 25.943 1.00 93.31 293 GLU A CA 1
ATOM 2233 C C . GLU A 1 293 ? -12.183 -16.291 27.289 1.00 93.31 293 GLU A C 1
ATOM 2235 O O . GLU A 1 293 ? -12.490 -17.084 28.181 1.00 93.31 293 GLU A O 1
ATOM 2240 N N . GLY A 1 294 ? -11.241 -15.361 27.449 1.00 90.75 294 GLY A N 1
ATOM 2241 C CA . GLY A 1 294 ? -10.556 -15.100 28.702 1.00 90.75 294 GLY A CA 1
ATOM 2242 C C . GLY A 1 294 ? -11.380 -14.242 29.669 1.00 90.75 294 GLY A C 1
ATOM 2243 O O . GLY A 1 294 ? -12.527 -14.534 30.025 1.00 90.75 294 GLY A O 1
ATOM 2244 N N . VAL A 1 295 ? -10.747 -13.175 30.157 1.00 85.50 295 VAL A N 1
ATOM 2245 C CA . VAL A 1 295 ? -11.283 -12.322 31.232 1.00 85.50 295 VAL A CA 1
ATOM 2246 C C . VAL A 1 295 ? -12.100 -11.135 30.727 1.00 85.50 295 VAL A C 1
ATOM 2248 O O . VAL A 1 295 ? -12.798 -10.516 31.522 1.00 85.50 295 VAL A O 1
ATOM 2251 N N . CYS A 1 296 ? -12.037 -10.806 29.435 1.00 93.25 296 CYS A N 1
ATOM 2252 C CA . CYS A 1 296 ? -12.695 -9.619 28.901 1.00 93.25 296 CYS A CA 1
ATOM 2253 C C . CYS A 1 296 ? -14.200 -9.843 28.718 1.00 93.25 296 CYS A C 1
ATOM 2255 O O . CY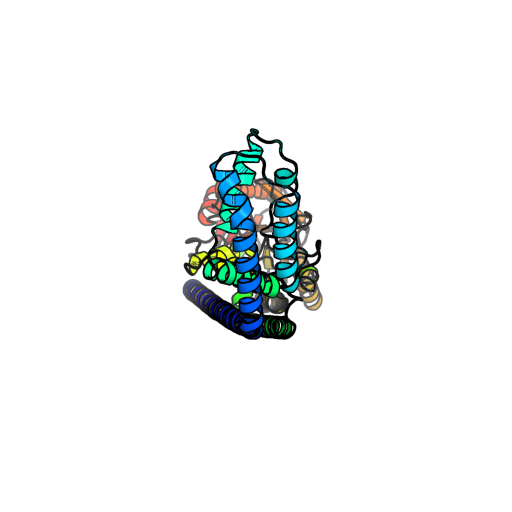S A 1 296 ? -14.635 -10.890 28.229 1.00 93.25 296 CYS A O 1
ATOM 2257 N N . SER A 1 297 ? -15.009 -8.867 29.114 1.00 94.62 297 SER A N 1
ATOM 2258 C CA . SER A 1 297 ? -16.463 -8.915 28.943 1.00 94.62 297 SER A CA 1
ATOM 2259 C C . SER A 1 297 ? -16.882 -8.316 27.606 1.00 94.62 297 SER A C 1
ATOM 2261 O O . SER A 1 297 ? -17.735 -8.881 26.918 1.00 94.62 297 SER A O 1
ATOM 2263 N N . ILE A 1 298 ? -16.274 -7.180 27.258 1.00 97.44 298 ILE A N 1
ATOM 2264 C CA . ILE A 1 298 ? -16.654 -6.326 26.135 1.00 97.44 298 ILE A CA 1
ATOM 2265 C C . ILE A 1 298 ? -15.391 -5.846 25.419 1.00 97.44 298 ILE A C 1
ATOM 2267 O O . ILE A 1 298 ? -14.458 -5.348 26.041 1.00 97.44 298 ILE A O 1
ATOM 2271 N N . VAL A 1 299 ? -15.390 -5.951 24.100 1.00 98.31 299 VAL A N 1
ATOM 2272 C CA . VAL A 1 299 ? -14.350 -5.445 23.212 1.00 98.31 299 VAL A CA 1
ATOM 2273 C C . VAL A 1 299 ? -14.909 -4.298 22.380 1.00 98.31 299 VAL A C 1
ATOM 2275 O O . VAL A 1 299 ? -15.980 -4.430 21.786 1.00 98.31 299 VAL A O 1
ATOM 2278 N N . THR A 1 300 ? -14.161 -3.205 22.269 1.00 98.31 300 THR A N 1
ATOM 2279 C CA . THR A 1 300 ? -14.404 -2.143 21.291 1.00 98.31 300 THR A CA 1
ATOM 2280 C C . THR A 1 300 ? -13.325 -2.154 20.210 1.00 98.31 300 THR A C 1
ATOM 2282 O O . THR A 1 300 ? -12.136 -2.277 20.496 1.00 98.31 300 THR A O 1
ATOM 2285 N N . LEU A 1 301 ? -13.736 -2.040 18.947 1.00 98.12 301 LEU A N 1
ATOM 2286 C CA . LEU A 1 301 ? -12.819 -1.972 17.807 1.00 98.12 301 LEU A CA 1
ATOM 2287 C C . LEU A 1 301 ? -13.011 -0.683 17.019 1.00 98.12 301 LEU A C 1
ATOM 2289 O O . LEU A 1 301 ? -14.137 -0.182 16.906 1.00 98.12 301 LEU A O 1
ATOM 2293 N N . GLN A 1 302 ? -11.922 -0.192 16.435 1.00 96.06 302 GLN A N 1
ATOM 2294 C CA . GLN A 1 302 ? -11.888 0.958 15.534 1.00 96.06 302 GLN A CA 1
ATOM 2295 C C . GLN A 1 302 ? -11.188 0.592 14.224 1.00 96.06 302 GLN A C 1
ATOM 2297 O O . GLN A 1 302 ? -10.402 -0.350 14.194 1.00 96.06 302 GLN A O 1
ATOM 2302 N N . GLU A 1 303 ? -11.481 1.340 13.157 1.00 93.69 303 GLU A N 1
ATOM 2303 C CA . GLU A 1 303 ? -10.929 1.109 11.809 1.00 93.69 303 GLU A CA 1
ATOM 2304 C C . GLU A 1 303 ? -11.206 -0.292 11.242 1.00 93.69 303 GLU A C 1
ATOM 2306 O O . GLU A 1 303 ? -10.424 -0.873 10.494 1.00 93.69 303 GLU A O 1
ATOM 2311 N N . VAL A 1 304 ? -12.378 -0.838 11.559 1.00 94.19 304 VAL A N 1
ATOM 2312 C CA . VAL A 1 304 ? -12.826 -2.106 10.991 1.00 94.19 304 VAL A CA 1
ATOM 2313 C C . VAL A 1 304 ? -13.202 -1.885 9.520 1.00 94.19 304 VAL A C 1
ATOM 2315 O O . VAL A 1 304 ? -13.999 -1.004 9.192 1.00 94.19 304 VAL A O 1
ATOM 2318 N N . SER A 1 305 ? -12.654 -2.695 8.615 1.00 90.44 305 SER A N 1
ATOM 2319 C CA . SER A 1 305 ? -13.073 -2.703 7.208 1.00 90.44 305 SER A CA 1
ATOM 2320 C C . S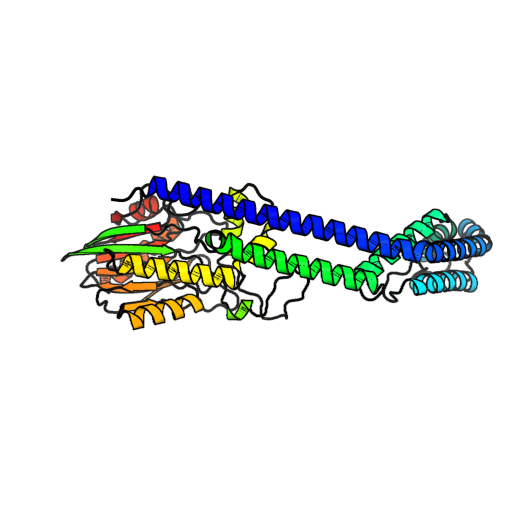ER A 1 305 ? -14.378 -3.484 7.018 1.00 90.44 305 SER A C 1
ATOM 2322 O O . SER A 1 305 ? -14.746 -4.323 7.845 1.00 90.44 305 SER A O 1
ATOM 2324 N N . GLN A 1 306 ? -15.087 -3.260 5.909 1.00 89.06 306 GLN A N 1
ATOM 2325 C CA . GLN A 1 306 ? -16.310 -4.015 5.605 1.00 89.06 306 GLN A CA 1
ATOM 2326 C C . GLN A 1 306 ? -16.083 -5.543 5.560 1.00 89.06 306 GLN A C 1
ATOM 2328 O O . GLN A 1 306 ? -16.872 -6.293 6.136 1.00 89.06 306 GLN A O 1
ATOM 2333 N N . ASP A 1 307 ? -14.986 -6.002 4.949 1.00 89.25 307 ASP A N 1
ATOM 2334 C CA . ASP A 1 307 ? -14.637 -7.429 4.878 1.00 89.25 307 ASP A CA 1
ATOM 2335 C C . ASP A 1 307 ? -14.345 -7.998 6.281 1.00 89.25 307 ASP A C 1
ATOM 2337 O O . ASP A 1 307 ? -14.769 -9.106 6.620 1.00 89.25 307 ASP A O 1
ATOM 2341 N N . MET A 1 308 ? -13.652 -7.228 7.131 1.00 93.81 308 MET A N 1
ATOM 2342 C CA . MET A 1 308 ? -13.385 -7.617 8.518 1.00 93.81 308 MET A CA 1
ATOM 2343 C C . MET A 1 308 ? -14.680 -7.700 9.334 1.00 93.81 308 MET A C 1
ATOM 2345 O O . MET A 1 308 ? -14.882 -8.656 10.079 1.00 93.81 308 MET A O 1
ATOM 2349 N N . LYS A 1 309 ? -15.592 -6.738 9.170 1.00 94.94 309 LYS A N 1
ATOM 2350 C CA . LYS A 1 309 ? -16.908 -6.727 9.827 1.00 94.94 309 LYS A CA 1
ATOM 2351 C C . LYS A 1 309 ? -17.702 -8.002 9.547 1.00 94.94 309 LYS A C 1
ATOM 2353 O O . LYS A 1 309 ? -18.301 -8.564 10.461 1.00 94.94 309 LYS A O 1
ATOM 2358 N N . GLU A 1 310 ? -17.697 -8.481 8.307 1.00 94.56 310 GLU A N 1
ATOM 2359 C CA . GLU A 1 310 ? -18.381 -9.723 7.922 1.00 94.56 310 GLU A CA 1
ATOM 2360 C C . GLU A 1 310 ? -17.751 -10.962 8.571 1.00 94.56 310 GLU A C 1
ATOM 2362 O O . GLU A 1 310 ? -18.467 -11.844 9.059 1.00 94.56 310 GLU A O 1
ATOM 2367 N N . ARG A 1 311 ? -16.417 -11.002 8.661 1.00 95.44 311 ARG A N 1
ATOM 2368 C CA . ARG A 1 311 ? -15.691 -12.072 9.358 1.00 95.44 311 ARG A CA 1
ATOM 2369 C C . ARG A 1 311 ? -15.956 -12.072 10.862 1.00 95.44 311 ARG A C 1
ATOM 2371 O O . ARG A 1 311 ? -16.263 -13.125 11.413 1.00 95.44 311 ARG A O 1
ATOM 2378 N N . ILE A 1 312 ? -15.893 -10.908 11.512 1.00 97.81 312 ILE A N 1
ATOM 2379 C CA . ILE A 1 312 ? -16.164 -10.769 12.951 1.00 97.81 312 ILE A CA 1
ATOM 2380 C C . ILE A 1 312 ? -17.601 -11.185 13.267 1.00 97.81 312 ILE A C 1
ATOM 2382 O O . ILE A 1 312 ? -17.809 -11.912 14.231 1.00 97.81 312 ILE A O 1
ATOM 2386 N N . ARG A 1 313 ? -18.589 -10.787 12.451 1.00 97.75 313 ARG A N 1
ATOM 2387 C CA . ARG A 1 313 ? -19.980 -11.251 12.615 1.00 97.75 313 ARG A CA 1
ATOM 2388 C C . ARG A 1 313 ? -20.093 -12.761 12.535 1.00 97.75 313 ARG A C 1
ATOM 2390 O O . ARG A 1 313 ? -20.695 -13.361 13.409 1.00 97.75 313 ARG A O 1
ATOM 2397 N N . SER A 1 314 ? -19.477 -13.365 11.521 1.00 97.50 314 SER A N 1
ATOM 2398 C CA . SER A 1 314 ? -19.517 -14.818 11.344 1.00 97.50 314 SER A CA 1
ATOM 2399 C C . SER A 1 314 ? -18.925 -15.543 12.559 1.00 97.50 314 SER A C 1
ATOM 2401 O O . SER A 1 314 ? -19.502 -16.509 13.047 1.00 97.50 314 SER A O 1
ATOM 2403 N N . GLU A 1 315 ? -17.795 -15.060 13.083 1.00 97.56 315 GLU A N 1
ATOM 2404 C CA . GLU A 1 315 ? -17.176 -15.603 14.298 1.00 97.56 315 GLU A CA 1
ATOM 2405 C C . GLU A 1 315 ? -18.061 -15.389 15.540 1.00 97.56 315 GLU A C 1
ATOM 2407 O O . GLU A 1 315 ? -18.214 -16.298 16.354 1.00 97.56 315 GLU A O 1
ATOM 2412 N N . ALA A 1 316 ? -18.671 -14.211 15.680 1.00 97.25 316 ALA A N 1
ATOM 2413 C CA . ALA A 1 316 ? -19.558 -13.891 16.792 1.00 97.25 316 ALA A CA 1
ATOM 2414 C C . ALA A 1 316 ? -20.833 -14.744 16.789 1.00 97.25 316 ALA A C 1
ATOM 2416 O O . ALA A 1 316 ? -21.189 -15.292 17.831 1.00 97.25 316 ALA A O 1
ATOM 2417 N N . ASP A 1 317 ? -21.464 -14.929 15.627 1.00 97.19 317 ASP A N 1
ATOM 2418 C CA . ASP A 1 317 ? -22.651 -15.772 15.450 1.00 97.19 317 ASP A CA 1
ATOM 2419 C C . ASP A 1 317 ? -22.357 -17.226 15.845 1.00 97.19 317 ASP A C 1
ATOM 2421 O O . ASP A 1 317 ? -23.151 -17.861 16.541 1.00 97.19 317 ASP A O 1
ATOM 2425 N N . LEU A 1 318 ? -21.182 -17.746 15.466 1.00 97.00 318 LEU A N 1
ATOM 2426 C CA . LEU A 1 318 ? -20.737 -19.094 15.837 1.00 97.00 318 LEU A CA 1
ATOM 2427 C C . LEU A 1 318 ? -20.548 -19.269 17.349 1.00 97.00 318 LEU A C 1
ATOM 2429 O O . LEU A 1 318 ? -20.711 -20.373 17.867 1.00 97.00 318 LEU A O 1
ATOM 2433 N N . ARG A 1 319 ? -20.185 -18.197 18.055 1.00 96.50 319 ARG A N 1
ATOM 2434 C CA . ARG A 1 319 ? -19.850 -18.221 19.487 1.00 96.50 319 ARG A CA 1
ATOM 2435 C C . ARG A 1 319 ? -20.958 -17.693 20.389 1.00 96.50 319 ARG A C 1
ATOM 2437 O O . ARG A 1 319 ? -20.831 -17.775 21.609 1.00 96.50 319 ARG A O 1
ATOM 2444 N N . GLY A 1 320 ? -22.029 -17.161 19.804 1.00 96.62 320 GLY A N 1
ATOM 2445 C CA . GLY A 1 320 ? -23.102 -16.494 20.533 1.00 96.62 320 GLY A CA 1
ATOM 2446 C C . GLY A 1 320 ? -22.666 -15.177 21.181 1.00 96.62 320 GLY A C 1
ATOM 2447 O O . GLY A 1 320 ? -23.208 -14.809 22.220 1.00 96.62 320 GLY A O 1
ATOM 2448 N N . TRP A 1 321 ? -21.674 -14.484 20.616 1.00 97.94 321 TRP A N 1
ATOM 2449 C CA . TRP A 1 321 ? -21.298 -13.148 21.078 1.00 97.94 321 TRP A CA 1
ATOM 2450 C C . TRP A 1 321 ? -22.250 -12.099 20.514 1.00 97.94 321 TRP A C 1
ATOM 2452 O O . TRP A 1 321 ? -22.624 -12.132 19.343 1.00 97.94 321 TRP A O 1
ATOM 2462 N N . TRP A 1 322 ? -22.602 -11.122 21.340 1.00 98.19 322 TRP A N 1
ATOM 2463 C CA . TRP A 1 322 ? -23.344 -9.954 20.900 1.00 98.19 322 TRP A CA 1
ATOM 2464 C C . TRP A 1 322 ? -22.431 -9.033 20.088 1.00 98.19 322 TRP A C 1
ATOM 2466 O O . TRP A 1 322 ? -21.278 -8.816 20.469 1.00 98.19 322 TRP A O 1
ATOM 2476 N N . THR A 1 323 ? -22.930 -8.469 18.984 1.00 98.12 323 THR A N 1
ATOM 2477 C CA . THR A 1 323 ? -22.176 -7.494 18.185 1.00 98.12 323 THR A CA 1
ATOM 2478 C C . THR A 1 323 ? -23.029 -6.321 17.731 1.00 98.12 323 THR A C 1
ATOM 2480 O O . THR A 1 323 ? -24.184 -6.482 17.342 1.00 98.12 323 THR A O 1
ATOM 2483 N N . HIS A 1 324 ? -22.413 -5.142 17.692 1.00 98.06 324 HIS A N 1
ATOM 2484 C CA . HIS A 1 324 ? -22.932 -3.969 16.999 1.00 98.06 324 HIS A CA 1
ATOM 2485 C C . HIS A 1 324 ? -21.804 -3.252 16.274 1.00 98.06 324 HIS A C 1
ATOM 2487 O O . HIS A 1 324 ? -20.685 -3.155 16.773 1.00 98.06 324 HIS A O 1
ATOM 2493 N N . PHE A 1 325 ? -22.104 -2.759 15.080 1.00 97.69 325 PHE A N 1
ATOM 2494 C CA . PHE A 1 325 ? -21.154 -2.069 14.219 1.00 97.69 325 PHE A CA 1
ATOM 2495 C C . PHE A 1 325 ? -21.782 -0.762 13.786 1.00 97.69 325 PHE A C 1
ATOM 2497 O O . PHE A 1 325 ? -22.930 -0.776 13.342 1.00 97.69 325 PHE A O 1
ATOM 2504 N N . SER A 1 326 ? -21.006 0.316 13.799 1.00 96.12 326 SER A N 1
ATOM 2505 C CA . SER A 1 326 ? -21.448 1.557 13.187 1.00 96.12 326 SER A CA 1
ATOM 2506 C C . SER A 1 326 ? -21.704 1.362 11.689 1.00 96.12 326 SER A C 1
ATOM 2508 O O . SER A 1 326 ? -21.186 0.429 11.040 1.00 96.12 326 SER A O 1
ATOM 2510 N N . ALA A 1 327 ? -22.478 2.268 11.104 1.00 91.06 327 ALA A N 1
ATOM 2511 C CA . ALA A 1 327 ? -22.495 2.404 9.665 1.00 91.06 327 ALA A CA 1
ATOM 2512 C C . ALA A 1 327 ? -21.110 2.859 9.141 1.00 91.06 327 ALA A C 1
ATOM 2514 O O . ALA A 1 327 ? -20.208 3.297 9.866 1.00 91.06 327 ALA A O 1
ATOM 2515 N N . CYS A 1 328 ? -20.910 2.618 7.847 1.00 82.69 328 CYS A N 1
ATOM 2516 C CA . CYS A 1 328 ? -19.717 3.033 7.121 1.00 82.69 328 CYS A CA 1
ATOM 2517 C C . CYS A 1 328 ? -19.850 4.518 6.751 1.00 82.69 328 CYS A C 1
ATOM 2519 O O . CYS A 1 328 ? -20.947 4.987 6.437 1.00 82.69 328 CYS A O 1
ATOM 2521 N N . ALA A 1 329 ? -18.727 5.243 6.698 1.00 70.50 329 ALA A N 1
ATOM 2522 C CA . ALA A 1 329 ? -18.689 6.643 6.264 1.00 70.50 329 ALA A CA 1
ATOM 2523 C C . ALA A 1 329 ? -19.230 6.882 4.829 1.00 70.50 329 ALA A C 1
ATOM 2525 O O . ALA A 1 329 ? -19.492 8.024 4.452 1.00 70.50 329 ALA A O 1
ATOM 2526 N N . GLY A 1 330 ? -19.413 5.826 4.025 1.00 60.28 330 GLY A N 1
ATOM 2527 C CA . GLY A 1 330 ? -20.230 5.811 2.804 1.00 60.28 330 GLY A CA 1
ATOM 2528 C C . GLY A 1 330 ? -19.642 6.529 1.583 1.00 60.28 330 GLY A C 1
ATOM 2529 O O . GLY A 1 330 ? -20.277 6.557 0.529 1.00 60.28 330 GLY A O 1
ATOM 2530 N N . ALA A 1 331 ? -18.443 7.108 1.683 1.00 69.75 331 ALA A N 1
ATOM 2531 C CA . ALA A 1 331 ? -17.806 7.815 0.577 1.00 69.75 331 ALA A CA 1
ATOM 2532 C C . ALA A 1 331 ? -17.036 6.848 -0.341 1.00 69.75 331 ALA A C 1
ATOM 2534 O O . ALA A 1 331 ? -16.115 6.156 0.088 1.00 69.75 331 ALA A O 1
ATOM 2535 N N . ALA A 1 332 ? -17.384 6.830 -1.631 1.00 68.81 332 ALA A N 1
ATOM 2536 C CA . ALA A 1 332 ? -16.681 6.020 -2.623 1.00 68.81 332 ALA A CA 1
ATOM 2537 C C . ALA A 1 332 ? -15.183 6.373 -2.667 1.00 68.81 332 ALA A C 1
ATOM 2539 O O . ALA A 1 332 ? -14.810 7.545 -2.757 1.00 68.81 332 ALA A O 1
ATOM 2540 N N . GLY A 1 333 ? -14.323 5.352 -2.614 1.00 70.88 333 GLY A N 1
ATOM 2541 C CA . GLY A 1 333 ? -12.869 5.533 -2.613 1.00 70.88 333 GLY A CA 1
ATOM 2542 C C . GLY A 1 333 ? -12.287 6.021 -1.282 1.00 70.88 333 GLY A C 1
ATOM 2543 O O . GLY A 1 333 ? -11.144 6.474 -1.264 1.00 70.88 333 GLY A O 1
ATOM 2544 N N . LYS A 1 334 ? -13.060 5.968 -0.189 1.00 78.56 334 LYS A N 1
ATOM 2545 C CA . LYS A 1 334 ? -12.613 6.272 1.173 1.00 78.56 334 LYS A CA 1
ATOM 2546 C C . LYS A 1 334 ? -12.751 5.063 2.079 1.00 78.56 334 LYS A C 1
ATOM 2548 O O . LYS A 1 334 ? -13.544 4.166 1.812 1.00 78.56 334 LYS A O 1
ATOM 2553 N N . CYS A 1 335 ? -11.935 5.077 3.123 1.00 79.00 335 CYS A N 1
ATOM 2554 C CA . CYS A 1 335 ? -11.977 4.105 4.196 1.00 79.00 335 CYS A CA 1
ATOM 2555 C C . CYS A 1 335 ? -13.328 4.133 4.922 1.00 79.00 335 CYS A C 1
ATOM 2557 O O . CYS A 1 335 ? -13.925 5.200 5.108 1.00 79.00 335 CYS A O 1
ATOM 2559 N N . ASP A 1 336 ? -13.790 2.945 5.293 1.00 82.06 336 ASP A N 1
ATOM 2560 C CA . ASP A 1 336 ? -15.052 2.656 5.956 1.00 82.06 336 ASP A CA 1
ATOM 2561 C C . ASP A 1 336 ? -15.084 3.246 7.372 1.00 82.06 336 ASP A C 1
ATOM 2563 O O . ASP A 1 336 ? -16.116 3.781 7.794 1.00 82.06 336 ASP A O 1
ATOM 2567 N N . ALA A 1 337 ? -13.940 3.187 8.064 1.00 86.75 337 ALA A N 1
ATOM 2568 C CA . ALA A 1 337 ? -13.688 3.621 9.431 1.00 86.75 337 ALA A CA 1
ATOM 2569 C C . ALA A 1 337 ? -14.748 3.121 10.425 1.00 86.75 337 ALA A C 1
ATOM 2571 O O . ALA A 1 337 ? -15.172 3.874 11.307 1.00 86.75 337 ALA A O 1
ATOM 2572 N N . ILE A 1 338 ? -15.195 1.868 10.266 1.00 94.44 338 ILE A N 1
ATOM 2573 C CA . ILE A 1 338 ? -16.254 1.291 11.096 1.00 94.44 338 ILE A CA 1
ATOM 2574 C C . ILE A 1 338 ? -15.725 1.092 12.514 1.00 94.44 338 ILE A C 1
ATOM 2576 O O . ILE A 1 338 ? -14.611 0.612 12.729 1.00 94.44 338 ILE A O 1
ATOM 2580 N N . THR A 1 339 ? -16.558 1.435 13.486 1.00 97.12 339 THR A N 1
ATOM 2581 C CA . THR A 1 339 ? -16.338 1.088 14.888 1.00 97.12 339 THR A CA 1
ATOM 2582 C C . THR A 1 339 ? -17.257 -0.067 15.278 1.00 97.12 339 THR A C 1
ATOM 2584 O O . THR A 1 339 ? -18.331 -0.243 14.697 1.00 97.12 339 THR A O 1
ATOM 2587 N N . ALA A 1 340 ? -16.839 -0.886 16.240 1.00 98.19 340 ALA A N 1
ATOM 2588 C CA . ALA A 1 340 ? -17.612 -2.040 16.685 1.00 98.19 340 ALA A CA 1
ATOM 2589 C C . ALA A 1 340 ? -17.583 -2.213 18.204 1.00 98.19 340 ALA A C 1
ATOM 2591 O O . ALA A 1 340 ? -16.614 -1.825 18.857 1.00 98.19 340 ALA A O 1
ATOM 2592 N N . ILE A 1 341 ? -18.634 -2.836 18.733 1.00 98.56 341 ILE A N 1
ATOM 2593 C CA . ILE A 1 341 ? -18.717 -3.379 20.089 1.00 98.56 341 ILE A CA 1
ATOM 2594 C C . ILE A 1 341 ? -19.018 -4.873 19.958 1.00 98.56 341 ILE A C 1
ATOM 2596 O O . ILE A 1 341 ? -19.974 -5.252 19.281 1.00 98.56 341 ILE A O 1
ATOM 2600 N N . ILE A 1 342 ? -18.211 -5.713 20.600 1.00 98.50 342 ILE A N 1
ATOM 2601 C CA . ILE A 1 342 ? -18.370 -7.168 20.659 1.00 98.50 342 ILE A CA 1
ATOM 2602 C C . ILE A 1 342 ? -18.404 -7.577 22.128 1.00 98.50 342 ILE A C 1
ATOM 2604 O O . ILE A 1 342 ? -17.561 -7.139 22.902 1.00 98.50 342 ILE A O 1
ATOM 2608 N N . SER A 1 343 ? -19.364 -8.396 22.542 1.00 97.69 343 SER A N 1
ATOM 2609 C CA . SER A 1 343 ? -19.584 -8.679 23.961 1.00 97.69 343 SER A CA 1
ATOM 2610 C C . SER A 1 343 ? -20.020 -10.117 24.211 1.00 97.69 343 SER A C 1
ATOM 2612 O O . SER A 1 343 ? -20.798 -10.690 23.450 1.00 97.69 343 SER A O 1
ATOM 2614 N N . ARG A 1 344 ? -19.554 -10.693 25.325 1.00 95.56 344 ARG A N 1
ATOM 2615 C CA . ARG A 1 344 ? -20.131 -11.930 25.887 1.00 95.56 344 ARG A CA 1
ATOM 2616 C C . ARG A 1 344 ? -21.390 -11.674 26.706 1.00 95.56 344 ARG A C 1
ATOM 2618 O O . ARG A 1 344 ? -22.175 -12.589 26.936 1.00 95.56 344 ARG A O 1
ATOM 2625 N N . LEU A 1 345 ? -21.535 -10.451 27.200 1.00 93.50 345 LEU A N 1
ATOM 2626 C CA . LEU A 1 345 ? -22.701 -10.001 27.942 1.00 93.50 345 LEU A CA 1
ATOM 2627 C C . LEU A 1 345 ? -23.791 -9.581 26.958 1.00 93.50 345 LEU A C 1
ATOM 2629 O O . LEU A 1 345 ? -23.491 -9.058 25.881 1.00 93.50 345 LEU A O 1
ATOM 2633 N N . SER A 1 346 ? -25.049 -9.776 27.349 1.00 93.00 346 SER A N 1
ATOM 2634 C CA . SER A 1 346 ? -26.180 -9.237 26.599 1.00 93.00 346 SER A CA 1
ATOM 2635 C C . SER A 1 346 ? -26.182 -7.719 26.733 1.00 93.00 346 SER A C 1
ATOM 2637 O O . SER A 1 346 ? -26.247 -7.209 27.849 1.00 93.00 346 SER A O 1
ATOM 2639 N N . LEU A 1 347 ? -26.097 -7.018 25.604 1.00 95.25 347 LEU A N 1
ATOM 2640 C CA . LEU A 1 347 ? -26.218 -5.565 25.541 1.00 95.25 347 LEU A CA 1
ATOM 2641 C C . LEU A 1 347 ? -27.561 -5.179 24.913 1.00 95.25 347 LEU A C 1
ATOM 2643 O O . LEU A 1 347 ? -28.125 -5.922 24.104 1.00 95.25 347 LEU A O 1
ATOM 2647 N N . GLU A 1 348 ? -28.055 -4.007 25.287 1.00 94.69 348 GLU A N 1
ATOM 2648 C CA . GLU A 1 348 ? -29.337 -3.449 24.863 1.00 94.69 348 GLU A CA 1
ATOM 2649 C C . GLU A 1 348 ? -29.139 -2.159 24.056 1.00 94.69 348 GLU A C 1
ATOM 2651 O O . GLU A 1 348 ? -28.039 -1.610 23.985 1.00 94.69 348 GLU A O 1
ATOM 2656 N N . ASP A 1 349 ? -30.216 -1.684 23.430 1.00 93.69 349 ASP A N 1
ATOM 2657 C CA . ASP A 1 349 ? -30.304 -0.375 22.771 1.00 93.69 349 ASP A CA 1
ATOM 2658 C C . ASP A 1 349 ? -29.127 -0.027 21.832 1.00 93.69 349 ASP A C 1
ATOM 2660 O O . ASP A 1 349 ? -28.490 1.020 21.997 1.00 93.69 349 ASP A O 1
ATOM 2664 N N . PRO A 1 350 ? -28.816 -0.872 20.824 1.00 96.00 350 PRO A N 1
ATOM 2665 C CA . PRO A 1 350 ? -27.766 -0.560 19.862 1.00 96.00 350 PRO A CA 1
ATOM 2666 C C . PRO A 1 350 ? -28.092 0.745 19.128 1.00 96.00 350 PRO A C 1
ATOM 2668 O O . PRO A 1 350 ? -29.146 0.885 18.503 1.00 96.00 350 PRO A O 1
ATOM 2671 N N . THR A 1 351 ? -27.173 1.702 19.190 1.00 95.31 351 THR A N 1
ATOM 2672 C CA . THR A 1 351 ? -27.313 3.018 18.557 1.00 95.31 351 THR A CA 1
ATOM 2673 C C . THR A 1 351 ? -25.961 3.530 18.073 1.00 95.31 351 THR A C 1
ATOM 2675 O O . THR A 1 351 ? -24.947 2.831 18.135 1.00 95.31 351 THR A O 1
ATOM 2678 N N . GLU A 1 352 ? -25.932 4.737 17.524 1.00 94.44 352 GLU A N 1
ATOM 2679 C CA . GLU A 1 352 ? -24.719 5.345 16.998 1.00 94.44 352 GLU A CA 1
ATOM 2680 C C . GLU A 1 352 ? -24.615 6.813 17.399 1.00 94.44 352 GLU A C 1
ATOM 2682 O O . GLU A 1 352 ? -25.599 7.556 17.406 1.00 94.44 352 GLU A O 1
ATOM 2687 N N . PHE A 1 353 ? -23.390 7.255 17.672 1.00 92.38 353 PHE A N 1
ATOM 2688 C CA . PHE A 1 353 ? -23.073 8.675 17.740 1.00 92.38 353 PHE A CA 1
ATOM 2689 C C . PHE A 1 353 ? -22.425 9.122 16.437 1.00 92.38 353 PHE A C 1
ATOM 2691 O O . PHE A 1 353 ? -21.378 8.605 16.049 1.00 92.38 353 PHE A O 1
ATOM 2698 N N . VAL A 1 354 ? -23.021 10.112 15.776 1.00 90.38 354 VAL A N 1
ATOM 2699 C CA . VAL A 1 354 ? -22.462 10.696 14.555 1.00 90.38 354 VAL A CA 1
ATOM 2700 C C . VAL A 1 354 ? -21.760 11.999 14.899 1.00 90.38 354 VAL A C 1
ATOM 2702 O O . VAL A 1 354 ? -22.372 12.942 15.405 1.00 90.38 354 VAL A O 1
ATOM 2705 N N . CYS A 1 355 ? -20.478 12.086 14.561 1.00 84.00 355 CYS A N 1
ATOM 2706 C CA . CYS A 1 355 ? -19.726 13.323 14.664 1.00 84.00 355 CYS A CA 1
ATOM 2707 C C . CYS A 1 355 ? -19.158 13.739 13.313 1.00 84.00 355 CYS A C 1
ATOM 2709 O O . CYS A 1 355 ? -18.710 12.915 12.517 1.00 84.00 355 CYS A O 1
ATOM 2711 N N . GLU A 1 356 ? -19.115 15.045 13.090 1.00 82.31 356 GLU A N 1
ATOM 2712 C CA . GLU A 1 356 ? -18.375 15.637 11.990 1.00 82.31 356 GLU A CA 1
ATOM 2713 C C . GLU A 1 356 ? -17.318 16.575 12.567 1.00 82.31 356 GLU A C 1
ATOM 2715 O O . GLU A 1 356 ? -17.639 17.508 13.306 1.00 82.31 356 GLU A O 1
ATOM 2720 N N . ALA A 1 357 ? -16.056 16.329 12.225 1.00 76.31 357 ALA A N 1
ATOM 2721 C CA . ALA A 1 357 ? -14.957 17.242 12.505 1.00 76.31 357 ALA A CA 1
ATOM 2722 C C . ALA A 1 357 ? -14.059 17.335 11.272 1.00 76.31 357 ALA A C 1
ATOM 2724 O O . ALA A 1 357 ? -13.738 16.332 10.638 1.00 76.31 357 ALA A O 1
ATOM 2725 N N . ASN A 1 358 ? -13.647 18.550 10.902 1.00 73.50 358 ASN A N 1
ATOM 2726 C CA . ASN A 1 358 ? -12.767 18.789 9.752 1.00 73.50 358 ASN A CA 1
ATOM 2727 C C . ASN A 1 358 ? -13.262 18.166 8.427 1.00 73.50 358 ASN A C 1
ATOM 2729 O O . ASN A 1 358 ? -12.447 17.704 7.627 1.00 73.50 358 ASN A O 1
ATOM 2733 N N . LYS A 1 359 ? -14.583 18.167 8.179 1.00 78.44 359 LYS A N 1
ATOM 2734 C CA . LYS A 1 359 ? -15.237 17.525 7.016 1.00 78.44 359 LYS A CA 1
ATOM 2735 C C . LYS A 1 359 ? -15.100 15.996 6.970 1.00 78.44 359 LYS A C 1
ATOM 2737 O O . LYS A 1 359 ? -15.363 15.387 5.935 1.00 78.44 359 LYS A O 1
ATOM 2742 N N . LYS A 1 360 ? -14.649 15.371 8.059 1.00 79.06 360 LYS A N 1
ATOM 2743 C CA . LYS A 1 360 ? -14.666 13.921 8.238 1.00 79.06 360 LYS A CA 1
ATOM 2744 C C . LYS A 1 360 ? -15.849 13.571 9.124 1.00 79.06 360 LYS A C 1
ATOM 2746 O O . LYS A 1 360 ? -15.919 14.018 10.268 1.00 79.06 360 LYS A O 1
ATOM 2751 N N . VAL A 1 361 ? -16.748 12.760 8.585 1.00 83.12 361 VAL A N 1
ATOM 2752 C CA . VAL A 1 361 ? -17.808 12.126 9.363 1.00 83.12 361 VAL A CA 1
ATOM 2753 C C . VAL A 1 361 ? -17.243 10.848 9.982 1.00 83.12 361 VAL A C 1
ATOM 2755 O O . VAL A 1 361 ? -16.506 10.098 9.330 1.00 83.12 361 VAL A O 1
ATOM 2758 N N . ARG A 1 362 ? -17.551 10.625 11.256 1.00 86.56 362 ARG A N 1
ATOM 2759 C CA . ARG A 1 362 ? -17.324 9.363 11.962 1.00 86.56 362 ARG A CA 1
ATOM 2760 C C . ARG A 1 362 ? -18.593 8.959 12.685 1.00 86.56 362 ARG A C 1
ATOM 2762 O O . ARG A 1 362 ? -19.403 9.808 13.060 1.00 86.56 362 ARG A O 1
ATOM 2769 N N . GLN A 1 363 ? -18.735 7.655 12.847 1.00 92.19 363 GLN A N 1
ATOM 2770 C CA . GLN A 1 363 ? -19.864 7.031 13.507 1.00 92.19 363 GLN A CA 1
ATOM 2771 C C . GLN A 1 363 ? -19.317 6.078 14.561 1.00 92.19 363 GLN A C 1
ATOM 2773 O O . GLN A 1 363 ? -18.447 5.257 14.266 1.00 92.19 363 GLN A O 1
ATOM 2778 N N . PHE A 1 364 ? -19.781 6.242 15.793 1.00 94.81 364 PHE A N 1
ATOM 2779 C CA . PHE A 1 364 ? -19.333 5.470 16.945 1.00 94.81 364 PHE A CA 1
ATOM 2780 C C . PHE A 1 364 ? -20.432 4.498 17.341 1.00 94.81 364 PHE A C 1
ATOM 2782 O O . PHE A 1 364 ? -21.540 4.929 17.661 1.00 94.81 364 PHE A O 1
ATOM 2789 N N . ALA A 1 365 ? -20.132 3.203 17.298 1.00 97.44 365 ALA A N 1
ATOM 2790 C CA . ALA A 1 365 ? -21.023 2.155 17.767 1.00 97.44 365 ALA A CA 1
ATOM 2791 C C . ALA A 1 365 ? -21.261 2.332 19.267 1.00 97.44 365 ALA A C 1
ATOM 2793 O O . ALA A 1 365 ? -20.298 2.468 20.026 1.00 97.44 365 ALA A O 1
ATOM 2794 N N . ALA A 1 366 ? -22.529 2.321 19.672 1.00 97.31 366 ALA A N 1
ATOM 2795 C CA . ALA A 1 366 ? -22.960 2.487 21.050 1.00 97.31 366 ALA A CA 1
ATOM 2796 C C . ALA A 1 366 ? -23.925 1.370 21.455 1.00 97.31 366 ALA A C 1
ATOM 2798 O O . ALA A 1 366 ? -24.731 0.919 20.638 1.00 97.31 366 ALA A O 1
ATOM 2799 N N . ALA A 1 367 ? -23.863 0.949 22.711 1.00 96.88 367 ALA A N 1
ATOM 2800 C CA . ALA A 1 367 ? -24.772 -0.034 23.289 1.00 96.88 367 ALA A CA 1
ATOM 2801 C C . ALA A 1 367 ? -24.900 0.186 24.794 1.00 96.88 367 ALA A C 1
ATOM 2803 O O . ALA A 1 367 ? -24.023 0.804 25.401 1.00 96.88 367 ALA A O 1
ATOM 2804 N N . ARG A 1 368 ? -25.959 -0.336 25.403 1.00 94.12 368 ARG A N 1
ATOM 2805 C CA . ARG A 1 368 ? -26.213 -0.194 26.834 1.00 94.12 368 ARG A CA 1
ATOM 2806 C C . ARG A 1 368 ? -25.983 -1.515 27.569 1.00 94.12 368 ARG A C 1
ATOM 2808 O O . ARG A 1 368 ? -26.431 -2.569 27.124 1.00 94.12 368 ARG A O 1
ATOM 2815 N N . PHE A 1 369 ? -25.267 -1.449 28.688 1.00 92.81 369 PHE A N 1
ATOM 2816 C CA . PHE A 1 369 ? -25.128 -2.522 29.670 1.00 92.81 369 PHE A CA 1
ATOM 2817 C C . PHE A 1 369 ? -25.688 -2.015 31.000 1.00 92.81 369 PHE A C 1
ATOM 2819 O O . PHE A 1 369 ? -25.138 -1.073 31.571 1.00 92.81 369 PHE A O 1
ATOM 2826 N N . ASP A 1 370 ? -26.788 -2.599 31.475 1.00 89.25 370 ASP A N 1
ATOM 2827 C CA . ASP A 1 370 ? -27.565 -2.066 32.602 1.00 89.25 370 ASP A CA 1
ATOM 2828 C C . ASP A 1 370 ? -27.895 -0.566 32.394 1.00 89.25 370 ASP A C 1
ATOM 2830 O O . ASP A 1 370 ? -28.498 -0.198 31.386 1.00 89.25 370 ASP A O 1
ATOM 2834 N N . ASP A 1 371 ? -27.475 0.323 33.296 1.00 89.06 371 ASP A N 1
ATOM 2835 C CA . ASP A 1 371 ? -27.659 1.782 33.175 1.00 89.06 371 ASP A CA 1
ATOM 2836 C C . ASP A 1 371 ? -26.423 2.508 32.600 1.00 89.06 371 ASP A C 1
ATOM 2838 O O . ASP A 1 371 ? -26.322 3.739 32.658 1.00 89.06 371 ASP A O 1
ATOM 2842 N N . THR A 1 372 ? -25.467 1.751 32.051 1.00 92.75 372 THR A N 1
ATOM 2843 C CA . THR A 1 372 ? -24.194 2.260 31.525 1.00 92.75 372 THR A CA 1
ATOM 2844 C C . THR A 1 372 ? -24.165 2.206 30.005 1.00 92.75 372 THR A C 1
ATOM 2846 O O . THR A 1 372 ? -24.262 1.139 29.397 1.00 92.75 372 THR A O 1
ATOM 2849 N N . TRP A 1 373 ? -23.960 3.355 29.367 1.00 95.44 373 TRP A N 1
ATOM 2850 C CA . TRP A 1 373 ? -23.665 3.413 27.939 1.00 95.44 373 TRP A CA 1
ATOM 2851 C C . TRP A 1 373 ? -22.215 3.028 27.665 1.00 95.44 373 TRP A C 1
ATOM 2853 O O . TRP A 1 373 ? -21.308 3.470 28.362 1.00 95.44 373 TRP A O 1
ATOM 2863 N N . ILE A 1 374 ? -21.988 2.248 26.617 1.00 96.38 374 ILE A N 1
ATOM 2864 C CA . ILE A 1 374 ? -20.668 1.854 26.127 1.00 96.38 374 ILE A CA 1
ATOM 2865 C C . ILE A 1 374 ? -20.531 2.351 24.697 1.00 96.38 374 ILE A C 1
ATOM 2867 O O . ILE A 1 374 ? -21.410 2.103 23.873 1.00 96.38 374 ILE A O 1
ATOM 2871 N N . LEU A 1 375 ? -19.428 3.032 24.398 1.00 97.19 375 LEU A N 1
ATOM 2872 C CA . LEU A 1 375 ? -19.177 3.654 23.104 1.00 97.19 375 LEU A CA 1
ATOM 2873 C C . LEU A 1 375 ? -17.783 3.296 22.572 1.00 97.19 375 LEU A C 1
ATOM 2875 O O . LEU A 1 375 ? -16.786 3.507 23.266 1.00 97.19 375 LEU A O 1
ATOM 2879 N N . SER A 1 376 ? -17.710 2.813 21.327 1.00 97.81 376 SER A N 1
ATOM 2880 C CA . SER A 1 376 ? -16.446 2.629 20.598 1.00 97.81 376 SER A CA 1
ATOM 2881 C C . SER A 1 376 ? -16.059 3.911 19.859 1.00 97.81 376 SER A C 1
ATOM 2883 O O . SER A 1 376 ? -16.736 4.313 18.912 1.00 97.81 376 SER A O 1
ATOM 2885 N N . VAL A 1 377 ? -14.980 4.567 20.288 1.00 94.50 377 VAL A N 1
ATOM 2886 C CA . VAL A 1 377 ? -14.603 5.914 19.826 1.00 94.50 377 VAL A CA 1
ATOM 2887 C C . VAL A 1 377 ? -13.451 5.869 18.822 1.00 94.50 377 VAL A C 1
ATOM 2889 O O . VAL A 1 377 ? -12.452 5.210 19.065 1.00 94.50 377 VAL A O 1
ATOM 2892 N N . HIS A 1 378 ? -13.558 6.620 17.722 1.00 92.50 378 HIS A N 1
ATOM 2893 C CA . HIS A 1 378 ? -12.448 6.862 16.789 1.00 92.50 378 HIS A CA 1
ATOM 2894 C C . HIS A 1 378 ? -12.423 8.334 16.351 1.00 92.50 378 HIS A C 1
ATOM 2896 O O . HIS A 1 378 ? -13.089 8.741 15.390 1.00 92.50 378 HIS A O 1
ATOM 2902 N N . ILE A 1 379 ? -11.686 9.169 17.083 1.00 89.06 379 ILE A N 1
ATOM 2903 C CA . ILE A 1 379 ? -11.677 10.619 16.855 1.00 89.06 379 ILE A CA 1
ATOM 2904 C C . ILE A 1 379 ? -10.980 10.948 15.524 1.00 89.06 379 ILE A C 1
ATOM 2906 O O . ILE A 1 379 ? -9.897 10.439 15.253 1.00 89.06 379 ILE A O 1
ATOM 2910 N N . PRO A 1 380 ? -11.535 11.828 14.668 1.00 80.12 380 PRO A N 1
ATOM 2911 C CA . PRO A 1 380 ? -10.848 12.247 13.451 1.00 80.12 380 PRO A CA 1
ATOM 2912 C C . PRO A 1 380 ? -9.524 12.974 13.737 1.00 80.12 380 PRO A C 1
ATOM 2914 O O . PRO A 1 380 ? -9.518 13.999 14.415 1.00 80.12 380 PRO A O 1
ATOM 2917 N N . HIS A 1 381 ? -8.430 12.548 13.098 1.00 72.38 381 HIS A N 1
ATOM 2918 C CA . HIS A 1 381 ? -7.192 13.336 13.056 1.00 72.38 381 HIS A CA 1
ATOM 2919 C C . HIS A 1 381 ? -7.415 14.770 12.542 1.00 72.38 381 HIS A C 1
ATOM 2921 O O . HIS A 1 381 ? -8.159 14.996 11.573 1.00 72.38 381 HIS A O 1
ATOM 2927 N N . ALA A 1 382 ? -6.685 15.732 13.115 1.00 65.56 382 ALA A N 1
ATOM 2928 C CA . ALA A 1 382 ? -6.607 17.087 12.584 1.00 65.56 382 ALA A CA 1
ATOM 2929 C C . ALA A 1 382 ? -5.818 17.152 11.262 1.00 65.56 382 ALA A C 1
ATOM 2931 O O . ALA A 1 382 ? -5.158 16.198 10.832 1.00 65.56 382 ALA A O 1
ATOM 2932 N N . LYS A 1 383 ? -5.882 18.307 10.585 1.00 57.97 383 LYS A N 1
ATOM 2933 C CA . LYS A 1 383 ? -5.027 18.570 9.418 1.00 57.97 383 LYS A CA 1
ATOM 2934 C C . LYS A 1 383 ? -3.556 18.414 9.826 1.00 57.97 383 LYS A C 1
ATOM 2936 O O . LYS A 1 383 ? -3.153 18.943 10.853 1.00 57.97 383 LYS A O 1
ATOM 2941 N N . HIS A 1 384 ? -2.774 17.721 8.997 1.00 52.97 384 HIS A N 1
ATOM 2942 C CA . HIS A 1 384 ? -1.345 17.434 9.205 1.00 52.97 384 HIS A CA 1
ATOM 2943 C C . HIS A 1 384 ? -0.996 16.440 10.325 1.00 52.97 384 HIS A C 1
ATOM 2945 O O . HIS A 1 384 ? 0.163 16.373 10.713 1.00 52.97 384 HIS A O 1
ATOM 2951 N N . GLY A 1 385 ? -1.952 15.639 10.812 1.00 52.41 385 GLY A N 1
ATOM 2952 C CA . GLY A 1 385 ? -1.650 14.552 11.754 1.00 52.41 385 GLY A CA 1
ATOM 2953 C C . GLY A 1 385 ? -1.274 15.015 13.165 1.00 52.41 385 GLY A C 1
ATOM 2954 O O . GLY A 1 385 ? -0.789 14.210 13.948 1.00 52.41 385 GLY A O 1
ATOM 2955 N N . ALA A 1 386 ? -1.493 16.291 13.495 1.00 56.47 386 ALA A N 1
ATOM 2956 C CA . ALA A 1 386 ? -1.330 16.786 14.856 1.00 56.47 386 ALA A CA 1
ATOM 2957 C C . ALA A 1 386 ? -2.464 16.271 15.757 1.00 56.47 386 ALA A C 1
ATOM 2959 O O . ALA A 1 386 ? -3.629 16.259 15.337 1.00 56.47 386 ALA A O 1
ATOM 2960 N N . CYS A 1 387 ? -2.118 15.898 16.992 1.00 61.09 387 CYS A N 1
ATOM 2961 C CA . CYS A 1 387 ? -3.077 15.719 18.078 1.00 61.09 387 CYS A CA 1
ATOM 2962 C C . CYS A 1 387 ? -3.921 16.992 18.212 1.00 61.09 387 CYS A C 1
ATOM 2964 O O . CYS A 1 387 ? -3.408 18.107 18.081 1.00 61.09 387 CYS A O 1
ATOM 2966 N N . ASN A 1 388 ? -5.229 16.834 18.397 1.00 77.19 388 ASN A N 1
ATOM 2967 C CA . ASN A 1 388 ? -6.096 17.967 18.685 1.00 77.19 388 ASN A CA 1
ATOM 2968 C C . ASN A 1 388 ? -7.001 17.626 19.859 1.00 77.19 388 ASN A C 1
ATOM 2970 O O . ASN A 1 388 ? -8.147 17.198 19.705 1.00 77.19 388 ASN A O 1
ATOM 2974 N N . GLU A 1 389 ? -6.425 17.819 21.037 1.00 85.62 389 GLU A N 1
ATOM 2975 C CA . GLU A 1 389 ? -7.062 17.630 22.326 1.00 85.62 389 GLU A CA 1
ATOM 2976 C C . GLU A 1 389 ? -8.339 18.471 22.440 1.00 85.62 389 GLU A C 1
ATOM 2978 O O . GLU A 1 389 ? -9.303 18.004 23.041 1.00 85.62 389 GLU A O 1
ATOM 2983 N N . ASP A 1 390 ? -8.399 19.653 21.813 1.00 84.12 390 ASP A N 1
ATOM 2984 C CA . ASP A 1 390 ? -9.588 20.515 21.823 1.00 84.12 390 ASP A CA 1
ATOM 2985 C C . ASP A 1 390 ? -10.754 19.880 21.054 1.00 84.12 390 ASP A C 1
ATOM 2987 O O . ASP A 1 390 ? -11.884 19.852 21.544 1.00 84.12 390 ASP A O 1
ATOM 2991 N N . ILE A 1 391 ? -10.494 19.327 19.861 1.00 83.62 391 ILE A N 1
ATOM 2992 C CA . ILE A 1 391 ? -11.515 18.622 19.071 1.00 83.62 391 ILE A CA 1
ATOM 2993 C C . ILE A 1 391 ? -11.985 17.376 19.818 1.00 83.62 391 ILE A C 1
ATOM 2995 O O . ILE A 1 391 ? -13.193 17.156 19.916 1.00 83.62 391 ILE A O 1
ATOM 2999 N N . ALA A 1 392 ? -11.055 16.575 20.343 1.00 88.00 392 ALA A N 1
ATOM 3000 C CA . ALA A 1 392 ? -11.386 15.364 21.086 1.00 88.00 392 ALA A CA 1
ATOM 3001 C C . ALA A 1 392 ? -12.218 15.686 22.341 1.00 88.00 392 ALA A C 1
ATOM 3003 O O . ALA A 1 392 ? -13.256 15.065 22.563 1.00 88.00 392 ALA A O 1
ATOM 3004 N N . SER A 1 393 ? -11.824 16.707 23.109 1.00 88.12 393 SER A N 1
ATOM 3005 C CA . SER A 1 393 ? -12.523 17.126 24.331 1.00 88.12 393 SER A CA 1
ATOM 3006 C C . SER A 1 393 ? -13.913 17.687 24.034 1.00 88.12 393 SER A C 1
ATOM 3008 O O . SER A 1 393 ? -14.887 17.252 24.643 1.00 88.12 393 SER A O 1
ATOM 3010 N N . ALA A 1 394 ? -14.042 18.586 23.052 1.00 87.00 394 ALA A N 1
ATOM 3011 C CA . ALA A 1 394 ? -15.334 19.161 22.671 1.00 87.00 394 ALA A CA 1
ATOM 3012 C C . ALA A 1 394 ? -16.302 18.102 22.117 1.00 87.00 394 ALA A C 1
ATOM 3014 O O . ALA A 1 394 ? -17.515 18.169 22.326 1.00 87.00 39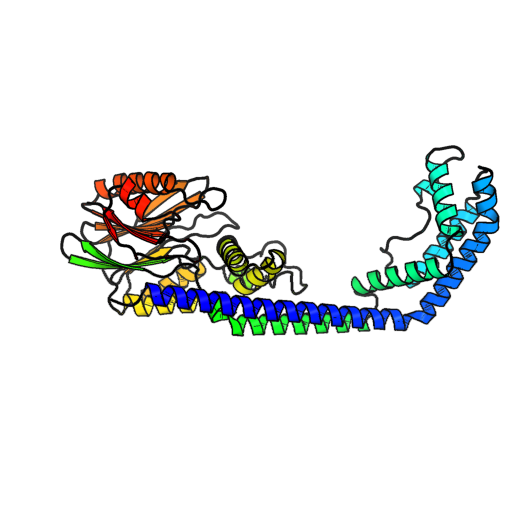4 ALA A O 1
ATOM 3015 N N . LEU A 1 395 ? -15.780 17.107 21.396 1.00 87.50 395 LEU A N 1
ATOM 3016 C CA . LEU A 1 395 ? -16.574 15.978 20.931 1.00 87.50 395 LEU A CA 1
ATOM 3017 C C . LEU A 1 395 ? -17.035 15.120 22.110 1.00 87.50 395 LEU A C 1
ATOM 3019 O O . LEU A 1 395 ? -18.209 14.762 22.171 1.00 87.50 395 LEU A O 1
ATOM 3023 N N . LEU A 1 396 ? -16.146 14.841 23.060 1.00 88.38 396 LEU A N 1
ATOM 3024 C CA . LEU A 1 396 ? -16.458 14.039 24.236 1.00 88.38 396 LEU A CA 1
ATOM 3025 C C . LEU A 1 396 ? -17.515 14.695 25.133 1.00 88.38 396 LEU A C 1
ATOM 3027 O O . LEU A 1 396 ? -18.424 14.013 25.592 1.00 88.38 396 LEU A O 1
ATOM 3031 N N . GLU A 1 397 ? -17.477 16.018 25.302 1.00 87.38 397 GLU A N 1
ATOM 3032 C CA . GLU A 1 397 ? -18.536 16.767 25.994 1.00 87.38 397 GLU A CA 1
ATOM 3033 C C . GLU A 1 397 ? -19.901 16.611 25.310 1.00 87.38 397 GLU A C 1
ATOM 3035 O O . GLU A 1 397 ? -20.927 16.454 25.979 1.00 87.38 397 GLU A O 1
ATOM 3040 N N . ARG A 1 398 ? -19.935 16.615 23.970 1.00 89.06 398 ARG A N 1
ATOM 3041 C CA . ARG A 1 398 ? -21.171 16.389 23.204 1.00 89.06 398 ARG A CA 1
ATOM 3042 C C . ARG A 1 398 ? -21.692 14.967 23.377 1.00 89.06 398 ARG A C 1
ATOM 3044 O O . ARG A 1 398 ? -22.897 14.797 23.548 1.00 89.06 398 ARG A O 1
ATOM 3051 N N . VAL A 1 399 ? -20.801 13.974 23.352 1.00 89.50 399 VAL A N 1
ATOM 3052 C CA . VAL A 1 399 ? -21.146 12.570 23.614 1.00 89.50 399 VAL A CA 1
ATOM 3053 C C . VAL A 1 399 ? -21.725 12.434 25.021 1.00 89.50 399 VAL A C 1
ATOM 3055 O O . VAL A 1 399 ? -22.837 11.937 25.172 1.00 89.50 399 VAL A O 1
ATOM 3058 N N . ALA A 1 400 ? -21.020 12.933 26.038 1.00 88.50 400 ALA A N 1
ATOM 3059 C CA . ALA A 1 400 ? -21.466 12.885 27.426 1.00 88.50 400 ALA A CA 1
ATOM 3060 C C . ALA A 1 400 ? -22.832 13.565 27.597 1.00 88.50 400 ALA A C 1
ATOM 3062 O O . ALA A 1 400 ? -23.740 12.990 28.186 1.00 88.50 400 ALA A O 1
ATOM 3063 N N . THR A 1 401 ? -23.027 14.742 26.995 1.00 87.44 401 THR A N 1
ATOM 3064 C CA . THR A 1 401 ? -24.312 15.459 27.036 1.00 87.44 401 THR A CA 1
ATOM 3065 C C . THR A 1 401 ? -25.456 14.664 26.409 1.00 87.44 401 THR A C 1
ATOM 3067 O O . THR A 1 401 ? -26.592 14.800 26.855 1.00 87.44 401 THR A O 1
ATOM 3070 N N . GLN A 1 402 ? -25.192 13.881 25.362 1.00 88.50 402 GLN A N 1
ATOM 3071 C CA . GLN A 1 402 ? -26.213 13.064 24.714 1.00 88.50 402 GLN A CA 1
ATOM 3072 C C . GLN A 1 402 ? -26.546 11.825 25.551 1.00 88.50 402 GLN A C 1
ATOM 3074 O O . GLN A 1 402 ? -27.707 11.618 25.876 1.00 88.50 402 GLN A O 1
ATOM 3079 N N . PHE A 1 403 ? -25.544 11.032 25.930 1.00 88.50 403 PHE A N 1
ATOM 3080 C CA . PHE A 1 403 ? -25.771 9.718 26.539 1.00 88.50 403 PHE A CA 1
ATOM 3081 C C . PHE A 1 403 ? -26.039 9.762 28.049 1.00 88.50 403 PHE A C 1
ATOM 3083 O O . PHE A 1 403 ? -26.776 8.919 28.545 1.00 88.50 403 PHE A O 1
ATOM 3090 N N . LEU A 1 404 ? -25.528 10.759 28.783 1.00 87.38 404 LEU A N 1
ATOM 3091 C CA . LEU A 1 404 ? -25.830 10.920 30.217 1.00 87.38 404 LEU A CA 1
ATOM 3092 C C . LEU A 1 404 ? -27.219 11.522 30.478 1.00 87.38 404 LEU A C 1
ATOM 3094 O O . LEU A 1 404 ? -27.666 11.569 31.617 1.00 87.38 404 LEU A O 1
ATOM 3098 N N . ARG A 1 405 ? -27.919 12.015 29.447 1.00 79.44 405 ARG A N 1
ATOM 3099 C CA . ARG A 1 405 ? -29.346 12.361 29.587 1.00 79.44 405 ARG A CA 1
ATOM 3100 C C . ARG A 1 405 ? -30.220 11.117 29.694 1.00 79.44 405 ARG A C 1
ATOM 3102 O O . ARG A 1 405 ? -31.243 11.164 30.370 1.00 79.44 405 ARG A O 1
ATOM 3109 N N . ASP A 1 406 ? -29.789 10.046 29.035 1.00 70.69 406 ASP A N 1
ATOM 3110 C CA . ASP A 1 406 ? -30.555 8.820 28.829 1.00 70.69 406 ASP A CA 1
ATOM 3111 C C . ASP A 1 406 ? -29.985 7.634 29.637 1.00 70.69 406 ASP A C 1
ATOM 3113 O O . ASP A 1 406 ? -30.448 6.507 29.483 1.00 70.69 406 ASP A O 1
ATOM 3117 N N . GLY A 1 407 ? -28.972 7.856 30.483 1.00 64.31 407 GLY A N 1
ATOM 3118 C CA . GLY A 1 407 ? -28.332 6.829 31.311 1.00 64.31 407 GLY A CA 1
ATOM 3119 C C . GLY A 1 407 ? -27.603 7.417 32.521 1.00 64.31 407 GLY A C 1
ATOM 3120 O O . GLY A 1 407 ? -27.361 8.621 32.578 1.00 64.31 407 GLY A O 1
ATOM 3121 N N . ASN A 1 408 ? -27.247 6.561 33.484 1.00 78.81 408 ASN A N 1
ATOM 3122 C CA . ASN A 1 408 ? -26.583 6.979 34.727 1.00 78.81 408 ASN A CA 1
ATOM 3123 C C . ASN A 1 408 ? -25.064 7.091 34.571 1.00 78.81 408 ASN A C 1
ATOM 3125 O O . ASN A 1 408 ? -24.414 7.821 35.314 1.00 78.81 408 ASN A O 1
ATOM 3129 N N . SER A 1 409 ? -24.477 6.375 33.611 1.00 92.00 409 SER A N 1
ATOM 3130 C CA . SER A 1 409 ? -23.047 6.470 33.337 1.00 92.00 409 SER A CA 1
ATOM 3131 C C . SER A 1 409 ? -22.718 6.185 31.871 1.00 92.00 409 SER A C 1
ATOM 3133 O O . SER A 1 409 ? -23.527 5.642 31.115 1.00 92.00 409 SER A O 1
ATOM 3135 N N . LEU A 1 410 ? -21.526 6.600 31.446 1.00 94.44 410 LEU A N 1
ATOM 3136 C CA . LEU A 1 410 ? -21.034 6.435 30.079 1.00 94.44 410 LEU A CA 1
ATOM 3137 C C . LEU A 1 410 ? -19.577 5.988 30.115 1.00 94.44 410 LEU A C 1
ATOM 3139 O O . LEU A 1 410 ? -18.760 6.587 30.809 1.00 94.44 410 LEU A O 1
ATOM 3143 N N . ILE A 1 411 ? -19.239 4.988 29.312 1.00 95.69 411 ILE A N 1
ATOM 3144 C CA . ILE A 1 411 ? -17.883 4.513 29.084 1.00 95.69 411 ILE A CA 1
ATOM 3145 C C . ILE A 1 411 ? -17.546 4.673 27.603 1.00 95.69 411 ILE A C 1
ATOM 3147 O O . ILE A 1 411 ? -18.174 4.075 26.732 1.00 95.69 411 ILE A O 1
ATOM 3151 N N . CYS A 1 412 ? -16.515 5.460 27.325 1.00 96.56 412 CYS A N 1
ATOM 3152 C CA . CYS A 1 412 ? -15.965 5.665 25.993 1.00 96.56 412 CYS A CA 1
ATOM 3153 C C . CYS A 1 412 ? -14.617 4.952 25.893 1.00 96.56 412 CYS A C 1
ATOM 3155 O O . CYS A 1 412 ? -13.696 5.308 26.625 1.00 96.56 412 CYS A O 1
ATOM 3157 N N . ALA A 1 413 ? -14.484 3.982 24.993 1.00 96.94 413 ALA A N 1
ATOM 3158 C CA . ALA A 1 413 ? -13.256 3.216 24.788 1.00 96.94 413 ALA A CA 1
ATOM 3159 C C . ALA A 1 413 ? -12.842 3.265 23.316 1.00 96.94 413 ALA A C 1
ATOM 3161 O O . ALA A 1 413 ? -13.659 2.981 22.437 1.00 96.94 413 ALA A O 1
ATOM 3162 N N . GLY A 1 414 ? -11.591 3.620 23.030 1.00 95.81 414 GLY A N 1
ATOM 3163 C CA . GLY A 1 414 ? -11.132 3.682 21.647 1.00 95.81 414 GLY A CA 1
ATOM 3164 C C . GLY A 1 414 ? -9.884 4.511 21.411 1.00 95.81 414 GLY A C 1
ATOM 3165 O O . GLY A 1 414 ? -9.142 4.819 22.346 1.00 95.81 414 GLY A O 1
ATOM 3166 N N . ASP A 1 415 ? -9.716 4.877 20.144 1.00 93.62 415 ASP A N 1
ATOM 3167 C CA . ASP A 1 415 ? -8.643 5.716 19.628 1.00 93.62 415 ASP A CA 1
ATOM 3168 C C . ASP A 1 415 ? -9.053 7.194 19.667 1.00 93.62 415 ASP A C 1
ATOM 3170 O O . ASP A 1 415 ? -9.958 7.658 18.954 1.00 93.62 415 ASP A O 1
ATOM 3174 N N . TRP A 1 416 ? -8.363 7.948 20.519 1.00 91.62 416 TRP A N 1
ATOM 3175 C CA . TRP A 1 416 ? -8.614 9.366 20.734 1.00 91.62 416 TRP A CA 1
ATOM 3176 C C . TRP A 1 416 ? -7.856 10.266 19.761 1.00 91.62 416 TRP A C 1
ATOM 3178 O O . TRP A 1 416 ? -8.158 11.461 19.706 1.00 91.62 416 TRP A O 1
ATOM 3188 N N . ASN A 1 417 ? -6.887 9.730 19.007 1.00 89.25 417 ASN A N 1
ATOM 3189 C CA . ASN A 1 417 ? -5.999 10.481 18.113 1.00 89.25 417 ASN A CA 1
ATOM 3190 C C . ASN A 1 417 ? -5.415 11.766 18.743 1.00 89.25 417 ASN A C 1
ATOM 3192 O O . ASN A 1 417 ? -5.152 12.764 18.063 1.00 89.25 417 ASN A O 1
ATOM 3196 N N . ALA A 1 418 ? -5.256 11.740 20.067 1.00 89.19 418 ALA A N 1
ATOM 3197 C CA . ALA A 1 418 ? -4.787 12.808 20.937 1.00 89.19 418 ALA A CA 1
ATOM 3198 C C . ALA A 1 418 ? -4.345 12.197 22.276 1.00 89.19 418 ALA A C 1
ATOM 3200 O O . ALA A 1 418 ? -4.757 11.085 22.603 1.00 89.19 418 ALA A O 1
ATOM 3201 N N . ASP A 1 419 ? -3.558 12.924 23.076 1.00 90.44 419 ASP A N 1
ATOM 3202 C CA . ASP A 1 419 ? -3.182 12.452 24.413 1.00 90.44 419 ASP A CA 1
ATOM 3203 C C . ASP A 1 419 ? -4.424 12.286 25.297 1.00 90.44 419 ASP A C 1
ATOM 3205 O O . ASP A 1 419 ? -5.015 13.261 25.781 1.00 90.44 419 ASP A O 1
ATOM 3209 N N . VAL A 1 420 ? -4.802 11.030 25.550 1.00 91.19 420 VAL A N 1
ATOM 3210 C CA . VAL A 1 420 ? -6.026 10.686 26.284 1.00 91.19 420 VAL A CA 1
ATOM 3211 C C . VAL A 1 420 ? -6.009 11.240 27.714 1.00 91.19 420 VAL A C 1
ATOM 3213 O O . VAL A 1 420 ? -7.053 11.552 28.292 1.00 91.19 420 VAL A O 1
ATOM 3216 N N . ARG A 1 421 ? -4.818 11.481 28.280 1.00 91.50 421 ARG A N 1
ATOM 3217 C CA . ARG A 1 421 ? -4.651 12.100 29.604 1.00 91.50 421 ARG A CA 1
ATOM 3218 C C . ARG A 1 421 ? -5.050 13.566 29.596 1.00 91.50 421 ARG A C 1
ATOM 3220 O O . ARG A 1 421 ? -5.483 14.089 30.623 1.00 91.50 421 ARG A O 1
ATOM 3227 N N . VAL A 1 422 ? -4.858 14.269 28.483 1.00 90.75 422 VAL A N 1
ATOM 3228 C CA . VAL A 1 422 ? -5.305 15.659 28.332 1.00 90.75 422 VAL A CA 1
ATOM 3229 C C . VAL A 1 422 ? -6.815 15.688 28.112 1.00 90.75 422 VAL A C 1
ATOM 3231 O O . VAL A 1 422 ? -7.510 16.407 28.830 1.00 90.75 422 VAL A O 1
ATOM 3234 N N . VAL A 1 423 ? -7.323 14.836 27.217 1.00 90.56 423 VAL A N 1
ATOM 3235 C CA . VAL A 1 423 ? -8.758 14.732 26.901 1.00 90.56 423 VAL A CA 1
ATOM 3236 C C . VAL A 1 423 ? -9.592 14.399 28.144 1.00 90.56 423 VAL A C 1
ATOM 3238 O O . VAL A 1 423 ? -10.592 15.062 28.433 1.00 90.56 423 VAL A O 1
ATOM 3241 N N . SER A 1 424 ? -9.160 13.420 28.945 1.00 91.50 424 SER A N 1
ATOM 3242 C CA . SER A 1 424 ? -9.862 13.037 30.177 1.00 91.50 424 SER A CA 1
ATOM 3243 C C . SER A 1 424 ? -9.875 14.153 31.222 1.00 91.50 424 SER A C 1
ATOM 3245 O O . SER A 1 424 ? -10.886 14.360 31.890 1.00 91.50 424 SER A O 1
ATOM 3247 N N . ARG A 1 425 ? -8.775 14.907 31.362 1.00 89.31 425 ARG A N 1
ATOM 3248 C CA . ARG A 1 425 ? -8.703 16.036 32.305 1.00 89.31 425 ARG A CA 1
ATOM 3249 C C . ARG A 1 425 ? -9.632 17.176 31.899 1.00 89.31 425 ARG A C 1
ATOM 3251 O O . ARG A 1 425 ? -10.288 17.746 32.768 1.00 89.31 425 ARG A O 1
ATOM 3258 N N . ALA A 1 426 ? -9.694 17.495 30.608 1.00 87.00 426 ALA A N 1
ATOM 3259 C CA . ALA A 1 426 ? -10.562 18.547 30.086 1.00 87.00 426 ALA A CA 1
ATOM 3260 C C . ALA A 1 426 ? -12.049 18.193 30.252 1.00 87.00 426 ALA A C 1
ATOM 3262 O O . ALA A 1 426 ? -12.827 19.005 30.745 1.00 87.00 426 ALA A O 1
ATOM 3263 N N . SER A 1 427 ? -12.415 16.950 29.932 1.00 84.56 427 SER A N 1
ATOM 3264 C CA . SER A 1 427 ? -13.793 16.447 30.018 1.00 84.56 427 SER A CA 1
ATOM 3265 C C . SER A 1 427 ? -14.243 16.054 31.431 1.00 84.56 427 SER A C 1
ATOM 3267 O O . SER A 1 427 ? -15.423 15.783 31.640 1.00 84.56 427 SER A O 1
ATOM 3269 N N . ARG A 1 428 ? -13.327 16.032 32.413 1.00 86.62 428 ARG A N 1
ATOM 3270 C CA . ARG A 1 428 ? -13.562 15.572 33.798 1.00 86.62 428 ARG A CA 1
ATOM 3271 C C . ARG A 1 428 ? -14.010 14.108 33.910 1.00 86.62 428 ARG A C 1
ATOM 3273 O O . ARG A 1 428 ? -14.599 13.731 34.919 1.00 86.62 428 ARG A O 1
ATOM 3280 N N . GLY A 1 429 ? -13.719 13.291 32.902 1.00 88.81 429 GLY A N 1
ATOM 3281 C CA . GLY A 1 429 ? -13.920 11.847 32.971 1.00 88.81 429 GLY A CA 1
ATOM 3282 C C . GLY A 1 429 ? -12.846 11.158 33.815 1.00 88.81 429 GLY A C 1
ATOM 3283 O O . GLY A 1 429 ? -11.739 11.679 33.992 1.00 88.81 429 GLY A O 1
ATOM 3284 N N . GLN A 1 430 ? -13.165 9.972 34.323 1.00 94.38 430 GLN A N 1
ATOM 3285 C CA . GLN A 1 430 ? -12.206 9.081 34.967 1.00 94.38 430 GLN A CA 1
ATOM 3286 C C . GLN A 1 430 ? -11.466 8.269 33.898 1.00 94.38 430 GLN A C 1
ATOM 3288 O O . GLN A 1 430 ? -12.088 7.501 33.165 1.00 94.38 430 GLN A O 1
ATOM 3293 N N . LEU A 1 431 ? -10.144 8.434 33.825 1.00 94.75 431 LEU A N 1
ATOM 3294 C CA . LEU A 1 431 ? -9.290 7.734 32.866 1.00 94.75 431 LEU A CA 1
ATOM 3295 C C . LEU A 1 431 ? -8.870 6.350 33.365 1.00 94.75 431 LEU A C 1
ATOM 3297 O O . LEU A 1 431 ? -8.369 6.218 34.482 1.00 94.75 431 LEU A O 1
ATOM 3301 N N . PHE A 1 432 ? -8.952 5.376 32.467 1.00 94.31 432 PHE A N 1
ATOM 3302 C CA . PHE A 1 432 ? -8.339 4.058 32.557 1.00 94.31 432 PHE A CA 1
ATOM 3303 C C . PHE A 1 432 ? -7.529 3.848 31.274 1.00 94.31 432 PHE A C 1
ATOM 3305 O O . PHE A 1 432 ? -8.085 3.729 30.182 1.00 94.31 432 PHE A O 1
ATOM 3312 N N . ALA A 1 433 ? -6.207 3.904 31.383 1.00 88.88 433 ALA A N 1
ATOM 3313 C CA . ALA A 1 433 ? -5.311 3.720 30.250 1.00 88.88 433 ALA A CA 1
ATOM 3314 C C . ALA A 1 433 ? -3.930 3.260 30.735 1.00 88.88 433 ALA A C 1
ATOM 3316 O O . ALA A 1 433 ? -3.528 3.612 31.854 1.00 88.88 433 ALA A O 1
ATOM 3317 N N . PRO A 1 434 ? -3.160 2.565 29.881 1.00 83.56 434 PRO A N 1
ATOM 3318 C CA . PRO A 1 434 ? -1.755 2.303 30.143 1.00 83.56 434 PRO A CA 1
ATOM 3319 C C . PRO A 1 434 ? -0.957 3.595 30.371 1.00 83.56 434 PRO A C 1
ATOM 3321 O O . PRO A 1 434 ? -1.263 4.655 29.825 1.00 83.56 434 PRO A O 1
ATOM 3324 N N . SER A 1 435 ? 0.119 3.499 31.154 1.00 77.50 435 SER A N 1
ATOM 3325 C CA . SER A 1 435 ? 1.051 4.609 31.397 1.00 77.50 435 SER A CA 1
ATOM 3326 C C . SER A 1 435 ? 1.916 4.966 30.182 1.00 77.50 435 SER A C 1
ATOM 3328 O O . SER A 1 435 ? 2.383 6.104 30.087 1.00 77.50 435 SER A O 1
ATOM 3330 N N . GLY A 1 436 ? 2.139 4.001 29.285 1.00 80.69 436 GLY A N 1
ATOM 3331 C CA . GLY A 1 436 ? 3.023 4.108 28.124 1.00 80.69 436 GLY A CA 1
ATOM 3332 C C . GLY A 1 436 ? 2.313 4.417 26.804 1.00 80.69 436 GLY A C 1
ATOM 3333 O O . GLY A 1 436 ? 1.131 4.745 26.762 1.00 80.69 436 GLY A O 1
ATOM 3334 N N . GLU A 1 437 ? 3.065 4.313 25.711 1.00 82.38 437 GLU A N 1
ATOM 3335 C CA . GLU A 1 437 ? 2.550 4.473 24.349 1.00 82.38 437 GLU A CA 1
ATOM 3336 C C . GLU A 1 437 ? 1.571 3.349 23.991 1.00 82.38 437 GLU A C 1
ATOM 3338 O O . GLU A 1 437 ? 1.801 2.178 24.302 1.00 82.38 437 GLU A O 1
ATOM 3343 N N . THR A 1 438 ? 0.484 3.709 23.313 1.00 85.31 438 THR A N 1
ATOM 3344 C CA . THR A 1 438 ? -0.515 2.763 22.791 1.00 85.31 438 THR A CA 1
ATOM 3345 C C . THR A 1 438 ? -0.549 2.712 21.264 1.00 85.31 438 THR A C 1
ATOM 3347 O O . THR A 1 438 ? -1.157 1.803 20.711 1.00 85.31 438 THR A O 1
ATOM 3350 N N . GLN A 1 439 ? 0.220 3.579 20.595 1.00 86.94 439 GLN A N 1
ATOM 3351 C CA . GLN A 1 439 ? 0.487 3.542 19.159 1.00 86.94 439 GLN A CA 1
ATOM 3352 C C . GLN A 1 439 ? 1.991 3.719 18.892 1.00 86.94 439 GLN A C 1
ATOM 3354 O O . GLN A 1 439 ? 2.695 4.340 19.689 1.00 86.94 439 GLN A O 1
ATOM 3359 N N . PHE A 1 440 ? 2.498 3.194 17.771 1.00 80.75 440 PHE A N 1
ATOM 3360 C CA . PHE A 1 440 ? 3.886 3.417 17.348 1.00 80.75 440 PHE A CA 1
ATOM 3361 C C . PHE A 1 440 ? 4.261 4.909 17.349 1.00 80.75 440 PHE A C 1
ATOM 3363 O O . PHE A 1 440 ? 3.684 5.707 16.609 1.00 80.75 440 PHE A O 1
ATOM 3370 N N . MET A 1 441 ? 5.330 5.241 18.081 1.00 73.44 441 MET A N 1
ATOM 3371 C CA . MET A 1 441 ? 6.056 6.513 17.985 1.00 73.44 441 MET A CA 1
ATOM 3372 C C . MET A 1 441 ? 5.247 7.761 18.373 1.00 73.44 441 MET A C 1
ATOM 3374 O O . MET A 1 441 ? 5.536 8.857 17.887 1.00 73.44 441 MET A O 1
ATOM 3378 N N . THR A 1 442 ? 4.251 7.635 19.251 1.00 76.31 442 THR A N 1
ATOM 3379 C CA . THR A 1 442 ? 3.470 8.792 19.720 1.00 76.31 442 THR A CA 1
ATOM 3380 C C . THR A 1 442 ? 4.087 9.486 20.933 1.00 76.31 442 THR A C 1
ATOM 3382 O O . THR A 1 442 ? 3.861 10.679 21.133 1.00 76.31 442 THR A O 1
ATOM 3385 N N . GLY A 1 443 ? 4.877 8.795 21.764 1.00 79.81 443 GLY A N 1
ATOM 3386 C CA . GLY A 1 443 ? 5.399 9.352 23.023 1.00 79.81 443 GLY A CA 1
ATOM 3387 C C . GLY A 1 443 ? 4.367 9.464 24.156 1.00 79.81 443 GLY A C 1
ATOM 3388 O O . GLY A 1 443 ? 4.695 9.955 25.237 1.00 79.81 443 GLY A O 1
ATOM 3389 N N . HIS A 1 444 ? 3.111 9.072 23.920 1.00 82.06 444 HIS A N 1
ATOM 3390 C CA . HIS A 1 444 ? 2.003 9.164 24.876 1.00 82.06 444 HIS A CA 1
ATOM 3391 C C . HIS A 1 444 ? 0.857 8.193 24.523 1.00 82.06 444 HIS A C 1
ATOM 3393 O O . HIS A 1 444 ? 0.739 7.793 23.362 1.00 82.06 444 HIS A O 1
ATOM 3399 N N . PRO A 1 445 ? -0.001 7.813 25.491 1.00 88.44 445 PRO A N 1
ATOM 3400 C CA . PRO A 1 445 ? -1.183 7.008 25.207 1.00 88.44 445 PRO A CA 1
ATOM 3401 C C . PRO A 1 445 ? -2.210 7.821 24.411 1.00 88.44 445 PRO A C 1
ATOM 3403 O O . PRO A 1 445 ? -2.616 8.909 24.834 1.00 88.44 445 PRO A O 1
ATOM 3406 N N . ILE A 1 446 ? -2.629 7.279 23.270 1.00 90.56 446 ILE A N 1
ATOM 3407 C CA . ILE A 1 446 ? -3.716 7.826 22.448 1.00 90.56 446 ILE A CA 1
ATOM 3408 C C . ILE A 1 446 ? -4.958 6.935 22.463 1.00 90.56 446 ILE A C 1
ATOM 3410 O O . ILE A 1 446 ? -6.059 7.432 22.273 1.00 90.56 446 ILE A O 1
ATOM 3414 N N . ASP A 1 447 ? -4.800 5.645 22.751 1.00 93.50 447 ASP A N 1
ATOM 3415 C CA . ASP A 1 447 ? -5.890 4.737 23.101 1.00 93.50 447 ASP A CA 1
ATOM 3416 C C . ASP A 1 447 ? -6.152 4.752 24.611 1.00 93.50 447 ASP A C 1
ATOM 3418 O O . ASP A 1 447 ? -5.218 4.754 25.421 1.00 93.50 447 ASP A O 1
ATOM 3422 N N . GLY A 1 448 ? -7.425 4.730 25.002 1.00 94.25 448 GLY A N 1
ATOM 3423 C CA . GLY A 1 448 ? -7.811 4.702 26.411 1.00 94.25 448 GLY A CA 1
ATOM 3424 C C . GLY A 1 448 ? -9.307 4.525 26.629 1.00 94.25 448 GLY A C 1
ATOM 3425 O O . GLY A 1 448 ? -10.106 4.640 25.696 1.00 94.25 448 GLY A O 1
ATOM 3426 N N . VAL A 1 449 ? -9.677 4.280 27.885 1.00 96.44 449 VAL A N 1
ATOM 3427 C CA . VAL A 1 449 ? -11.063 4.171 28.339 1.00 96.44 449 VAL A CA 1
ATOM 3428 C C . VAL A 1 449 ? -11.372 5.320 29.297 1.00 96.44 449 VAL A C 1
ATOM 3430 O O . VAL A 1 449 ? -10.659 5.536 30.273 1.00 96.44 449 VAL A O 1
ATOM 3433 N N . ILE A 1 450 ? -12.432 6.078 29.027 1.00 95.62 450 ILE A N 1
ATOM 3434 C CA . ILE A 1 450 ? -12.876 7.192 29.870 1.00 95.62 450 ILE A CA 1
ATOM 3435 C C . ILE A 1 450 ? -14.295 6.912 30.357 1.00 95.62 450 ILE A C 1
ATOM 3437 O O . ILE A 1 450 ? -15.197 6.706 29.543 1.00 95.62 450 ILE A O 1
ATOM 3441 N N . LYS A 1 451 ? -14.496 6.938 31.679 1.00 94.81 451 LYS A N 1
ATOM 3442 C CA . LYS A 1 451 ? -15.813 6.823 32.317 1.00 94.81 451 LYS A CA 1
ATOM 3443 C C . LYS A 1 451 ? -16.349 8.185 32.762 1.00 94.81 451 LYS A C 1
ATOM 3445 O O . LYS A 1 451 ? -15.619 8.987 33.343 1.00 94.81 451 LYS A O 1
ATOM 3450 N N . PHE A 1 452 ? -17.644 8.393 32.566 1.00 92.62 452 PHE A N 1
ATOM 3451 C CA . PHE A 1 452 ? -18.438 9.507 33.075 1.00 92.62 452 PHE A CA 1
ATOM 3452 C C . PHE A 1 452 ? -19.560 8.985 33.965 1.00 92.62 452 PHE A C 1
ATOM 3454 O O . PHE A 1 452 ? -20.044 7.866 33.779 1.00 92.62 452 PHE A O 1
ATOM 3461 N N . SER A 1 453 ? -19.953 9.775 34.957 1.00 87.38 453 SER A N 1
ATOM 3462 C CA . SER A 1 453 ? -21.014 9.469 35.924 1.00 87.38 453 SER A CA 1
ATOM 3463 C C . SER A 1 453 ? -21.695 10.751 36.373 1.00 87.38 453 SER A C 1
ATOM 3465 O O . SER A 1 453 ? -21.056 11.822 36.232 1.00 87.38 453 SER A O 1
#